Protein 1JOG (pdb70)

Foldseek 3Di:
DLVQLVVLLVVLVVLVVVLVPCVNLCPDPVVNVVSLLVSLVSLLSNLVVLLPPVCLCVPPNPNPVCPVDDDVVSVVVCCVLVLFPDVVNVVSVCCVCSVVVVPVVVSCSSVCVVVSSVRSVSNSVSVVD/DLVVLVVLLVVLVVLVVVCVPVVVLCPDVVVNLVSLLVSLVSLLVNLVVLLPLVVLQVPDPHSVPPPVDDPVVSVVSCVVVPLFPDVLSVVSVCNVCSVVVVPPVVSCVSVSVVVVSVGSVSNSVSVVD/DLVVLVVLLVVLVVLVVVCVPVVVQVPDPVVNVVSLLVSLVSVLVNLVVLLPLQVLQVVPVVPRVCVVADPVGVVVSCCVVQLFVDVLSVVVVCNVQSVVVVPVVVSCNSVCVVVVSVRSVSNSVVVVD/DLVQLVVLLVVLVVLLVVCVPVVVLCPDVVVNLVSLLVSLVSLLVNLVVLPPLVVLCVPDPHSPPSVVDDDVVVVVVCVVVPLFPDVLSVVSVVNVCSVVCVDSVVSCVVVCPVVVSVGSVSNSVVVVVD

Solvent-accessible surface area: 26376 Å² total

Secondary structure (DSSP, 8-state):
-HHHHHHHHHHHHHHHHHHH-HHHH---HHHHHHHHHHHHHHHHHHHHHHH--HHHHHHT-S---TTS--HHHHHHHHHHTTS----HHHHHH--TTGGGTTSTTT--TGGGHHHHHHHHHHHHHHHH-/-HHHHHHHHHHHHHHHHHHH-HHHH---HHHHHHHHHHHHHHHHHHHHHHH--HHHHHHSS-SSSTTSS-HHHHHHHHHHTTS----HHHHHH--TTGGGTTSTTT--TGGGHHHHHHHHHHHHHHHH-/-HHHHHHHHHHHHHHHHHHH-HHHH---HHHHHHHHHHHHHHHHHHHHHHH---HHHHTTTTS---TT--HHHHHHHHHHTTS----HHHHHH--TTGGGTTSTTT---GGGHHHHHHHHHHHHHHHH-/-HHHHHHHHHHHHHHHHHHH-HHHH---HHHHHHHHHHHHHHHHHHHHHHH--HHHHHHSSSSHHHHTS-HHHHHHHHHHTTS----HHHHHH--TTSSSTTSTTT--GGGGHHHHHHHHHHHHHHHHT-

CATH classification: 1.20.120.330

Structure (mmCIF, N/CA/C/O backbone):
data_1JOG
#
_entry.id   1JOG
#
_cell.length_a   38.3
_cell.length_b   87.1
_cell.length_c   165.6
_cell.angle_alpha   90
_cell.angle_beta   90
_cell.angle_gamma   90
#
_symmetry.space_group_name_H-M   'P 21 21 21'
#
loop_
_entity.id
_entity.type
_entity.pdbx_description
1 polymer 'HYPOTHETICAL PROTEIN HI0074'
2 water water
#
loop_
_atom_site.group_PDB
_atom_site.id
_atom_site.type_symbol
_atom_site.label_atom_id
_atom_site.label_alt_id
_atom_site.label_comp_id
_atom_site.label_asym_id
_atom_site.label_entity_id
_atom_site.label_seq_id
_atom_site.pdbx_PDB_ins_code
_atom_site.Cartn_x
_atom_site.Cartn_y
_atom_site.Cartn_z
_atom_site.occupancy
_atom_site.B_iso_or_equiv
_atom_site.auth_seq_id
_atom_site.auth_comp_id
_atom_site.auth_asym_id
_atom_site.auth_atom_id
_atom_site.pdbx_PDB_model_num
ATOM 1 N N . ASN A 1 7 ? -9.503 0.462 46.432 1.00 84.26 7 ASN A N 1
ATOM 2 C CA . ASN A 1 7 ? -8.316 0.443 45.516 1.00 85.25 7 ASN A CA 1
ATOM 3 C C . ASN A 1 7 ? -7.241 1.483 45.897 1.00 80.30 7 ASN A C 1
ATOM 4 O O . ASN A 1 7 ? -6.141 1.446 45.368 1.00 84.62 7 ASN A O 1
ATOM 9 N N . LEU A 1 8 ? -7.550 2.419 46.791 1.00 72.97 8 LEU A N 1
ATOM 10 C CA . LEU A 1 8 ? -6.525 3.360 47.216 1.00 64.43 8 LEU A CA 1
ATOM 11 C C . LEU A 1 8 ? -5.506 2.475 47.927 1.00 59.18 8 LEU A C 1
ATOM 12 O O . LEU A 1 8 ? -4.340 2.765 47.934 1.00 58.23 8 LEU A O 1
ATOM 17 N N . ASN A 1 9 ? -5.966 1.397 48.541 1.00 52.10 9 ASN A N 1
ATOM 18 C CA . ASN A 1 9 ? -5.048 0.510 49.221 1.00 67.22 9 ASN A CA 1
ATOM 19 C C . ASN A 1 9 ? -3.823 0.086 48.427 1.00 55.22 9 ASN A C 1
ATOM 20 O O . ASN A 1 9 ? -2.727 0.069 48.996 1.00 53.54 9 ASN A O 1
ATOM 25 N N . VAL A 1 10 ? -4.002 -0.221 47.134 1.00 38.98 10 VAL A N 1
ATOM 26 C CA . VAL A 1 10 ? -2.905 -0.652 46.250 1.00 44.53 10 VAL A CA 1
ATOM 27 C C . VAL A 1 10 ? -1.819 0.453 46.133 1.00 44.73 10 VAL A C 1
ATOM 28 O O . VAL A 1 10 ? -0.612 0.235 46.409 1.00 44.16 10 VAL A O 1
ATOM 32 N N . LEU A 1 11 ? -2.261 1.658 45.827 1.00 32.74 11 LEU A N 1
ATOM 33 C CA . LEU A 1 11 ? -1.318 2.732 45.735 1.00 49.69 11 LEU A CA 1
ATOM 34 C C . LEU A 1 11 ? -0.592 2.787 47.051 1.00 37.51 11 LEU A C 1
ATOM 35 O O . LEU A 1 11 ? 0.657 2.860 47.088 1.00 42.01 11 LEU A O 1
ATOM 40 N N . ASP A 1 12 ? -1.350 2.651 48.132 1.00 41.01 12 ASP A N 1
ATOM 41 C CA . ASP A 1 12 ? -0.774 2.764 49.486 1.00 38.98 12 ASP A CA 1
ATOM 42 C C . ASP A 1 12 ? 0.226 1.639 49.777 1.00 47.02 12 ASP A C 1
ATOM 43 O O . ASP A 1 12 ? 1.336 1.856 50.327 1.00 32.29 12 ASP A O 1
ATOM 48 N N . ALA A 1 13 ? -0.142 0.428 49.384 1.00 32.01 13 ALA A N 1
ATOM 49 C CA . ALA A 1 13 ? 0.734 -0.659 49.670 1.00 48.70 13 ALA A CA 1
ATOM 50 C C . ALA A 1 13 ? 1.966 -0.745 48.719 1.00 37.83 13 ALA A C 1
ATOM 51 O O . ALA A 1 13 ? 3.005 -1.244 49.129 1.00 44.69 13 ALA A O 1
ATOM 53 N N . ALA A 1 14 ? 1.852 -0.224 47.493 1.00 29.56 14 ALA A N 1
ATOM 54 C CA . ALA A 1 14 ? 2.951 -0.281 46.543 1.00 20.75 14 ALA A CA 1
ATOM 55 C C . ALA A 1 14 ? 3.998 0.714 47.051 1.00 40.74 14 ALA A C 1
ATOM 56 O O . ALA A 1 14 ? 5.184 0.397 47.113 1.00 47.59 14 ALA A O 1
ATOM 58 N N . PHE A 1 15 ? 3.521 1.898 47.417 1.00 33.30 15 PHE A N 1
ATOM 59 C CA . PHE A 1 15 ? 4.303 2.975 48.018 1.00 27.83 15 PHE A CA 1
ATOM 60 C C . PHE A 1 15 ? 5.097 2.532 49.227 1.00 31.87 15 PHE A C 1
ATOM 61 O O . PHE A 1 15 ? 6.303 2.711 49.314 1.00 37.77 15 PHE A O 1
ATOM 69 N N . TYR A 1 16 ? 4.393 1.954 50.168 1.00 36.32 16 TYR A N 1
ATOM 70 C CA . TYR A 1 16 ? 4.994 1.471 51.384 1.00 33.27 16 TYR A CA 1
ATOM 71 C C . TYR A 1 16 ? 5.982 0.336 51.099 1.00 51.99 16 TYR A C 1
ATOM 72 O O . TYR A 1 16 ? 7.073 0.274 51.706 1.00 25.13 16 TYR A O 1
ATOM 81 N N . SER A 1 17 ? 5.606 -0.561 50.182 1.00 38.88 17 SER A N 1
ATOM 82 C CA . SER A 1 17 ? 6.531 -1.627 49.802 1.00 25.66 17 SER A CA 1
ATOM 83 C C . SER A 1 17 ? 7.781 -0.960 49.135 1.00 43.14 17 SER A C 1
ATOM 84 O O . SER A 1 17 ? 8.904 -1.412 49.310 1.00 18.89 17 SER A O 1
ATOM 87 N N . LEU A 1 18 ? 7.606 0.107 48.366 1.00 19.54 18 LEU A N 1
ATOM 88 C CA . LEU A 1 18 ? 8.819 0.700 47.771 1.00 27.13 18 LEU A CA 1
ATOM 89 C C . LEU A 1 18 ? 9.675 1.201 48.897 1.00 34.23 18 LEU A C 1
ATOM 90 O O . LEU A 1 18 ? 10.854 0.876 48.988 1.00 32.74 18 LEU A O 1
ATOM 95 N N . GLU A 1 19 ? 9.051 2.021 49.751 1.00 37.33 19 GLU A N 1
ATOM 96 C CA . GLU A 1 19 ? 9.742 2.614 50.889 1.00 35.84 19 GLU A CA 1
ATOM 97 C C . GLU A 1 19 ? 10.498 1.577 51.696 1.00 28.91 19 GLU A C 1
ATOM 98 O O . GLU A 1 19 ? 11.675 1.741 52.056 1.00 33.02 19 GLU A O 1
ATOM 104 N N . GLN A 1 20 ? 9.831 0.490 51.990 1.00 29.00 20 GLN A N 1
ATOM 105 C CA . GLN A 1 20 ? 10.500 -0.521 52.728 1.00 38.04 20 GLN A CA 1
ATOM 106 C C . GLN A 1 20 ? 11.703 -1.115 51.962 1.00 33.25 20 GLN A C 1
ATOM 107 O O . GLN A 1 20 ? 12.653 -1.522 52.562 1.00 37.75 20 GLN A O 1
ATOM 113 N N . THR A 1 21 ? 11.652 -1.143 50.638 1.00 23.19 21 THR A N 1
ATOM 114 C CA . THR A 1 21 ? 12.705 -1.667 49.806 1.00 24.49 21 THR A CA 1
ATOM 115 C C . THR A 1 21 ? 13.884 -0.721 49.951 1.00 48.08 21 THR A C 1
ATOM 116 O O . THR A 1 21 ? 15.063 -1.143 50.133 1.00 23.65 21 THR A O 1
ATOM 120 N N . VAL A 1 22 ? 13.564 0.567 49.834 1.00 28.93 22 VAL A N 1
ATOM 121 C CA . VAL A 1 22 ? 14.614 1.522 49.967 1.00 37.81 22 VAL A CA 1
ATOM 122 C C . VAL A 1 22 ? 15.266 1.406 51.373 1.00 45.82 22 VAL A C 1
ATOM 123 O O . VAL A 1 22 ? 16.527 1.418 51.508 1.00 28.91 22 VAL A O 1
ATOM 127 N N . VAL A 1 23 ? 14.463 1.235 52.423 1.00 25.15 23 VAL A N 1
ATOM 128 C CA . VAL A 1 23 ? 15.115 1.092 53.738 1.00 23.73 23 VAL A CA 1
ATOM 129 C C . VAL A 1 23 ? 16.164 -0.037 53.813 1.00 43.65 23 VAL A C 1
ATOM 130 O O . VAL A 1 23 ? 17.271 0.172 54.338 1.00 43.70 23 VAL A O 1
ATOM 134 N N . GLN A 1 24 ? 15.824 -1.237 53.331 1.00 30.99 24 GLN A N 1
ATOM 135 C CA . GLN A 1 24 ? 16.815 -2.316 53.381 1.00 52.44 24 GLN A CA 1
ATOM 136 C C . GLN A 1 24 ? 18.049 -1.974 52.567 1.00 49.25 24 GLN A C 1
ATOM 137 O O . GLN A 1 24 ? 19.152 -2.348 52.922 1.00 49.07 24 GLN A O 1
ATOM 143 N N . ILE A 1 25 ? 17.861 -1.279 51.457 1.00 41.31 25 ILE A N 1
ATOM 144 C CA . ILE A 1 25 ? 18.979 -0.998 50.579 1.00 44.87 25 ILE A CA 1
ATOM 145 C C . ILE A 1 25 ? 19.962 -0.041 51.217 1.00 42.70 25 ILE A C 1
ATOM 146 O O . ILE A 1 25 ? 21.158 -0.187 51.027 1.00 38.66 25 ILE A O 1
ATOM 151 N N . SER A 1 26 ? 19.434 0.900 51.998 1.00 47.01 26 SER A N 1
ATOM 152 C CA . SER A 1 26 ? 20.178 1.937 52.728 1.00 46.55 26 SER A CA 1
ATOM 153 C C . SER A 1 26 ? 20.983 1.408 53.918 1.00 46.39 26 SER A C 1
ATOM 154 O O . SER A 1 26 ? 21.939 2.061 54.380 1.00 38.83 26 SER A O 1
ATOM 157 N N . ASP A 1 27 ? 20.564 0.252 54.431 1.00 29.63 27 ASP A N 1
ATOM 158 C CA . ASP A 1 27 ? 21.291 -0.468 55.490 1.00 40.00 27 ASP A CA 1
ATOM 159 C C . ASP A 1 27 ? 22.648 -0.908 54.840 1.00 25.61 27 ASP A C 1
ATOM 160 O O . ASP A 1 27 ? 22.837 -2.047 54.439 1.00 42.50 27 ASP A O 1
ATOM 165 N N . ARG A 1 28 ? 23.580 0.015 54.730 1.00 33.35 28 ARG A N 1
ATOM 166 C CA . ARG A 1 28 ? 24.840 -0.253 54.104 1.00 36.94 28 ARG A CA 1
ATOM 167 C C . ARG A 1 28 ? 25.596 -1.485 54.605 1.00 44.27 28 ARG A C 1
ATOM 168 O O . ARG A 1 28 ? 26.154 -2.277 53.828 1.00 48.94 28 ARG A O 1
ATOM 176 N N . ASN A 1 29 ? 25.607 -1.645 55.917 1.00 27.94 29 ASN A N 1
ATOM 177 C CA . ASN A 1 29 ? 26.246 -2.787 56.536 1.00 30.42 29 ASN A CA 1
ATOM 178 C C . ASN A 1 29 ? 25.645 -4.084 56.061 1.00 32.79 29 ASN A C 1
ATOM 179 O O . ASN A 1 29 ? 26.343 -5.066 55.899 1.00 44.19 29 ASN A O 1
ATOM 184 N N . TRP A 1 30 ? 24.332 -4.094 55.862 1.00 40.07 30 TRP A N 1
ATOM 185 C CA . TRP A 1 30 ? 23.680 -5.328 55.442 1.00 24.94 30 TRP A CA 1
ATOM 186 C C . TRP A 1 30 ? 23.849 -5.511 53.976 1.00 32.90 30 TRP A C 1
ATOM 187 O O . TRP A 1 30 ? 24.270 -6.599 53.567 1.00 42.30 30 TRP A O 1
ATOM 198 N N . PHE A 1 31 ? 23.523 -4.456 53.197 1.00 21.86 31 PHE A N 1
ATOM 199 C CA . PHE A 1 31 ? 23.650 -4.429 51.724 1.00 36.50 31 PHE A CA 1
ATOM 200 C C . PHE A 1 31 ? 25.119 -4.585 51.215 1.00 38.39 31 PHE A C 1
ATOM 201 O O . PHE A 1 31 ? 25.341 -5.214 50.196 1.00 36.04 31 PHE A O 1
ATOM 209 N N . ASP A 1 32 ? 26.125 -4.065 51.921 1.00 32.23 32 ASP A N 1
ATOM 210 C CA . ASP A 1 32 ? 27.524 -4.230 51.428 1.00 57.18 32 ASP A CA 1
ATOM 211 C C . ASP A 1 32 ? 28.061 -5.696 51.469 1.00 44.73 32 ASP A C 1
ATOM 212 O O . ASP A 1 32 ? 28.994 -6.064 50.755 1.00 41.36 32 ASP A O 1
ATOM 225 N N . GLN A 1 34 ? 26.058 -8.540 51.007 1.00 54.92 34 GLN A N 1
ATOM 226 C CA . GLN A 1 34 ? 25.330 -9.391 50.077 1.00 44.13 34 GLN A CA 1
ATOM 227 C C . GLN A 1 34 ? 26.070 -9.734 48.814 1.00 30.93 34 GLN A C 1
ATOM 228 O O . GLN A 1 34 ? 26.940 -8.996 48.380 1.00 32.19 34 GLN A O 1
ATOM 234 N N . PRO A 1 35 ? 25.763 -10.881 48.219 1.00 42.04 35 PRO A N 1
ATOM 235 C CA . PRO A 1 35 ? 26.541 -11.068 47.005 1.00 38.35 35 PRO A CA 1
ATOM 236 C C . PRO A 1 35 ? 26.159 -10.060 45.883 1.00 49.71 35 PRO A C 1
ATOM 237 O O . PRO A 1 35 ? 25.091 -9.454 45.850 1.00 51.64 35 PRO A O 1
ATOM 241 N N . SER A 1 36 ? 27.105 -9.853 45.000 1.00 43.46 36 SER A N 1
ATOM 242 C CA . SER A 1 36 ? 26.971 -8.963 43.852 1.00 39.49 36 SER A CA 1
ATOM 243 C C . SER A 1 36 ? 25.616 -9.050 43.149 1.00 36.07 36 SER A C 1
ATOM 244 O O . SER A 1 36 ? 25.012 -8.028 42.886 1.00 31.72 36 SER A O 1
ATOM 247 N N . ILE A 1 37 ? 25.125 -10.263 42.880 1.00 36.23 37 ILE A N 1
ATOM 248 C CA . ILE A 1 37 ? 23.905 -10.374 42.134 1.00 33.58 37 ILE A CA 1
ATOM 249 C C . ILE A 1 37 ? 22.710 -9.979 43.008 1.00 37.68 37 ILE A C 1
ATOM 250 O O . ILE A 1 37 ? 21.701 -9.524 42.474 1.00 33.18 37 ILE A O 1
ATOM 255 N N . VAL A 1 38 ? 22.829 -10.144 44.335 1.00 38.06 38 VAL A N 1
ATOM 256 C CA . VAL A 1 38 ? 21.754 -9.761 45.273 1.00 26.80 38 VAL A CA 1
ATOM 257 C C . VAL A 1 38 ? 21.711 -8.222 45.280 1.00 40.20 38 VAL A C 1
ATOM 258 O O . VAL A 1 38 ? 20.654 -7.624 45.130 1.00 41.45 38 VAL A O 1
ATOM 262 N N . GLN A 1 39 ? 22.865 -7.571 45.363 1.00 39.06 39 GLN A N 1
ATOM 263 C CA . GLN A 1 39 ? 22.855 -6.133 45.391 1.00 46.28 39 GLN A CA 1
ATOM 264 C C . GLN A 1 39 ? 22.157 -5.545 44.202 1.00 43.61 39 GLN A C 1
ATOM 265 O O . GLN A 1 39 ? 21.348 -4.673 44.380 1.00 37.30 39 GLN A O 1
ATOM 271 N N . ASP A 1 40 ? 22.435 -6.006 42.982 1.00 38.84 40 ASP A N 1
ATOM 272 C CA . ASP A 1 40 ? 21.785 -5.345 41.851 1.00 37.33 40 ASP A CA 1
ATOM 273 C C . ASP A 1 40 ? 20.385 -5.838 41.513 1.00 32.08 40 ASP A C 1
ATOM 274 O O . ASP A 1 40 ? 19.617 -5.131 40.824 1.00 26.68 40 ASP A O 1
ATOM 279 N N . THR A 1 41 ? 20.051 -7.039 41.961 1.00 25.40 41 THR A N 1
ATOM 280 C CA . THR A 1 41 ? 18.720 -7.516 41.684 1.00 29.50 41 THR A CA 1
ATOM 281 C C . THR A 1 41 ? 17.820 -6.622 42.523 1.00 39.22 41 THR A C 1
ATOM 282 O O . THR A 1 41 ? 16.753 -6.236 42.087 1.00 22.79 41 THR A O 1
ATOM 286 N N . LEU A 1 42 ? 18.314 -6.255 43.702 1.00 20.18 42 LEU A N 1
ATOM 287 C CA . LEU A 1 42 ? 17.597 -5.410 44.633 1.00 38.05 42 LEU A CA 1
ATOM 288 C C . LEU A 1 42 ? 17.389 -4.011 44.117 1.00 41.26 42 LEU A C 1
ATOM 289 O O . LEU A 1 42 ? 16.362 -3.388 44.409 1.00 26.51 42 LEU A O 1
ATOM 294 N N . ILE A 1 43 ? 18.370 -3.507 43.395 1.00 34.98 43 ILE A N 1
ATOM 295 C CA . ILE A 1 43 ? 18.234 -2.182 42.801 1.00 29.73 43 ILE A CA 1
ATOM 296 C C . ILE A 1 43 ? 17.306 -2.321 41.621 1.00 29.47 43 ILE A C 1
ATOM 297 O O . ILE A 1 43 ? 16.497 -1.442 41.371 1.00 25.58 43 ILE A O 1
ATOM 302 N N . ALA A 1 44 ? 17.450 -3.413 40.861 1.00 23.13 44 ALA A N 1
ATOM 303 C CA . ALA A 1 44 ? 16.548 -3.711 39.726 1.00 24.32 44 ALA A CA 1
ATOM 304 C C . ALA A 1 44 ? 15.098 -3.697 40.289 1.00 36.64 44 ALA A C 1
ATOM 305 O O . ALA A 1 44 ? 14.229 -3.040 39.770 1.00 25.93 44 ALA A O 1
ATOM 307 N N . GLY A 1 45 ? 14.891 -4.393 41.407 1.00 26.61 45 GLY A N 1
ATOM 308 C CA . GLY A 1 45 ? 13.574 -4.503 42.026 1.00 23.56 45 GLY A CA 1
ATOM 309 C C . GLY A 1 45 ? 12.981 -3.212 42.544 1.00 26.96 45 GLY A C 1
ATOM 310 O O . GLY A 1 45 ? 11.790 -3.005 42.395 1.00 29.75 45 GLY A O 1
ATOM 311 N N . ALA A 1 46 ? 13.815 -2.389 43.176 1.00 25.26 46 ALA A N 1
ATOM 312 C CA . ALA A 1 46 ? 13.417 -1.071 43.696 1.00 26.88 46 ALA A CA 1
ATOM 313 C C . ALA A 1 46 ? 12.987 -0.212 42.498 1.00 32.92 46 ALA A C 1
ATOM 314 O O . ALA A 1 46 ? 12.064 0.528 42.607 1.00 29.84 46 ALA A O 1
ATOM 316 N N . ILE A 1 47 ? 13.649 -0.383 41.340 1.00 38.92 47 ILE A N 1
ATOM 317 C CA . ILE A 1 47 ? 13.313 0.397 40.163 1.00 30.81 47 ILE A CA 1
ATOM 318 C C . ILE A 1 47 ? 11.918 -0.042 39.605 1.00 37.79 47 ILE A C 1
ATOM 319 O O . ILE A 1 47 ? 11.065 0.763 39.171 1.00 31.16 47 ILE A O 1
ATOM 324 N N . GLN A 1 48 ? 11.693 -1.324 39.683 1.00 27.78 48 GLN A N 1
ATOM 325 C CA . GLN A 1 48 ? 10.438 -1.917 39.238 1.00 30.20 48 GLN A CA 1
ATOM 326 C C . GLN A 1 48 ? 9.318 -1.405 40.113 1.00 33.83 48 GLN A C 1
ATOM 327 O O . GLN A 1 48 ? 8.203 -1.190 39.653 1.00 28.45 48 GLN A O 1
ATOM 333 N N . LYS A 1 49 ? 9.629 -1.271 41.402 1.00 25.88 49 LYS A N 1
ATOM 334 C CA . LYS A 1 49 ? 8.690 -0.839 42.345 1.00 24.20 49 LYS A CA 1
ATOM 335 C C . LYS A 1 49 ? 8.448 0.631 42.142 1.00 24.08 49 LYS A C 1
ATOM 336 O O . LYS A 1 49 ? 7.347 1.063 42.337 1.00 23.86 49 LYS A O 1
ATOM 342 N N . PHE A 1 50 ? 9.468 1.391 41.746 1.00 33.31 50 PHE A N 1
ATOM 343 C CA . PHE A 1 50 ? 9.267 2.812 41.482 1.00 26.01 50 PHE A CA 1
ATOM 344 C C . PHE A 1 50 ? 8.246 3.008 40.312 1.00 19.95 50 PHE A C 1
ATOM 345 O O . PHE A 1 50 ? 7.374 3.868 40.339 1.00 33.30 50 PHE A O 1
ATOM 353 N N . GLU A 1 51 ? 8.355 2.140 39.319 1.00 23.81 51 GLU A N 1
ATOM 354 C CA . GLU A 1 51 ? 7.496 2.181 38.182 1.00 31.05 51 GLU A CA 1
ATOM 355 C C . GLU A 1 51 ? 6.056 1.901 38.668 1.00 50.49 51 GLU A C 1
ATOM 356 O O . GLU A 1 51 ? 5.133 2.567 38.206 1.00 35.71 51 GLU A O 1
ATOM 362 N N . PHE A 1 52 ? 5.849 0.945 39.589 1.00 25.64 52 PHE A N 1
ATOM 363 C CA . PHE A 1 52 ? 4.481 0.692 40.059 1.00 36.40 52 PHE A CA 1
ATOM 364 C C . PHE A 1 52 ? 3.850 1.905 40.690 1.00 35.79 52 PHE A C 1
ATOM 365 O O . PHE A 1 52 ? 2.732 2.258 40.322 1.00 42.06 52 PHE A O 1
ATOM 373 N N . VAL A 1 53 ? 4.526 2.555 41.637 1.00 37.23 53 VAL A N 1
ATOM 374 C CA . VAL A 1 53 ? 3.918 3.756 42.276 1.00 36.52 53 VAL A CA 1
ATOM 375 C C . VAL A 1 53 ? 3.635 4.926 41.302 1.00 36.30 53 VAL A C 1
ATOM 376 O O . VAL A 1 53 ? 2.596 5.549 41.326 1.00 44.50 53 VAL A O 1
ATOM 380 N N . TYR A 1 54 ? 4.569 5.167 40.411 1.00 27.50 54 TYR A N 1
ATOM 381 C CA . TYR A 1 54 ? 4.425 6.172 39.391 1.00 26.97 54 TYR A CA 1
ATOM 382 C C . TYR A 1 54 ? 3.121 5.947 38.583 1.00 38.53 54 TYR A C 1
ATOM 383 O O . TYR A 1 54 ? 2.249 6.851 38.469 1.00 32.05 54 TYR A O 1
ATOM 392 N N . GLU A 1 55 ? 3.050 4.782 37.945 1.00 18.34 55 GLU A N 1
ATOM 393 C CA . GLU A 1 55 ? 1.868 4.385 37.190 1.00 43.90 55 GLU A CA 1
ATOM 394 C C . GLU A 1 55 ? 0.555 4.495 38.019 1.00 26.35 55 GLU A C 1
ATOM 395 O O . GLU A 1 55 ? -0.348 5.204 37.628 1.00 29.12 55 GLU A O 1
ATOM 401 N N . LEU A 1 56 ? 0.539 3.874 39.188 1.00 26.34 56 LEU A N 1
ATOM 402 C CA . LEU A 1 56 ? -0.620 3.876 40.076 1.00 29.97 56 LEU A CA 1
ATOM 403 C C . LEU A 1 56 ? -0.921 5.295 40.505 1.00 42.31 56 LEU A C 1
ATOM 404 O O . LEU A 1 56 ? -2.102 5.741 40.507 1.00 29.86 56 LEU A O 1
ATOM 409 N N . SER A 1 57 ? 0.134 6.039 40.840 1.00 35.95 57 SER A N 1
ATOM 410 C CA . SER A 1 57 ? -0.101 7.446 41.256 1.00 19.87 57 SER A CA 1
ATOM 411 C C . SER A 1 57 ? -0.815 8.150 40.120 1.00 33.01 57 SER A C 1
ATOM 412 O O . SER A 1 57 ? -1.715 8.944 40.370 1.00 27.86 57 SER A O 1
ATOM 415 N N . LEU A 1 58 ? -0.418 7.888 38.865 1.00 34.99 58 LEU A N 1
ATOM 416 C CA . LEU A 1 58 ? -1.105 8.576 37.798 1.00 38.33 58 LEU A CA 1
ATOM 417 C C . LEU A 1 58 ? -2.489 7.996 37.546 1.00 46.90 58 LEU A C 1
ATOM 418 O O . LEU A 1 58 ? -3.401 8.713 37.114 1.00 26.00 58 LEU A O 1
ATOM 423 N N . LYS A 1 59 ? -2.669 6.713 37.833 1.00 36.77 59 LYS A N 1
ATOM 424 C CA . LYS A 1 59 ? -3.983 6.148 37.613 1.00 48.82 59 LYS A CA 1
ATOM 425 C C . LYS A 1 59 ? -4.925 6.822 38.599 1.00 46.66 59 LYS A C 1
ATOM 426 O O . LYS A 1 59 ? -5.998 7.193 38.214 1.00 40.19 59 LYS A O 1
ATOM 448 N N . LYS A 1 62 ? -5.973 10.185 37.826 1.00 34.90 62 LYS A N 1
ATOM 449 C CA . LYS A 1 62 ? -6.913 10.081 36.744 1.00 37.97 62 LYS A CA 1
ATOM 450 C C . LYS A 1 62 ? -8.300 9.733 37.293 1.00 57.79 62 LYS A C 1
ATOM 451 O O . LYS A 1 62 ? -9.285 10.452 37.071 1.00 30.18 62 LYS A O 1
ATOM 457 N N . ARG A 1 63 ? -8.383 8.649 38.050 1.00 30.88 63 ARG A N 1
ATOM 458 C CA . ARG A 1 63 ? -9.672 8.295 38.568 1.00 53.63 63 ARG A CA 1
ATOM 459 C C . ARG A 1 63 ? -10.230 9.405 39.419 1.00 60.56 63 ARG A C 1
ATOM 460 O O . ARG A 1 63 ? -11.433 9.548 39.493 1.00 47.54 63 ARG A O 1
ATOM 468 N N . GLN A 1 64 ? -9.369 10.197 40.044 1.00 63.83 64 GLN A N 1
ATOM 469 C CA . GLN A 1 64 ? -9.834 11.260 40.926 1.00 53.03 64 GLN A CA 1
ATOM 470 C C . GLN A 1 64 ? -10.547 12.313 40.111 1.00 56.69 64 GLN A C 1
ATOM 471 O O . GLN A 1 64 ? -11.632 12.682 40.437 1.00 68.79 64 GLN A O 1
ATOM 477 N N . LEU A 1 65 ? -9.935 12.761 39.033 1.00 45.79 65 LEU A N 1
ATOM 478 C CA . LEU A 1 65 ? -10.478 13.769 38.155 1.00 48.99 65 LEU A CA 1
ATOM 479 C C . LEU A 1 65 ? -11.656 13.256 37.351 1.00 63.91 65 LEU A C 1
ATOM 480 O O . LEU A 1 65 ? -12.549 14.030 37.006 1.00 58.34 65 LEU A O 1
ATOM 485 N N . GLN A 1 66 ? -11.640 11.952 37.078 1.00 61.69 66 GLN A N 1
ATOM 486 C CA . GLN A 1 66 ? -12.655 11.217 36.295 1.00 58.45 66 GLN A CA 1
ATOM 487 C C . GLN A 1 66 ? -13.970 11.015 37.054 1.00 61.37 66 GLN A C 1
ATOM 488 O O . GLN A 1 66 ? -15.014 10.943 36.453 1.00 59.48 66 GLN A O 1
ATOM 494 N N . GLN A 1 67 ? -13.878 10.938 38.372 1.00 60.57 67 GLN A N 1
ATOM 495 C CA . GLN A 1 67 ? -15.002 10.754 39.255 1.00 75.40 67 GLN A CA 1
ATOM 496 C C . GLN A 1 67 ? -15.349 12.082 39.920 1.00 80.93 67 GLN A C 1
ATOM 497 O O . GLN A 1 67 ? -16.484 12.318 40.316 1.00 81.83 67 GLN A O 1
ATOM 503 N N . ASP A 1 68 ? -14.359 12.948 40.056 1.00 83.32 68 ASP A N 1
ATOM 504 C CA . ASP A 1 68 ? -14.526 14.187 40.819 1.00 84.49 68 ASP A CA 1
ATOM 505 C C . ASP A 1 68 ? -15.594 15.192 40.470 1.00 85.01 68 ASP A C 1
ATOM 506 O O . ASP A 1 68 ? -16.552 15.395 41.231 1.00 85.08 68 ASP A O 1
ATOM 511 N N . ALA A 1 69 ? -15.408 15.879 39.367 1.00 78.01 69 ALA A N 1
ATOM 512 C CA . ALA A 1 69 ? -16.414 16.833 39.026 1.00 86.33 69 ALA A CA 1
ATOM 513 C C . ALA A 1 69 ? -17.040 16.304 37.735 1.00 86.16 69 ALA A C 1
ATOM 514 O O . ALA A 1 69 ? -18.243 16.487 37.470 1.00 85.01 69 ALA A O 1
ATOM 516 N N . ILE A 1 70 ? -16.216 15.585 36.983 1.00 80.15 70 ILE A N 1
ATOM 517 C CA . ILE A 1 70 ? -16.589 15.018 35.690 1.00 84.35 70 ILE A CA 1
ATOM 518 C C . ILE A 1 70 ? -17.843 14.105 35.664 1.00 81.98 70 ILE A C 1
ATOM 519 O O . ILE A 1 70 ? -17.998 13.188 36.480 1.00 83.87 70 ILE A O 1
ATOM 524 N N . ASN A 1 71 ? -18.760 14.415 34.744 1.00 86.96 71 ASN A N 1
ATOM 525 C CA . ASN A 1 71 ? -19.998 13.640 34.528 1.00 81.60 71 ASN A CA 1
ATOM 526 C C . ASN A 1 71 ? -19.512 12.571 33.595 1.00 83.53 71 ASN A C 1
ATOM 527 O O . ASN A 1 71 ? -20.056 12.377 32.501 1.00 82.21 71 ASN A O 1
ATOM 532 N N . THR A 1 72 ? -18.442 11.923 34.061 1.00 85.94 72 THR A N 1
ATOM 533 C CA . THR A 1 72 ? -17.674 10.884 33.349 1.00 86.73 72 THR A CA 1
ATOM 534 C C . THR A 1 72 ? -17.558 11.172 31.833 1.00 83.05 72 THR A C 1
ATOM 535 O O . THR A 1 72 ? -18.082 10.443 30.981 1.00 81.62 72 THR A O 1
ATOM 539 N N . ASP A 1 73 ? -16.852 12.277 31.548 1.00 81.04 73 ASP A N 1
ATOM 540 C CA . ASP A 1 73 ? -16.562 12.788 30.200 1.00 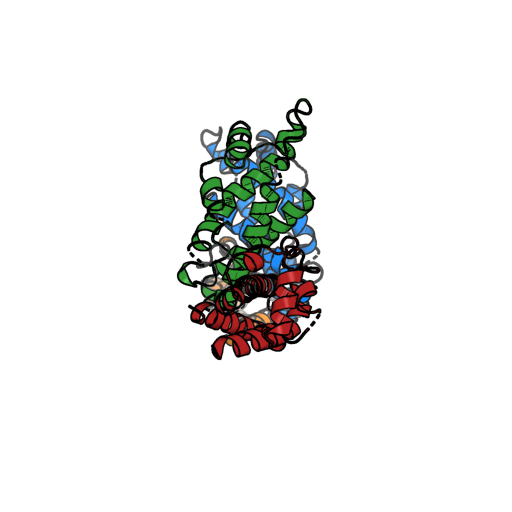82.91 73 ASP A CA 1
ATOM 541 C C . ASP A 1 73 ? -15.324 12.067 29.650 1.00 84.71 73 ASP A C 1
ATOM 542 O O . ASP A 1 73 ? -14.254 12.695 29.460 1.00 84.56 73 ASP A O 1
ATOM 547 N N . ASP A 1 74 ? -15.491 10.751 29.430 1.00 86.12 74 ASP A N 1
ATOM 548 C CA . ASP A 1 74 ? -14.448 9.840 28.933 1.00 83.51 74 ASP A CA 1
ATOM 549 C C . ASP A 1 74 ? -13.135 10.595 28.980 1.00 83.04 74 ASP A C 1
ATOM 550 O O . ASP A 1 74 ? -12.715 11.159 27.961 1.00 89.83 74 ASP A O 1
ATOM 555 N N . ILE A 1 75 ? -12.508 10.675 30.154 1.00 82.37 75 ILE A N 1
ATOM 556 C CA . ILE A 1 75 ? -11.218 11.374 30.214 1.00 85.31 75 ILE A CA 1
ATOM 557 C C . ILE A 1 75 ? -10.184 10.530 29.429 1.00 83.37 75 ILE A C 1
ATOM 558 O O . ILE A 1 75 ? -9.294 9.850 29.984 1.00 84.29 75 ILE A O 1
ATOM 563 N N . GLY A 1 76 ? -10.376 10.552 28.114 1.00 75.81 76 GLY A N 1
ATOM 564 C CA . GLY A 1 76 ? -9.514 9.853 27.205 1.00 79.53 76 GLY A CA 1
ATOM 565 C C . GLY A 1 76 ? -8.914 11.015 26.462 1.00 80.63 76 GLY A C 1
ATOM 566 O O . GLY A 1 76 ? -7.741 11.009 26.123 1.00 80.66 76 GLY A O 1
ATOM 567 N N . ALA A 1 77 ? -9.721 12.037 26.221 1.00 79.80 77 ALA A N 1
ATOM 568 C CA . ALA A 1 77 ? -9.211 13.205 25.525 1.00 82.35 77 ALA A CA 1
ATOM 569 C C . ALA A 1 77 ? -7.970 13.671 26.264 1.00 81.11 77 ALA A C 1
ATOM 570 O O . ALA A 1 77 ? -7.157 14.424 25.701 1.00 79.71 77 ALA A O 1
ATOM 572 N N . TYR A 1 78 ? -7.828 13.196 27.511 1.00 77.66 78 TYR A N 1
ATOM 573 C CA . TYR A 1 78 ? -6.693 13.565 28.386 1.00 84.22 78 TYR A CA 1
ATOM 574 C C . TYR A 1 78 ? -5.406 12.753 28.361 1.00 63.89 78 TYR A C 1
ATOM 575 O O . TYR A 1 78 ? -5.403 11.565 28.645 1.00 62.95 78 TYR A O 1
ATOM 584 N N . GLY A 1 79 ? -4.316 13.433 28.059 1.00 61.03 79 GLY A N 1
ATOM 585 C CA . GLY A 1 79 ? -3.026 12.792 28.081 1.00 67.40 79 GLY A CA 1
ATOM 586 C C . GLY A 1 79 ? -2.312 13.166 29.377 1.00 68.88 79 GLY A C 1
ATOM 587 O O . GLY A 1 79 ? -2.801 13.926 30.201 1.00 65.19 79 GLY A O 1
ATOM 588 N N . PHE A 1 80 ? -1.129 12.609 29.548 1.00 69.82 80 PHE A N 1
ATOM 589 C CA . PHE A 1 80 ? -0.301 12.851 30.708 1.00 54.19 80 PHE A CA 1
ATOM 590 C C . PHE A 1 80 ? -0.438 14.234 31.354 1.00 51.04 80 PHE A C 1
ATOM 591 O O . PHE A 1 80 ? -0.894 14.370 32.521 1.00 40.57 80 PHE A O 1
ATOM 599 N N . LYS A 1 81 ? -0.039 15.248 30.588 1.00 37.35 81 LYS A N 1
ATOM 600 C CA . LYS A 1 81 ? -0.060 16.681 30.996 1.00 59.70 81 LYS A CA 1
ATOM 601 C C . LYS A 1 81 ? -1.398 17.360 31.360 1.00 41.08 81 LYS A C 1
ATOM 602 O O . LYS A 1 81 ? -1.446 18.340 32.132 1.00 46.94 81 LYS A O 1
ATOM 608 N N . ASP A 1 82 ? -2.480 16.823 30.850 1.00 39.56 82 ASP A N 1
ATOM 609 C CA . ASP A 1 82 ? -3.786 17.346 31.193 1.00 45.48 82 ASP A CA 1
ATOM 610 C C . ASP A 1 82 ? -4.053 16.816 32.577 1.00 48.74 82 ASP A C 1
ATOM 611 O O . ASP A 1 82 ? -4.484 17.547 33.468 1.00 72.23 82 ASP A O 1
ATOM 616 N N . ILE A 1 83 ? -3.788 15.530 32.765 1.00 60.84 83 ILE A N 1
ATOM 617 C CA . ILE A 1 83 ? -3.970 14.857 34.057 1.00 44.74 83 ILE A CA 1
ATOM 618 C C . ILE A 1 83 ? -3.142 15.643 35.122 1.00 56.42 83 ILE A C 1
ATOM 619 O O . ILE A 1 83 ? -3.638 15.931 36.234 1.00 31.91 83 ILE A O 1
ATOM 624 N N . LEU A 1 84 ? -1.883 15.981 34.788 1.00 33.50 84 LEU A N 1
ATOM 625 C CA . LEU A 1 84 ? -1.043 16.719 35.749 1.00 29.80 84 LEU A CA 1
ATOM 626 C C . LEU A 1 84 ? -1.619 18.084 35.961 1.00 30.82 84 LEU A C 1
ATOM 627 O O . LEU A 1 84 ? -1.717 18.503 37.083 1.00 36.15 84 LEU A O 1
ATOM 632 N N . ARG A 1 85 ? -1.971 18.800 34.901 1.00 31.02 85 ARG A N 1
ATOM 633 C CA . ARG A 1 85 ? -2.614 20.101 35.119 1.00 48.60 85 ARG A CA 1
ATOM 634 C C . ARG A 1 85 ? -3.860 20.025 36.007 1.00 62.36 85 ARG A C 1
ATOM 635 O O . ARG A 1 85 ? -3.982 20.820 36.958 1.00 48.90 85 ARG A O 1
ATOM 643 N N . GLU A 1 86 ? -4.781 19.085 35.725 1.00 57.67 86 GLU A N 1
ATOM 644 C CA . GLU A 1 86 ? -6.002 18.954 36.551 1.00 48.11 86 GLU A CA 1
ATOM 645 C C . GLU A 1 86 ? -5.659 18.642 37.999 1.00 42.32 86 GLU A C 1
ATOM 646 O O . GLU A 1 86 ? -6.139 19.284 38.917 1.00 60.02 86 GLU A O 1
ATOM 652 N N . ALA A 1 87 ? -4.760 17.693 38.192 1.00 40.53 87 ALA A N 1
ATOM 653 C CA . ALA A 1 87 ? -4.300 17.319 39.511 1.00 53.65 87 ALA A CA 1
ATOM 654 C C . ALA A 1 87 ? -3.807 18.530 40.307 1.00 52.47 87 ALA A C 1
ATOM 655 O O . ALA A 1 87 ? -4.017 18.559 41.519 1.00 50.02 87 ALA A O 1
ATOM 657 N N . LEU A 1 88 ? -3.144 19.493 39.638 1.00 54.11 88 LEU A N 1
ATOM 658 C CA . LEU A 1 88 ? -2.627 20.734 40.260 1.00 63.71 88 LEU A CA 1
ATOM 659 C C . LEU A 1 88 ? -3.851 21.585 40.628 1.00 58.00 88 LEU A C 1
ATOM 660 O O . LEU A 1 88 ? -3.943 22.078 41.744 1.00 50.79 88 LEU A O 1
ATOM 665 N N . ARG A 1 89 ? -4.792 21.704 39.689 1.00 59.62 89 ARG A N 1
ATOM 666 C CA . ARG A 1 89 ? -6.051 22.433 39.878 1.00 49.76 89 ARG A CA 1
ATOM 667 C C . ARG A 1 89 ? -6.691 21.894 41.149 1.00 46.53 89 ARG A C 1
ATOM 668 O O . ARG A 1 89 ? -7.401 22.606 41.853 1.00 45.87 89 ARG A O 1
ATOM 676 N N . PHE A 1 90 ? -6.440 20.628 41.457 1.00 41.90 90 PHE A N 1
ATOM 677 C CA . PHE A 1 90 ? -7.033 20.065 42.655 1.00 44.65 90 PHE A CA 1
ATOM 678 C C . PHE A 1 90 ? -6.032 20.012 43.780 1.00 37.43 90 PHE A C 1
ATOM 679 O O . PHE A 1 90 ? -6.345 19.441 44.814 1.00 46.11 90 PHE A O 1
ATOM 687 N N . GLY A 1 91 ? -4.825 20.598 43.610 1.00 27.14 91 GLY A N 1
ATOM 688 C CA . GLY A 1 91 ? -3.863 20.558 44.735 1.00 27.04 91 GLY A CA 1
ATOM 689 C C . GLY A 1 91 ? -3.526 19.105 45.126 1.00 43.01 91 GLY A C 1
ATOM 690 O O . GLY A 1 91 ? -3.261 18.819 46.300 1.00 24.94 91 GLY A O 1
ATOM 691 N N . LEU A 1 92 ? -3.566 18.172 44.153 1.00 34.87 92 LEU A N 1
ATOM 692 C CA . LEU A 1 92 ? -3.233 16.750 44.385 1.00 40.09 92 LEU A CA 1
ATOM 693 C C . LEU A 1 92 ? -1.685 16.651 44.341 1.00 38.36 92 LEU A C 1
ATOM 694 O O . LEU A 1 92 ? -1.096 15.941 45.102 1.00 40.09 92 LEU A O 1
ATOM 699 N N . ILE A 1 93 ? -1.044 17.418 43.471 1.00 39.35 93 ILE A N 1
ATOM 700 C CA . ILE A 1 93 ? 0.415 17.475 43.421 1.00 45.77 93 ILE A CA 1
ATOM 701 C C . ILE A 1 93 ? 0.594 18.952 43.608 1.00 55.21 93 ILE A C 1
ATOM 702 O O . ILE A 1 93 ? -0.417 19.691 43.641 1.00 58.00 93 ILE A O 1
ATOM 707 N N . GLY A 1 94 ? 1.844 19.394 43.712 1.00 55.54 94 GLY A N 1
ATOM 708 C CA . GLY A 1 94 ? 2.101 20.812 43.901 1.00 52.82 94 GLY A CA 1
ATOM 709 C C . GLY A 1 94 ? 3.104 21.336 42.902 1.00 63.83 94 GLY A C 1
ATOM 710 O O . GLY A 1 94 ? 3.215 22.545 42.684 1.00 59.12 94 GLY A O 1
ATOM 711 N N . ASP A 1 95 ? 3.841 20.418 42.287 1.00 63.54 95 ASP A N 1
ATOM 712 C CA . ASP A 1 95 ? 4.826 20.804 41.279 1.00 58.42 95 ASP A CA 1
ATOM 713 C C . ASP A 1 95 ? 4.710 19.762 40.179 1.00 41.41 95 ASP A C 1
ATOM 714 O O . ASP A 1 95 ? 4.944 18.597 40.432 1.00 61.04 95 ASP A O 1
ATOM 727 N N . SER A 1 97 ? 6.521 19.947 37.349 1.00 43.62 97 SER A N 1
ATOM 728 C CA . SER A 1 97 ? 7.790 19.799 36.602 1.00 39.38 97 SER A CA 1
ATOM 729 C C . SER A 1 97 ? 8.404 18.501 37.102 1.00 24.43 97 SER A C 1
ATOM 730 O O . SER A 1 97 ? 8.984 17.712 36.349 1.00 33.39 97 SER A O 1
ATOM 733 N N . LYS A 1 98 ? 8.176 18.227 38.367 1.00 27.54 98 LYS A N 1
ATOM 734 C CA . LYS A 1 98 ? 8.646 16.959 38.946 1.00 40.98 98 LYS A CA 1
ATOM 735 C C . LYS A 1 98 ? 7.976 15.672 38.373 1.00 50.78 98 LYS A C 1
ATOM 736 O O . LYS A 1 98 ? 8.655 14.657 38.104 1.00 58.22 98 LYS A O 1
ATOM 742 N N . TRP A 1 99 ? 6.651 15.690 38.219 1.00 34.59 99 TRP A N 1
ATOM 743 C CA . TRP A 1 99 ? 5.986 14.500 37.665 1.00 31.33 99 TRP A CA 1
ATOM 744 C C . TRP A 1 99 ? 6.377 14.375 36.218 1.00 31.55 99 TRP A C 1
ATOM 745 O O . TRP A 1 99 ? 6.514 13.265 35.705 1.00 40.24 99 TRP A O 1
ATOM 756 N N . VAL A 1 100 ? 6.643 15.514 35.571 1.00 25.41 100 VAL A N 1
ATOM 757 C CA . VAL A 1 100 ? 7.065 15.456 34.192 1.00 24.44 100 VAL A CA 1
ATOM 758 C C . VAL A 1 100 ? 8.420 14.743 34.150 1.00 43.43 100 VAL A C 1
ATOM 759 O O . VAL A 1 100 ? 8.705 13.926 33.273 1.00 47.94 100 VAL A O 1
ATOM 763 N N . ALA A 1 101 ? 9.252 15.038 35.133 1.00 42.95 101 ALA A N 1
ATOM 764 C CA . ALA A 1 101 ? 10.560 14.416 35.205 1.00 37.87 101 ALA A CA 1
ATOM 765 C C . ALA A 1 101 ? 10.388 12.937 35.611 1.00 42.58 101 ALA A C 1
ATOM 766 O O . ALA A 1 101 ? 11.129 12.080 35.127 1.00 40.24 101 ALA A O 1
ATOM 768 N N . TYR A 1 102 ? 9.440 12.617 36.496 1.00 34.04 102 TYR A N 1
ATOM 769 C CA . TYR A 1 102 ? 9.228 11.186 36.867 1.00 32.41 102 TYR A CA 1
ATOM 770 C C . TYR A 1 102 ? 8.841 10.315 35.625 1.00 26.07 102 TYR A C 1
ATOM 771 O O . TYR A 1 102 ? 9.206 9.160 35.501 1.00 28.68 102 TYR A O 1
ATOM 780 N N . ARG A 1 103 ? 8.136 10.894 34.674 1.00 34.51 103 ARG A N 1
ATOM 781 C CA . ARG A 1 103 ? 7.862 10.163 33.462 1.00 37.60 103 ARG A CA 1
ATOM 782 C C . ARG A 1 103 ? 9.170 9.983 32.606 1.00 23.20 103 ARG A C 1
ATOM 783 O O . ARG A 1 103 ? 9.419 8.904 32.094 1.00 28.71 103 ARG A O 1
ATOM 791 N N . ASP A 1 104 ? 9.959 11.054 32.384 1.00 29.63 104 ASP A N 1
ATOM 792 C CA . ASP A 1 104 ? 11.221 10.902 31.631 1.00 34.47 104 ASP A CA 1
ATOM 793 C C . ASP A 1 104 ? 12.025 9.758 32.343 1.00 19.84 104 ASP A C 1
ATOM 794 O O . ASP A 1 104 ? 12.485 8.811 31.721 1.00 31.40 104 ASP A O 1
ATOM 807 N N . ARG A 1 106 ? 10.634 7.389 34.164 1.00 28.60 106 ARG A N 1
ATOM 808 C CA . ARG A 1 106 ? 9.966 6.148 33.814 1.00 35.96 106 ARG A CA 1
ATOM 809 C C . ARG A 1 106 ? 10.256 5.607 32.428 1.00 32.17 106 ARG A C 1
ATOM 810 O O . ARG A 1 106 ? 10.451 4.386 32.311 1.00 34.94 106 ARG A O 1
ATOM 818 N N . ASN A 1 107 ? 10.298 6.484 31.424 1.00 30.13 107 ASN A N 1
ATOM 819 C CA . ASN A 1 107 ? 10.589 6.120 30.018 1.00 29.87 107 ASN A CA 1
ATOM 820 C C . ASN A 1 107 ? 12.030 5.710 29.759 1.00 44.88 107 ASN A C 1
ATOM 821 O O . ASN A 1 107 ? 12.337 5.465 28.618 1.00 44.71 107 ASN A O 1
ATOM 826 N N . ILE A 1 108 ? 12.929 5.696 30.763 1.00 27.91 108 ILE A N 1
ATOM 827 C CA . ILE A 1 108 ? 14.285 5.199 30.498 1.00 40.79 108 ILE A CA 1
ATOM 828 C C . ILE A 1 108 ? 14.571 3.970 31.367 1.00 39.42 108 ILE A C 1
ATOM 829 O O . ILE A 1 108 ? 15.648 3.378 31.287 1.00 40.72 108 ILE A O 1
ATOM 834 N N . THR A 1 109 ? 13.624 3.601 32.235 1.00 32.62 109 THR A N 1
ATOM 835 C CA . THR A 1 109 ? 13.867 2.430 33.062 1.00 37.56 109 THR A CA 1
ATOM 836 C C . THR A 1 109 ? 14.047 1.181 32.199 1.00 26.38 109 THR A C 1
ATOM 837 O O . THR A 1 109 ? 14.619 0.212 32.691 1.00 31.13 109 THR A O 1
ATOM 841 N N . SER A 1 110 ? 13.571 1.185 30.941 1.00 29.19 110 SER A N 1
ATOM 842 C CA . SER A 1 110 ? 13.796 0.019 30.055 1.00 42.04 110 SER A CA 1
ATOM 843 C C . SER A 1 110 ? 15.281 -0.055 29.689 1.00 41.92 110 SER A C 1
ATOM 844 O O . SER A 1 110 ? 15.740 -1.052 29.104 1.00 34.38 110 SER A O 1
ATOM 847 N N . HIS A 1 111 ? 16.035 0.990 30.025 1.00 31.67 111 HIS A N 1
ATOM 848 C CA . HIS A 1 111 ? 17.498 0.961 29.746 1.00 50.01 111 HIS A CA 1
ATOM 849 C C . HIS A 1 111 ? 18.275 0.556 30.985 1.00 41.78 111 HIS A C 1
ATOM 850 O O . HIS A 1 111 ? 19.498 0.449 30.971 1.00 35.50 111 HIS A O 1
ATOM 857 N N . THR A 1 112 ? 17.539 0.297 32.059 1.00 35.07 112 THR A N 1
ATOM 858 C CA . THR A 1 112 ? 18.142 -0.053 33.322 1.00 47.66 112 THR A CA 1
ATOM 859 C C . THR A 1 112 ? 19.033 -1.335 33.393 1.00 33.59 112 THR A C 1
ATOM 860 O O . THR A 1 112 ? 19.629 -1.634 34.456 1.00 28.22 112 THR A O 1
ATOM 864 N N . TYR A 1 113 ? 19.123 -2.088 32.291 1.00 23.95 113 TYR A N 1
ATOM 865 C CA . TYR A 1 113 ? 19.981 -3.276 32.254 1.00 44.72 113 TYR A CA 1
ATOM 866 C C . TYR A 1 113 ? 21.459 -2.823 32.232 1.00 38.24 113 TYR A C 1
ATOM 867 O O . TYR A 1 113 ? 22.363 -3.614 32.300 1.00 34.30 113 TYR A O 1
ATOM 876 N N . ASP A 1 114 ? 21.672 -1.532 32.072 1.00 41.51 114 ASP A N 1
ATOM 877 C CA . ASP A 1 114 ? 22.983 -0.973 32.129 1.00 34.82 114 ASP A CA 1
ATOM 878 C C . ASP A 1 114 ? 23.079 -0.470 33.585 1.00 42.67 114 ASP A C 1
ATOM 879 O O . ASP A 1 114 ? 22.336 0.460 33.995 1.00 39.20 114 ASP A O 1
ATOM 884 N N . GLN A 1 115 ? 23.979 -1.079 34.368 1.00 56.55 115 GLN A N 1
ATOM 885 C CA . GLN A 1 115 ? 24.156 -0.756 35.797 1.00 41.58 115 GLN A CA 1
ATOM 886 C C . GLN A 1 115 ? 24.275 0.707 36.216 1.00 42.96 115 GLN A C 1
ATOM 887 O O . GLN A 1 115 ? 23.775 1.102 37.275 1.00 53.97 115 GLN A O 1
ATOM 893 N N . GLU A 1 116 ? 24.906 1.511 35.371 1.00 35.37 116 GLU A N 1
ATOM 894 C CA . GLU A 1 116 ? 25.088 2.930 35.632 1.00 42.68 116 GLU A CA 1
ATOM 895 C C . GLU A 1 116 ? 23.790 3.683 35.445 1.00 31.68 116 GLU A C 1
ATOM 896 O O . GLU A 1 116 ? 23.493 4.598 36.187 1.00 31.99 116 GLU A O 1
ATOM 902 N N . LYS A 1 117 ? 23.040 3.327 34.413 1.00 35.56 117 LYS A N 1
ATOM 903 C CA . LYS A 1 117 ? 21.779 4.008 34.185 1.00 34.14 117 LYS A CA 1
ATOM 904 C C . LYS A 1 117 ? 20.862 3.629 35.315 1.00 23.36 117 LYS A C 1
ATOM 905 O O . LYS A 1 117 ? 20.156 4.474 35.852 1.00 39.50 117 LYS A O 1
ATOM 911 N N . ALA A 1 118 ? 20.986 2.373 35.777 1.00 20.05 118 ALA A N 1
ATOM 912 C CA . ALA A 1 118 ? 20.217 1.911 36.898 1.00 34.92 118 ALA A CA 1
ATOM 913 C C . ALA A 1 118 ? 20.521 2.617 38.218 1.00 33.00 118 ALA A C 1
ATOM 914 O O . ALA A 1 118 ? 19.612 2.777 39.082 1.00 30.53 118 ALA A O 1
ATOM 924 N N . ALA A 1 120 ? 21.713 5.657 38.441 1.00 22.87 120 ALA A N 1
ATOM 925 C CA . ALA A 1 120 ? 21.261 7.024 38.251 1.00 20.91 120 ALA A CA 1
ATOM 926 C C . ALA A 1 120 ? 19.745 7.112 38.542 1.00 49.39 120 ALA A C 1
ATOM 927 O O . ALA A 1 120 ? 19.279 8.049 39.202 1.00 39.68 120 ALA A O 1
ATOM 929 N N . VAL A 1 121 ? 18.978 6.122 38.101 1.00 30.22 121 VAL A N 1
ATOM 930 C CA . VAL A 1 121 ? 17.561 6.177 38.346 1.00 41.61 121 VAL A CA 1
ATOM 931 C C . VAL A 1 121 ? 17.289 5.895 39.824 1.00 39.17 121 VAL A C 1
ATOM 932 O O . VAL A 1 121 ? 16.406 6.501 40.449 1.00 30.83 121 VAL A O 1
ATOM 936 N N . TYR A 1 122 ? 18.085 5.029 40.417 1.00 23.13 122 TYR A N 1
ATOM 937 C CA . TYR A 1 122 ? 17.788 4.680 41.804 1.00 28.80 122 TYR A CA 1
ATOM 938 C C . TYR A 1 122 ? 18.042 5.857 42.730 1.00 42.82 122 TYR A C 1
ATOM 939 O O . TYR A 1 122 ? 17.316 6.112 43.671 1.00 31.18 122 TYR A O 1
ATOM 948 N N . ALA A 1 123 ? 19.091 6.588 42.435 1.00 46.80 123 ALA A N 1
ATOM 949 C CA . ALA A 1 123 ? 19.445 7.747 43.217 1.00 36.80 123 ALA A CA 1
ATOM 950 C C . ALA A 1 123 ? 18.277 8.783 43.272 1.00 39.77 123 ALA A C 1
ATOM 951 O O . ALA A 1 123 ? 18.212 9.641 44.143 1.00 37.52 123 ALA A O 1
ATOM 953 N N . GLN A 1 124 ? 17.409 8.760 42.278 1.00 31.15 124 GLN A N 1
ATOM 954 C CA . GLN A 1 124 ? 16.325 9.717 42.219 1.00 21.67 124 GLN A CA 1
ATOM 955 C C . GLN A 1 124 ? 15.124 9.237 43.026 1.00 28.79 124 GLN A C 1
ATOM 956 O O . GLN A 1 124 ? 14.187 9.995 43.206 1.00 31.82 124 GLN A O 1
ATOM 962 N N . ILE A 1 125 ? 15.178 8.017 43.576 1.00 26.56 125 ILE A N 1
ATOM 963 C CA . ILE A 1 125 ? 14.024 7.474 44.294 1.00 29.13 125 ILE A CA 1
ATOM 964 C C . ILE A 1 125 ? 13.586 8.144 45.579 1.00 46.87 125 ILE A C 1
ATOM 965 O O . ILE A 1 125 ? 12.371 8.220 45.824 1.00 38.33 125 ILE A O 1
ATOM 970 N N . ASP A 1 126 ? 14.549 8.611 46.384 1.00 46.19 126 ASP A N 1
ATOM 971 C CA . ASP A 1 126 ? 14.304 9.361 47.621 1.00 43.58 126 ASP A CA 1
ATOM 972 C C . ASP A 1 126 ? 13.354 10.564 47.376 1.00 39.89 126 ASP A C 1
ATOM 973 O O . ASP A 1 126 ? 12.411 10.754 48.131 1.00 42.55 126 ASP A O 1
ATOM 978 N N . ASP A 1 127 ? 13.635 11.369 46.341 1.00 31.13 127 ASP A N 1
ATOM 979 C CA . ASP A 1 127 ? 12.805 12.521 46.030 1.00 43.05 127 ASP A CA 1
ATOM 980 C C . ASP A 1 127 ? 11.451 11.995 45.583 1.00 31.03 127 ASP A C 1
ATOM 981 O O . ASP A 1 127 ? 10.413 12.487 45.983 1.00 43.13 127 ASP A O 1
ATOM 986 N N . PHE A 1 128 ? 11.473 10.950 44.765 1.00 39.84 128 PHE A N 1
ATOM 987 C CA . PHE A 1 128 ? 10.225 10.408 44.309 1.00 36.17 128 PHE A CA 1
ATOM 988 C C . PHE A 1 128 ? 9.421 10.065 45.536 1.00 40.35 128 PHE A C 1
ATOM 989 O O . PHE A 1 128 ? 8.245 10.363 45.626 1.00 30.13 128 PHE A O 1
ATOM 997 N N . LEU A 1 129 ? 10.046 9.458 46.524 1.00 30.63 129 LEU A N 1
ATOM 998 C CA . LEU A 1 129 ? 9.241 9.158 47.672 1.00 30.66 129 LEU A CA 1
ATOM 999 C C . LEU A 1 129 ? 8.600 10.373 48.319 1.00 37.55 129 LEU A C 1
ATOM 1000 O O . LEU A 1 129 ? 7.456 10.308 48.721 1.00 27.84 129 LEU A O 1
ATOM 1005 N N . ILE A 1 130 ? 9.301 11.497 48.404 1.00 49.01 130 ILE A N 1
ATOM 1006 C CA . ILE A 1 130 ? 8.700 12.683 49.041 1.00 23.24 130 ILE A CA 1
ATOM 1007 C C . ILE A 1 130 ? 7.448 13.120 48.275 1.00 40.68 130 ILE A C 1
ATOM 1008 O O . ILE A 1 130 ? 6.365 13.222 48.848 1.00 32.09 130 ILE A O 1
ATOM 1013 N N . GLU A 1 131 ? 7.604 13.352 46.976 1.00 30.05 131 GLU A N 1
ATOM 1014 C CA . GLU A 1 131 ? 6.480 13.790 46.117 1.00 36.55 131 GLU A CA 1
ATOM 1015 C C . GLU A 1 131 ? 5.311 12.855 46.043 1.00 29.13 131 GLU A C 1
ATOM 1016 O O . GLU A 1 131 ? 4.150 13.259 46.129 1.00 45.91 131 GLU A O 1
ATOM 1022 N N . SER A 1 132 ? 5.636 11.592 45.816 1.00 32.89 132 SER A N 1
ATOM 1023 C CA . SER A 1 132 ? 4.642 10.542 45.680 1.00 35.88 132 SER A CA 1
ATOM 1024 C C . SER A 1 132 ? 3.889 10.462 46.997 1.00 30.97 132 SER A C 1
ATOM 1025 O O . SER A 1 132 ? 2.686 10.281 47.016 1.00 35.56 132 SER A O 1
ATOM 1028 N N . SER A 1 133 ? 4.607 10.550 48.112 1.00 31.60 133 SER A N 1
ATOM 1029 C CA . SER A 1 133 ? 3.928 10.560 49.406 1.00 43.42 133 SER A CA 1
ATOM 1030 C C . SER A 1 133 ? 3.072 11.822 49.566 1.00 52.13 133 SER A C 1
ATOM 1031 O O . SER A 1 133 ? 2.111 11.790 50.292 1.00 34.83 133 SER A O 1
ATOM 1034 N N . PHE A 1 134 ? 3.405 12.951 48.941 1.00 43.45 134 PHE A N 1
ATOM 1035 C CA . PHE A 1 134 ? 2.512 14.074 49.188 1.00 59.56 134 PHE A CA 1
ATOM 1036 C C . PHE A 1 134 ? 1.215 13.785 48.491 1.00 41.34 134 PHE A C 1
ATOM 1037 O O . PHE A 1 134 ? 0.183 13.981 49.058 1.00 33.29 134 PHE A O 1
ATOM 1045 N N . LEU A 1 135 ? 1.293 13.319 47.253 1.00 36.35 135 LEU A N 1
ATOM 1046 C CA . LEU A 1 135 ? 0.123 12.999 46.470 1.00 44.49 135 LEU A CA 1
ATOM 1047 C C . LEU A 1 135 ? -0.796 12.084 47.240 1.00 49.74 135 LEU A C 1
ATOM 1048 O O . LEU A 1 135 ? -1.991 12.313 47.343 1.00 49.71 135 LEU A O 1
ATOM 1053 N N . LEU A 1 136 ? -0.231 11.013 47.760 1.00 41.59 136 LEU A N 1
ATOM 1054 C CA . LEU A 1 136 ? -1.009 10.048 48.511 1.00 42.61 136 LEU A CA 1
ATOM 1055 C C . LEU A 1 136 ? -1.672 10.735 49.690 1.00 51.27 136 LEU A C 1
ATOM 1056 O O . LEU A 1 136 ? -2.709 10.293 50.130 1.00 46.30 136 LEU A O 1
ATOM 1061 N N . GLU A 1 137 ? -1.052 11.793 50.224 1.00 58.66 137 GLU A N 1
ATOM 1062 C CA . GLU A 1 137 ? -1.613 12.561 51.347 1.00 54.49 137 GLU A CA 1
ATOM 1063 C C . GLU A 1 137 ? -2.912 13.273 50.901 1.00 63.27 137 GLU A C 1
ATOM 1064 O O . GLU A 1 137 ? -3.983 13.127 51.511 1.00 45.96 137 GLU A O 1
ATOM 1070 N N . GLN A 1 138 ? -2.810 14.063 49.838 1.00 52.09 138 GLN A N 1
ATOM 1071 C CA . GLN A 1 138 ? -3.979 14.727 49.328 1.00 58.74 138 GLN A CA 1
ATOM 1072 C C . GLN A 1 138 ? -5.080 13.726 48.983 1.00 55.28 138 GLN A C 1
ATOM 1073 O O . GLN A 1 138 ? -6.236 13.952 49.316 1.00 54.63 138 GLN A O 1
ATOM 1079 N N . LEU A 1 139 ? -4.740 12.619 48.328 1.00 60.50 139 LEU A N 1
ATOM 1080 C CA . LEU A 1 139 ? -5.766 11.649 47.954 1.00 52.07 139 LEU A CA 1
ATOM 1081 C C . LEU A 1 139 ? -6.371 10.987 49.140 1.00 53.02 139 LEU A C 1
ATOM 1082 O O . LEU A 1 139 ? -7.492 10.497 49.044 1.00 60.82 139 LEU A O 1
ATOM 1087 N N . ARG A 1 140 ? -5.634 10.967 50.258 1.00 62.17 140 ARG A N 1
ATOM 1088 C CA . ARG A 1 140 ? -6.126 10.310 51.478 1.00 75.60 140 ARG A CA 1
ATOM 1089 C C . ARG A 1 140 ? -7.408 11.042 51.890 1.00 80.54 140 ARG A C 1
ATOM 1090 O O . ARG A 1 140 ? -8.393 10.414 52.279 1.00 75.13 140 ARG A O 1
ATOM 1098 N N . GLN A 1 141 ? -7.400 12.363 51.765 1.00 77.56 141 GLN A N 1
ATOM 1099 C CA . GLN A 1 141 ? -8.597 13.152 52.014 1.00 78.39 141 GLN A CA 1
ATOM 1100 C C . GLN A 1 141 ? -9.599 12.932 50.799 1.00 86.54 141 GLN A C 1
ATOM 1101 O O . GLN A 1 141 ? -10.608 12.180 50.952 1.00 81.05 141 GLN A O 1
ATOM 1107 N N . ASN B 1 7 ? 26.478 -4.653 20.733 1.00 68.93 7 ASN B N 1
ATOM 1108 C CA . ASN B 1 7 ? 25.033 -4.876 21.017 1.00 78.88 7 ASN B CA 1
ATOM 1109 C C . ASN B 1 7 ? 24.698 -6.304 21.429 1.00 82.06 7 ASN B C 1
ATOM 1110 O O . ASN B 1 7 ? 24.362 -6.540 22.582 1.00 83.78 7 ASN B O 1
ATOM 1115 N N . LEU B 1 8 ? 24.748 -7.261 20.516 1.00 67.23 8 LEU 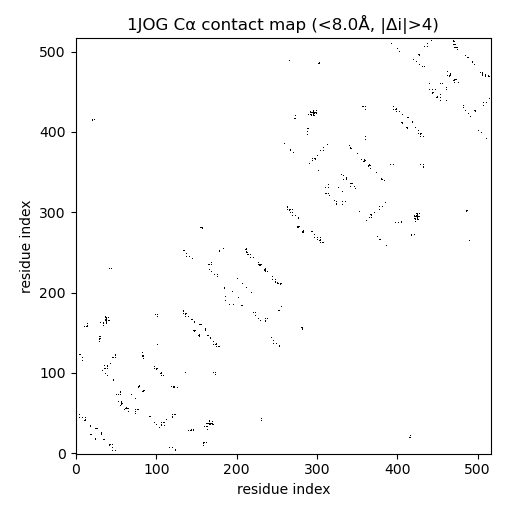B N 1
ATOM 1116 C CA . LEU B 1 8 ? 24.473 -8.612 20.953 1.00 61.53 8 LEU B CA 1
ATOM 1117 C C . LEU B 1 8 ? 25.131 -8.936 22.341 1.00 59.86 8 LEU B C 1
ATOM 1118 O O . LEU B 1 8 ? 24.663 -9.802 23.082 1.00 69.55 8 LEU B O 1
ATOM 1123 N N . ASN B 1 9 ? 26.201 -8.232 22.701 1.00 67.71 9 ASN B N 1
ATOM 1124 C CA . ASN B 1 9 ? 26.891 -8.422 23.997 1.00 65.89 9 ASN B CA 1
ATOM 1125 C C . ASN B 1 9 ? 25.976 -8.040 25.142 1.00 61.99 9 ASN B C 1
ATOM 1126 O O . ASN B 1 9 ? 26.037 -8.601 26.248 1.00 37.45 9 ASN B O 1
ATOM 1131 N N . VAL B 1 10 ? 25.197 -6.993 24.875 1.00 54.40 10 VAL B N 1
ATOM 1132 C CA . VAL B 1 10 ? 24.283 -6.446 25.843 1.00 64.15 10 VAL B CA 1
ATOM 1133 C C . VAL B 1 10 ? 23.193 -7.444 26.186 1.00 30.60 10 VAL B C 1
ATOM 1134 O O . VAL B 1 10 ? 22.933 -7.671 27.374 1.00 49.33 10 VAL B O 1
ATOM 1138 N N . LEU B 1 11 ? 22.596 -8.045 25.172 1.00 36.49 11 LEU B N 1
ATOM 1139 C CA . LEU B 1 11 ? 21.559 -9.044 25.406 1.00 56.35 11 LEU B CA 1
ATOM 1140 C C . LEU B 1 11 ? 22.235 -10.195 26.152 1.00 42.05 11 LEU B C 1
ATOM 1141 O O . LEU B 1 11 ? 21.735 -10.756 27.145 1.00 34.93 11 LEU B O 1
ATOM 1146 N N . ASP B 1 12 ? 23.448 -10.474 25.726 1.00 34.51 12 ASP B N 1
ATOM 1147 C CA . ASP B 1 12 ? 24.231 -11.519 26.351 1.00 30.35 12 ASP B CA 1
ATOM 1148 C C . ASP B 1 12 ? 24.506 -11.200 27.858 1.00 42.41 12 ASP B C 1
ATOM 1149 O O . ASP B 1 12 ? 24.409 -12.089 28.740 1.00 38.69 12 ASP B O 1
ATOM 1154 N N . ALA B 1 13 ? 24.899 -9.957 28.160 1.00 44.95 13 ALA B N 1
ATOM 1155 C CA . ALA B 1 13 ? 25.131 -9.589 29.569 1.00 32.68 13 ALA B CA 1
ATOM 1156 C C . ALA B 1 13 ? 23.778 -9.673 30.284 1.00 26.90 13 ALA B C 1
ATOM 1157 O O . ALA B 1 13 ? 23.669 -10.273 31.348 1.00 36.23 13 ALA B O 1
ATOM 1159 N N . ALA B 1 14 ? 22.729 -9.132 29.662 1.00 31.18 14 ALA B N 1
ATOM 1160 C CA . ALA B 1 14 ? 21.419 -9.171 30.307 1.00 37.19 14 ALA B CA 1
ATOM 1161 C C . ALA B 1 14 ? 20.899 -10.626 30.493 1.00 40.57 14 ALA B C 1
ATOM 1162 O O . ALA B 1 14 ? 20.213 -10.896 31.458 1.00 35.10 14 ALA B O 1
ATOM 1164 N N . PHE B 1 15 ? 21.223 -11.559 29.595 1.00 37.81 15 PHE B N 1
ATOM 1165 C CA . PHE B 1 15 ? 20.715 -12.947 29.762 1.00 39.23 15 PHE B CA 1
ATOM 1166 C C . PHE B 1 15 ? 21.346 -13.557 31.014 1.00 29.05 15 PHE B C 1
ATOM 1167 O O . PHE B 1 15 ? 20.700 -14.147 31.851 1.00 42.01 15 PHE B O 1
ATOM 1175 N N . TYR B 1 16 ? 22.644 -13.358 31.160 1.00 37.38 16 TYR B N 1
ATOM 1176 C CA . TYR B 1 16 ? 23.383 -13.920 32.278 1.00 47.33 16 TYR B CA 1
ATOM 1177 C C . TYR B 1 16 ? 22.953 -13.370 33.638 1.00 20.18 16 TYR B C 1
ATOM 1178 O O . TYR B 1 16 ? 22.755 -14.095 34.647 1.00 30.91 16 TYR B O 1
ATOM 1187 N N . SER B 1 17 ? 22.794 -12.065 33.678 1.00 39.28 17 SER B N 1
ATOM 1188 C CA . SER B 1 17 ? 22.358 -11.429 34.906 1.00 23.43 17 SER B CA 1
ATOM 1189 C C . SER B 1 17 ? 21.034 -12.032 35.305 1.00 36.16 17 SER B C 1
ATOM 1190 O O . SER B 1 17 ? 20.819 -12.169 36.525 1.00 29.18 17 SER B O 1
ATOM 1193 N N . LEU B 1 18 ? 20.134 -12.339 34.320 1.00 25.43 18 LEU B N 1
ATOM 1194 C CA . LEU B 1 18 ? 18.795 -12.921 34.661 1.00 34.13 18 LEU B CA 1
ATOM 1195 C C . LEU B 1 18 ? 19.038 -14.337 35.185 1.00 33.89 18 LEU B C 1
ATOM 1196 O O . LEU B 1 18 ? 18.503 -14.758 36.209 1.00 35.82 18 LEU B O 1
ATOM 1201 N N . GLU B 1 19 ? 19.836 -15.069 34.442 1.00 30.84 19 GLU B N 1
ATOM 1202 C CA . GLU B 1 19 ? 20.181 -16.443 34.807 1.00 26.10 19 GLU B CA 1
ATOM 1203 C C . GLU B 1 19 ? 20.804 -16.413 36.190 1.00 36.85 19 GLU B C 1
ATOM 1204 O O . GLU B 1 19 ? 20.352 -17.121 37.110 1.00 35.65 19 GLU B O 1
ATOM 1210 N N . GLN B 1 20 ? 21.797 -15.548 36.389 1.00 22.70 20 GLN B N 1
ATOM 1211 C CA . GLN B 1 20 ? 22.405 -15.521 37.693 1.00 35.41 20 GLN B CA 1
ATOM 1212 C C . GLN B 1 20 ? 21.392 -15.235 38.769 1.00 33.33 20 GLN B C 1
ATOM 1213 O O . GLN B 1 20 ? 21.402 -15.826 39.860 1.00 52.00 20 GLN B O 1
ATOM 1219 N N . THR B 1 21 ? 20.495 -14.297 38.470 1.00 40.84 21 THR B N 1
ATOM 1220 C CA . THR B 1 21 ? 19.498 -13.921 39.463 1.00 29.24 21 THR B CA 1
ATOM 1221 C C . THR B 1 21 ? 18.634 -15.109 39.815 1.00 30.58 21 THR B C 1
ATOM 1222 O O . THR B 1 21 ? 18.456 -15.342 40.987 1.00 38.50 21 THR B O 1
ATOM 1226 N N . VAL B 1 22 ? 18.153 -15.898 38.842 1.00 22.82 22 VAL B N 1
ATOM 1227 C CA . VAL B 1 22 ? 17.269 -17.030 39.196 1.00 31.89 22 VAL B CA 1
ATOM 1228 C C . VAL B 1 22 ? 18.001 -18.042 40.045 1.00 47.16 22 VAL B C 1
ATOM 1229 O O . VAL B 1 22 ? 17.430 -18.722 40.910 1.00 42.66 22 VAL B O 1
ATOM 1233 N N . VAL B 1 23 ? 19.291 -18.125 39.805 1.00 45.55 23 VAL B N 1
ATOM 1234 C CA . VAL B 1 23 ? 20.126 -19.031 40.548 1.00 47.87 23 VAL B CA 1
ATOM 1235 C C . VAL B 1 23 ? 20.075 -18.614 42.032 1.00 51.81 23 VAL B C 1
ATOM 1236 O O . VAL B 1 23 ? 19.659 -19.408 42.876 1.00 52.13 23 VAL B O 1
ATOM 1240 N N . GLN B 1 24 ? 20.442 -17.371 42.361 1.00 38.50 24 GLN B N 1
ATOM 1241 C CA . GLN B 1 24 ? 20.399 -17.001 43.750 1.00 39.72 24 GLN B CA 1
ATOM 1242 C C . GLN B 1 24 ? 19.047 -17.248 44.388 1.00 24.78 24 GLN B C 1
ATOM 1243 O O . GLN B 1 24 ? 18.989 -17.768 45.478 1.00 42.77 24 GLN B O 1
ATOM 1249 N N . ILE B 1 25 ? 17.971 -16.863 43.720 1.00 27.04 25 ILE B N 1
ATOM 1250 C CA . ILE B 1 25 ? 16.616 -17.072 44.245 1.00 29.86 25 ILE B CA 1
ATOM 1251 C C . ILE B 1 25 ? 16.328 -18.571 44.377 1.00 32.76 25 ILE B C 1
ATOM 1252 O O . ILE B 1 25 ? 15.595 -19.001 45.274 1.00 43.65 25 ILE B O 1
ATOM 1257 N N . SER B 1 26 ? 16.910 -19.354 43.476 1.00 28.33 26 SER B N 1
ATOM 1258 C CA . SER B 1 26 ? 16.722 -20.806 43.526 1.00 39.07 26 SER B CA 1
ATOM 1259 C C . SER B 1 26 ? 17.337 -21.423 44.778 1.00 58.79 26 SER B C 1
ATOM 1260 O O . SER B 1 26 ? 16.763 -22.333 45.357 1.00 52.32 26 SER B O 1
ATOM 1263 N N . ASP B 1 27 ? 18.523 -20.959 45.164 1.00 60.78 27 ASP B N 1
ATOM 1264 C CA . ASP B 1 27 ? 19.207 -21.464 46.356 1.00 45.83 27 ASP B CA 1
ATOM 1265 C C . ASP B 1 27 ? 18.266 -21.346 47.562 1.00 52.15 27 ASP B C 1
ATOM 1266 O O . ASP B 1 27 ? 18.529 -20.577 48.451 1.00 47.58 27 ASP B O 1
ATOM 1271 N N . ARG B 1 28 ? 17.196 -22.143 47.587 1.00 55.29 28 ARG B N 1
ATOM 1272 C CA . ARG B 1 28 ? 16.172 -22.107 48.633 1.00 58.37 28 ARG B CA 1
ATOM 1273 C C . ARG B 1 28 ? 16.621 -22.037 50.065 1.00 56.83 28 ARG B C 1
ATOM 1274 O O . ARG B 1 28 ? 15.831 -21.769 50.977 1.00 64.25 28 ARG B O 1
ATOM 1282 N N . ASN B 1 29 ? 17.895 -22.238 50.301 1.00 57.03 29 ASN B N 1
ATOM 1283 C CA . ASN B 1 29 ? 18.314 -22.187 51.683 1.00 53.06 29 ASN B CA 1
ATOM 1284 C C . ASN B 1 29 ? 18.462 -20.756 52.161 1.00 48.23 29 ASN B C 1
ATOM 1285 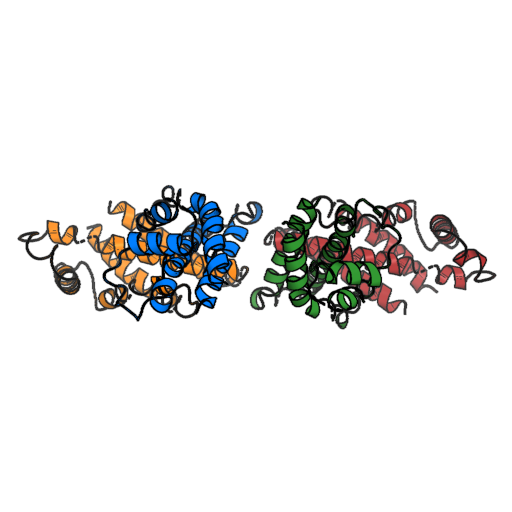O O . ASN B 1 29 ? 18.003 -20.385 53.262 1.00 43.51 29 ASN B O 1
ATOM 1290 N N . TRP B 1 30 ? 19.136 -19.978 51.315 1.00 39.64 30 TRP B N 1
ATOM 1291 C CA . TRP B 1 30 ? 19.451 -18.580 51.541 1.00 45.86 30 TRP B CA 1
ATOM 1292 C C . TRP B 1 30 ? 18.262 -17.686 51.292 1.00 48.78 30 TRP B C 1
ATOM 1293 O O . TRP B 1 30 ? 18.145 -16.619 51.870 1.00 63.88 30 TRP B O 1
ATOM 1304 N N . PHE B 1 31 ? 17.371 -18.127 50.424 1.00 53.41 31 PHE B N 1
ATOM 1305 C CA . PHE B 1 31 ? 16.231 -17.325 50.078 1.00 47.31 31 PHE B CA 1
ATOM 1306 C C . PHE B 1 31 ? 15.198 -17.350 51.183 1.00 53.27 31 PHE B C 1
ATOM 1307 O O . PHE B 1 31 ? 14.637 -16.308 51.526 1.00 43.47 31 PHE B O 1
ATOM 1315 N N . ASP B 1 32 ? 14.943 -18.525 51.749 1.00 40.18 32 ASP B N 1
ATOM 1316 C CA . ASP B 1 32 ? 13.938 -18.612 52.804 1.00 57.82 32 ASP B CA 1
ATOM 1317 C C . ASP B 1 32 ? 14.368 -17.976 54.118 1.00 51.75 32 ASP B C 1
ATOM 1318 O O . ASP B 1 32 ? 13.547 -17.589 54.928 1.00 53.03 32 ASP B O 1
ATOM 1331 N N . GLN B 1 34 ? 16.048 -15.022 54.333 1.00 37.71 34 GLN B N 1
ATOM 1332 C CA . GLN B 1 34 ? 15.817 -13.575 54.150 1.00 42.63 34 GLN B CA 1
ATOM 1333 C C . GLN B 1 34 ? 14.487 -13.005 54.520 1.00 42.40 34 GLN B C 1
ATOM 1334 O O . GLN B 1 34 ? 13.439 -13.571 54.296 1.00 40.60 34 GLN B O 1
ATOM 1340 N N . PRO B 1 35 ? 14.524 -11.822 55.079 1.00 30.99 35 PRO B N 1
ATOM 1341 C CA . PRO B 1 35 ? 13.291 -11.144 55.464 1.00 45.67 35 PRO B CA 1
ATOM 1342 C C . PRO B 1 35 ? 12.329 -11.167 54.249 1.00 49.17 35 PRO B C 1
ATOM 1343 O O . PRO B 1 35 ? 12.750 -11.201 53.092 1.00 51.98 35 PRO B O 1
ATOM 1347 N N . SER B 1 36 ? 11.040 -11.125 54.485 1.00 48.25 36 SER B N 1
ATOM 1348 C CA . SER B 1 36 ? 10.111 -11.123 53.352 1.00 37.05 36 SER B CA 1
ATOM 1349 C C . SER B 1 36 ? 10.302 -9.968 52.328 1.00 35.86 36 SER B C 1
ATOM 1350 O O . SER B 1 36 ? 10.106 -10.154 51.140 1.00 33.26 36 SER B O 1
ATOM 1353 N N . ILE B 1 37 ? 10.711 -8.781 52.763 1.00 34.19 37 ILE B N 1
ATOM 1354 C CA . ILE B 1 37 ? 10.863 -7.672 51.835 1.00 26.18 37 ILE B CA 1
ATOM 1355 C C . ILE B 1 37 ? 12.035 -7.865 50.916 1.00 37.66 37 ILE B C 1
ATOM 1356 O O . ILE B 1 37 ? 11.995 -7.399 49.776 1.00 34.68 37 ILE B O 1
ATOM 1361 N N . VAL B 1 38 ? 13.080 -8.549 51.400 1.00 31.89 38 VAL B N 1
ATOM 1362 C CA . VAL B 1 38 ? 14.245 -8.878 50.552 1.00 31.79 38 VAL B CA 1
ATOM 1363 C C . VAL B 1 38 ? 13.790 -9.883 49.481 1.00 50.12 38 VAL B C 1
ATOM 1364 O O . VAL B 1 38 ? 14.142 -9.755 48.309 1.00 42.23 38 VAL B O 1
ATOM 1368 N N . GLN B 1 39 ? 13.045 -10.906 49.888 1.00 36.37 39 GLN B N 1
ATOM 1369 C CA . GLN B 1 39 ? 12.500 -11.844 48.929 1.00 29.94 39 GLN B CA 1
ATOM 1370 C C . GLN B 1 39 ? 11.624 -11.137 47.883 1.00 37.32 39 GLN B C 1
ATOM 1371 O O . GLN B 1 39 ? 11.871 -11.214 46.632 1.00 42.49 39 GLN B O 1
ATOM 1377 N N . ASP B 1 40 ? 10.632 -10.371 48.318 1.00 34.73 40 ASP B N 1
ATOM 1378 C CA . ASP B 1 40 ? 9.797 -9.844 47.232 1.00 24.58 40 ASP B CA 1
ATOM 1379 C C . ASP B 1 40 ? 10.521 -8.848 46.331 1.00 30.43 40 ASP B C 1
ATOM 1380 O O 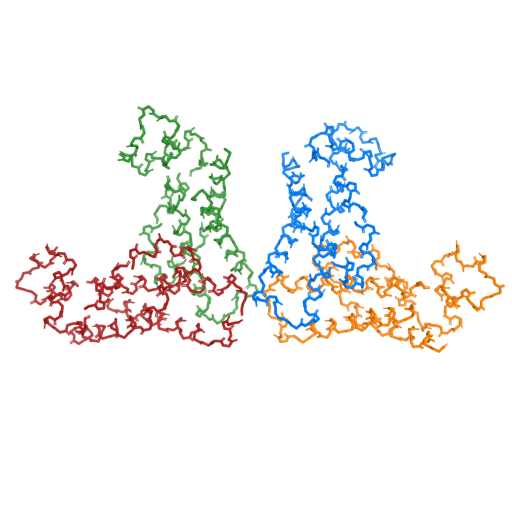. ASP B 1 40 ? 10.170 -8.700 45.153 1.00 37.77 40 ASP B O 1
ATOM 1385 N N . THR B 1 41 ? 11.581 -8.210 46.840 1.00 28.20 41 THR B N 1
ATOM 1386 C CA . THR B 1 41 ? 12.321 -7.269 45.995 1.00 26.17 41 THR B CA 1
ATOM 1387 C C . THR B 1 41 ? 13.113 -8.050 44.941 1.00 25.30 41 THR B C 1
ATOM 1388 O O . THR B 1 41 ? 13.105 -7.727 43.763 1.00 29.83 41 THR B O 1
ATOM 1392 N N . LEU B 1 42 ? 13.730 -9.145 45.343 1.00 28.00 42 LEU B N 1
ATOM 1393 C CA . LEU B 1 42 ? 14.448 -9.984 44.372 1.00 30.50 42 LEU B CA 1
ATOM 1394 C C . LEU B 1 42 ? 13.434 -10.463 43.323 1.00 23.88 42 LEU B C 1
ATOM 1395 O O . LEU B 1 42 ? 13.716 -10.366 42.112 1.00 30.78 42 LEU B O 1
ATOM 1400 N N . ILE B 1 43 ? 12.270 -10.996 43.738 1.00 24.50 43 ILE B N 1
ATOM 1401 C CA . ILE B 1 43 ? 11.305 -11.400 42.682 1.00 33.24 43 ILE B CA 1
ATOM 1402 C C . ILE B 1 43 ? 11.059 -10.272 41.654 1.00 34.10 43 ILE B C 1
ATOM 1403 O O . ILE B 1 43 ? 11.129 -10.485 40.418 1.00 30.17 43 ILE B O 1
ATOM 1408 N N . ALA B 1 44 ? 10.752 -9.077 42.167 1.00 18.08 44 ALA B N 1
ATOM 1409 C CA . ALA B 1 44 ? 10.496 -7.863 41.308 1.00 20.20 44 ALA B CA 1
ATOM 1410 C C . ALA B 1 44 ? 11.737 -7.566 40.427 1.00 21.36 44 ALA B C 1
ATOM 1411 O O . ALA B 1 44 ? 11.641 -7.288 39.231 1.00 29.47 44 ALA B O 1
ATOM 1413 N N . GLY B 1 45 ? 12.935 -7.601 41.051 1.00 38.59 45 GLY B N 1
ATOM 1414 C CA . GLY B 1 45 ? 14.165 -7.361 40.270 1.00 14.82 45 GLY B CA 1
ATOM 1415 C C . GLY B 1 45 ? 14.270 -8.456 39.210 1.00 14.23 45 GLY B C 1
ATOM 1416 O O . GLY B 1 45 ? 14.675 -8.186 38.104 1.00 25.97 45 GLY B O 1
ATOM 1417 N N . ALA B 1 46 ? 13.846 -9.680 39.536 1.00 20.65 46 ALA B N 1
ATOM 1418 C CA . ALA B 1 46 ? 13.905 -10.735 38.504 1.00 26.60 46 ALA B CA 1
ATOM 1419 C C . ALA B 1 46 ? 12.882 -10.495 37.348 1.00 26.80 46 ALA B C 1
ATOM 1420 O O . ALA B 1 46 ? 13.144 -10.767 36.157 1.00 29.02 46 ALA B O 1
ATOM 1422 N N . ILE B 1 47 ? 11.711 -9.971 37.726 1.00 38.18 47 ILE B N 1
ATOM 1423 C CA . ILE B 1 47 ? 10.693 -9.674 36.723 1.00 31.89 47 ILE B CA 1
ATOM 1424 C C . ILE B 1 47 ? 11.243 -8.537 35.887 1.00 26.11 47 ILE B C 1
ATOM 1425 O O . ILE B 1 47 ? 11.192 -8.586 34.629 1.00 25.99 47 ILE B O 1
ATOM 1430 N N . GLN B 1 48 ? 11.853 -7.553 36.533 1.00 32.82 48 GLN B N 1
ATOM 1431 C CA . GLN B 1 48 ? 12.471 -6.488 35.722 1.00 20.63 48 GLN B CA 1
ATOM 1432 C C . GLN B 1 48 ? 13.560 -7.029 34.768 1.00 13.36 48 GLN B C 1
ATOM 1433 O O . GLN B 1 48 ? 13.646 -6.588 33.622 1.00 21.52 48 GLN B O 1
ATOM 1439 N N . LYS B 1 49 ? 14.387 -8.000 35.232 1.00 21.55 49 LYS B N 1
ATOM 1440 C CA . LYS B 1 49 ? 15.472 -8.515 34.357 1.00 38.11 49 LYS B CA 1
ATOM 1441 C C . LYS B 1 49 ? 14.944 -9.400 33.210 1.00 34.61 49 LYS B C 1
ATOM 1442 O O . LYS B 1 49 ? 15.628 -9.578 32.152 1.00 34.31 49 LYS B O 1
ATOM 1448 N N . PHE B 1 50 ? 13.758 -9.965 33.443 1.00 32.92 50 PHE B N 1
ATOM 1449 C CA . PHE B 1 50 ? 13.045 -10.788 32.473 1.00 33.90 50 PHE B CA 1
ATOM 1450 C C . PHE B 1 50 ? 12.627 -9.878 31.290 1.00 12.64 50 PHE B C 1
ATOM 1451 O O . PHE B 1 50 ? 12.819 -10.182 30.056 1.00 32.77 50 PHE B O 1
ATOM 1459 N N . GLU B 1 51 ? 11.964 -8.784 31.686 1.00 29.81 51 GLU B N 1
ATOM 1460 C CA . GLU B 1 51 ? 11.561 -7.729 30.747 1.00 35.47 51 GLU B CA 1
ATOM 1461 C C . GLU B 1 51 ? 12.742 -7.273 29.848 1.00 29.03 51 GLU B C 1
ATOM 1462 O O . GLU B 1 51 ? 12.624 -7.159 28.645 1.00 30.98 51 GLU B O 1
ATOM 1468 N N . PHE B 1 52 ? 13.903 -6.999 30.451 1.00 26.79 52 PHE B N 1
ATOM 1469 C CA . PHE B 1 52 ? 15.043 -6.589 29.634 1.00 28.48 52 PHE B CA 1
ATOM 1470 C C . PHE B 1 52 ? 15.425 -7.593 28.550 1.00 14.82 52 PHE B C 1
ATOM 1471 O O . PHE B 1 52 ? 15.639 -7.211 27.393 1.00 28.90 52 PHE B O 1
ATOM 1479 N N . VAL B 1 53 ? 15.590 -8.859 28.941 1.00 28.61 53 VAL B N 1
ATOM 1480 C CA . VAL B 1 53 ? 15.979 -9.960 28.010 1.00 19.92 53 VAL B CA 1
ATOM 1481 C C . VAL B 1 53 ? 14.851 -10.119 26.956 1.00 42.93 53 VAL B C 1
ATOM 1482 O O . VAL B 1 53 ? 15.097 -10.209 25.754 1.00 28.93 53 VAL B O 1
ATOM 1486 N N . TYR B 1 54 ? 13.614 -10.148 27.417 1.00 28.06 54 TYR B N 1
ATOM 1487 C CA . TYR B 1 54 ? 12.516 -10.224 26.477 1.00 25.56 54 TYR B CA 1
ATOM 1488 C C . TYR B 1 54 ? 12.562 -9.098 25.452 1.00 33.83 54 TYR B C 1
ATOM 1489 O O . TYR B 1 54 ? 12.566 -9.375 24.238 1.00 25.96 54 TYR B O 1
ATOM 1498 N N . GLU B 1 55 ? 12.615 -7.831 25.938 1.00 23.24 55 GLU B N 1
ATOM 1499 C CA . GLU B 1 55 ? 12.627 -6.624 25.024 1.00 27.65 55 GLU B CA 1
ATOM 1500 C C . GLU B 1 55 ? 13.930 -6.619 24.206 1.00 26.33 55 GLU B C 1
ATOM 1501 O O . GLU B 1 55 ? 13.911 -6.383 22.985 1.00 42.40 55 GLU B O 1
ATOM 1507 N N . LEU B 1 56 ? 15.078 -6.928 24.839 1.00 28.75 56 LEU B N 1
ATOM 1508 C CA . LEU B 1 56 ? 16.327 -6.947 24.032 1.00 36.02 56 LEU B CA 1
ATOM 1509 C C . LEU B 1 56 ? 16.290 -8.065 22.935 1.00 42.73 56 LEU B C 1
ATOM 1510 O O . LEU B 1 56 ? 16.792 -7.908 21.812 1.00 45.40 56 LEU B O 1
ATOM 1515 N N . SER B 1 57 ? 15.693 -9.197 23.292 1.00 29.25 57 SER B N 1
ATOM 1516 C CA . SER B 1 57 ? 15.536 -10.306 22.399 1.00 28.42 57 SER B CA 1
ATOM 1517 C C . SER B 1 57 ? 14.737 -9.919 21.197 1.00 38.66 57 SER B C 1
ATOM 1518 O O . SER B 1 57 ? 15.136 -10.229 20.067 1.00 40.36 57 SER B O 1
ATOM 1521 N N . LEU B 1 58 ? 13.604 -9.251 21.399 1.00 39.75 58 LEU B N 1
ATOM 1522 C CA . LEU B 1 58 ? 12.832 -8.853 20.223 1.00 41.06 58 LEU B CA 1
ATOM 1523 C C . LEU B 1 58 ? 13.690 -7.966 19.299 1.00 40.26 58 LEU B C 1
ATOM 1524 O O . LEU B 1 58 ? 13.780 -8.158 18.085 1.00 46.57 58 LEU B O 1
ATOM 1529 N N . LYS B 1 59 ? 14.364 -6.995 19.872 1.00 37.70 59 LYS B N 1
ATOM 1530 C CA . LYS B 1 59 ? 15.102 -6.095 19.007 1.00 42.14 59 LYS B CA 1
ATOM 1531 C C . LYS B 1 59 ? 16.235 -6.786 18.263 1.00 52.03 59 LYS B C 1
ATOM 1532 O O . LYS B 1 59 ? 16.417 -6.563 17.076 1.00 44.50 59 LYS B O 1
ATOM 1554 N N . LYS B 1 62 ? 14.544 -8.729 15.675 1.00 38.91 62 LYS B N 1
ATOM 1555 C CA . LYS B 1 62 ? 14.024 -7.900 14.538 1.00 37.93 62 LYS B CA 1
ATOM 1556 C C . LYS B 1 62 ? 15.163 -7.518 13.624 1.00 38.64 62 LYS B C 1
ATOM 1557 O O . LYS B 1 62 ? 15.039 -7.597 12.415 1.00 48.97 62 LYS B O 1
ATOM 1563 N N . ARG B 1 63 ? 16.291 -7.140 14.218 1.00 47.44 63 ARG B N 1
ATOM 1564 C CA . ARG B 1 63 ? 17.507 -6.795 13.486 1.00 45.57 63 ARG B CA 1
ATOM 1565 C C . ARG B 1 63 ? 18.053 -7.964 12.597 1.00 43.86 63 ARG B C 1
ATOM 1566 O O . ARG B 1 63 ? 18.442 -7.757 11.434 1.00 53.28 63 ARG B O 1
ATOM 1574 N N . GLN B 1 64 ? 18.101 -9.190 13.119 1.00 50.44 64 GLN B N 1
ATOM 1575 C CA . GLN B 1 64 ? 18.615 -10.295 12.304 1.00 54.63 64 GLN B CA 1
ATOM 1576 C C . GLN B 1 64 ? 17.660 -10.430 11.166 1.00 52.16 64 GLN B C 1
ATOM 1577 O O . GLN B 1 64 ? 18.066 -10.545 10.016 1.00 56.82 64 GLN B O 1
ATOM 1583 N N . LEU B 1 65 ? 16.377 -10.421 11.492 1.00 52.28 65 LEU B N 1
ATOM 1584 C CA . LEU B 1 65 ? 15.375 -10.501 10.453 1.00 44.83 65 LEU B CA 1
ATOM 1585 C C . LEU B 1 65 ? 15.585 -9.474 9.332 1.00 41.05 65 LEU B C 1
ATOM 1586 O O . LEU B 1 65 ? 15.544 -9.808 8.177 1.00 52.99 65 LEU B O 1
ATOM 1591 N N . GLN B 1 66 ? 15.812 -8.222 9.676 1.00 53.53 66 GLN B N 1
ATOM 1592 C CA . GLN B 1 66 ? 16.003 -7.190 8.679 1.00 53.69 66 GLN B CA 1
ATOM 1593 C C . GLN B 1 66 ? 17.260 -7.382 7.873 1.00 66.34 66 GLN B C 1
ATOM 1594 O O . GLN B 1 66 ? 17.323 -6.965 6.726 1.00 67.78 66 GLN B O 1
ATOM 1600 N N . GLN B 1 67 ? 18.276 -7.987 8.473 1.00 61.51 67 GLN B N 1
ATOM 1601 C CA . GLN B 1 67 ? 19.515 -8.219 7.749 1.00 62.08 67 GLN B CA 1
ATOM 1602 C C . GLN B 1 67 ? 19.405 -9.357 6.757 1.00 69.43 67 GLN B C 1
ATOM 1603 O O . GLN B 1 67 ? 20.191 -9.415 5.824 1.00 63.34 67 GLN B O 1
ATOM 1609 N N . ASP B 1 68 ? 18.441 -10.254 6.956 1.00 62.17 68 ASP B N 1
ATOM 1610 C CA . ASP B 1 68 ? 18.277 -11.414 6.086 1.00 74.96 68 ASP B CA 1
ATOM 1611 C C . ASP B 1 68 ? 17.113 -11.343 5.127 1.00 79.46 68 ASP B C 1
ATOM 1612 O O . ASP B 1 68 ? 16.881 -12.299 4.363 1.00 71.56 68 ASP B O 1
ATOM 1617 N N . ALA B 1 69 ? 16.348 -10.262 5.183 1.00 67.31 69 ALA B N 1
ATOM 1618 C CA . ALA B 1 69 ? 15.203 -10.209 4.310 1.00 73.44 69 ALA B CA 1
ATOM 1619 C C . ALA B 1 69 ? 15.381 -9.549 2.963 1.00 70.48 69 ALA B C 1
ATOM 1620 O O . ALA B 1 69 ? 16.366 -8.858 2.657 1.00 64.27 69 ALA B O 1
ATOM 1622 N N . ILE B 1 70 ? 14.381 -9.820 2.151 1.00 65.62 70 ILE B N 1
ATOM 1623 C CA . ILE B 1 70 ? 14.294 -9.306 0.810 1.00 62.92 70 ILE B CA 1
ATOM 1624 C C . ILE B 1 70 ? 14.102 -7.810 0.943 1.00 75.07 70 ILE B C 1
ATOM 1625 O O . ILE B 1 70 ? 14.426 -7.059 0.039 1.00 85.12 70 ILE B O 1
ATOM 1630 N N . ASN B 1 71 ? 13.595 -7.383 2.095 1.00 81.38 71 ASN B N 1
ATOM 1631 C CA . ASN B 1 71 ? 13.359 -5.968 2.382 1.00 80.78 71 ASN B CA 1
ATOM 1632 C C . ASN B 1 71 ? 12.848 -5.750 3.814 1.00 79.60 71 ASN B C 1
ATOM 1633 O O . ASN B 1 71 ? 12.154 -6.587 4.384 1.00 70.85 71 ASN B O 1
ATOM 1638 N N . THR B 1 72 ? 13.186 -4.593 4.371 1.00 85.50 72 THR B N 1
ATOM 1639 C CA . THR B 1 72 ? 12.772 -4.203 5.713 1.00 78.90 72 THR B CA 1
ATOM 1640 C C . THR B 1 72 ? 11.372 -3.532 5.669 1.00 81.31 72 THR B C 1
ATOM 1641 O O . THR B 1 72 ? 10.676 -3.448 6.685 1.00 88.21 72 THR B O 1
ATOM 1645 N N . ASP B 1 73 ? 10.953 -3.038 4.507 1.00 85.63 73 ASP B N 1
ATOM 1646 C CA . ASP B 1 73 ? 9.637 -2.399 4.430 1.00 81.42 73 ASP B CA 1
ATOM 1647 C C . ASP B 1 73 ? 8.578 -3.391 4.869 1.00 81.07 73 ASP B C 1
ATOM 1648 O O . ASP B 1 73 ? 7.728 -3.056 5.693 1.00 80.03 73 ASP B O 1
ATOM 1653 N N . ASP B 1 74 ? 8.640 -4.613 4.339 1.00 79.85 74 ASP B N 1
ATOM 1654 C CA . ASP B 1 74 ? 7.682 -5.653 4.708 1.00 79.29 74 ASP B CA 1
ATOM 1655 C C . ASP B 1 74 ? 7.421 -5.670 6.218 1.00 84.52 74 ASP B C 1
ATOM 1656 O O . ASP B 1 74 ? 6.650 -4.829 6.711 1.00 82.34 74 ASP B O 1
ATOM 1661 N N . ILE B 1 75 ? 8.031 -6.600 6.968 1.00 79.63 75 ILE B N 1
ATOM 1662 C CA . ILE B 1 75 ? 7.792 -6.586 8.417 1.00 84.11 75 ILE B CA 1
ATOM 1663 C C . ILE B 1 75 ? 8.918 -5.975 9.257 1.00 84.42 75 ILE B C 1
ATOM 1664 O O . ILE B 1 75 ? 10.043 -6.488 9.321 1.00 81.16 75 ILE B O 1
ATOM 1669 N N . GLY B 1 76 ? 8.551 -4.864 9.891 1.00 78.80 76 GLY B N 1
ATOM 1670 C CA . GLY B 1 76 ? 9.408 -4.073 10.746 1.00 79.37 76 GLY B CA 1
ATOM 1671 C C . GLY B 1 76 ? 8.468 -2.945 11.130 1.00 82.87 76 GLY B C 1
ATOM 1672 O O . GLY B 1 76 ? 8.721 -2.141 12.024 1.00 85.93 76 GLY B O 1
ATOM 1673 N N . ALA B 1 77 ? 7.363 -2.884 10.398 1.00 83.44 77 ALA B N 1
ATOM 1674 C CA . ALA B 1 77 ? 6.301 -1.914 10.625 1.00 81.78 77 ALA B CA 1
ATOM 1675 C C . ALA B 1 77 ? 5.063 -2.820 10.715 1.00 84.17 77 ALA B C 1
ATOM 1676 O O . ALA B 1 77 ? 3.931 -2.329 10.892 1.00 74.92 77 ALA B O 1
ATOM 1678 N N . TYR B 1 78 ? 5.317 -4.140 10.588 1.00 81.82 78 TYR B N 1
ATOM 1679 C CA . TYR B 1 78 ? 4.284 -5.198 10.721 1.00 85.28 78 TYR B CA 1
ATOM 1680 C C . TYR B 1 78 ? 4.346 -6.057 12.028 1.00 82.57 78 TYR B C 1
ATOM 1681 O O . TYR B 1 78 ? 5.353 -6.093 12.751 1.00 83.13 78 TYR B O 1
ATOM 1690 N N . GLY B 1 79 ? 3.222 -6.734 12.284 1.00 83.12 79 GLY B N 1
ATOM 1691 C CA . GLY B 1 79 ? 2.944 -7.531 13.473 1.00 57.40 79 GLY B CA 1
ATOM 1692 C C . GLY B 1 79 ? 3.908 -8.427 14.235 1.00 66.19 79 GLY B C 1
ATOM 1693 O O . GLY B 1 79 ? 4.847 -8.962 13.691 1.00 57.03 79 GLY B O 1
ATOM 1694 N N . PHE B 1 80 ? 3.602 -8.602 15.517 1.00 53.23 80 PHE B N 1
ATOM 1695 C CA . PHE B 1 80 ? 4.346 -9.420 16.414 1.00 57.17 80 PHE B CA 1
ATOM 1696 C C . PHE B 1 80 ? 4.401 -10.804 15.848 1.00 57.81 80 PHE B C 1
ATOM 1697 O O . PHE B 1 80 ? 5.498 -11.349 15.602 1.00 47.74 80 PHE B O 1
ATOM 1705 N N . LYS B 1 81 ? 3.210 -11.366 15.655 1.00 67.30 81 LYS B N 1
ATOM 1706 C CA . LYS B 1 81 ? 3.078 -12.726 15.123 1.00 71.20 81 LYS B CA 1
ATOM 1707 C C . LYS B 1 81 ? 3.885 -12.920 13.849 1.00 59.71 81 LYS B C 1
ATOM 1708 O O . LYS B 1 81 ? 4.551 -13.959 13.683 1.00 47.27 81 LYS B O 1
ATOM 1714 N N . ASP B 1 82 ? 3.853 -11.922 12.962 1.00 46.69 82 ASP B N 1
ATOM 1715 C CA . ASP B 1 82 ? 4.604 -12.018 11.710 1.00 61.66 82 ASP B CA 1
ATOM 1716 C C . ASP B 1 82 ? 6.093 -12.051 11.950 1.00 62.75 82 ASP B C 1
ATOM 1717 O O . ASP B 1 82 ? 6.847 -12.666 11.185 1.00 66.80 82 ASP B O 1
ATOM 1722 N N . ILE B 1 83 ? 6.517 -11.355 13.005 1.00 73.47 83 ILE B N 1
ATOM 1723 C CA . ILE B 1 83 ? 7.921 -11.305 13.372 1.00 63.53 83 ILE B CA 1
ATOM 1724 C C . ILE B 1 83 ? 8.235 -12.718 13.806 1.00 54.91 83 ILE B C 1
ATOM 1725 O O . ILE B 1 83 ? 9.180 -13.299 13.345 1.00 40.27 83 ILE B O 1
ATOM 1730 N N . LEU B 1 84 ? 7.404 -13.295 14.655 1.00 57.45 84 LEU B N 1
ATOM 1731 C CA . LEU B 1 84 ? 7.634 -14.671 15.098 1.00 70.29 84 LEU B CA 1
ATOM 1732 C C . LEU B 1 84 ? 7.730 -15.755 13.985 1.00 64.29 84 LEU B C 1
ATOM 1733 O O . LEU B 1 84 ? 8.740 -16.483 13.875 1.00 47.64 84 LEU B O 1
ATOM 1738 N N . ARG B 1 85 ? 6.675 -15.866 13.181 1.00 64.62 85 ARG B N 1
ATOM 1739 C CA . ARG B 1 85 ? 6.643 -16.829 12.067 1.00 59.38 85 ARG B CA 1
ATOM 1740 C C . ARG B 1 85 ? 7.921 -16.745 11.272 1.00 47.14 85 ARG B C 1
ATOM 1741 O O . ARG B 1 85 ? 8.522 -17.762 10.925 1.00 43.49 85 ARG B O 1
ATOM 1749 N N . GLU B 1 86 ? 8.338 -15.522 10.979 1.00 36.95 86 GLU B N 1
ATOM 1750 C CA . GLU B 1 86 ? 9.509 -15.289 10.175 1.00 54.12 86 GLU B CA 1
ATOM 1751 C C . GLU B 1 86 ? 10.764 -15.692 10.932 1.00 60.38 86 GLU B C 1
ATOM 1752 O O . GLU B 1 86 ? 11.725 -16.229 10.365 1.00 60.28 86 GLU B O 1
ATOM 1758 N N . ALA B 1 87 ? 10.733 -15.458 12.232 1.00 69.18 87 ALA B N 1
ATOM 1759 C CA . ALA B 1 87 ? 11.863 -15.759 13.095 1.00 52.36 87 ALA B CA 1
ATOM 1760 C C . ALA B 1 87 ? 11.979 -17.271 13.206 1.00 64.39 87 ALA B C 1
ATOM 1761 O O . ALA B 1 87 ? 13.070 -17.845 13.457 1.00 61.53 87 ALA B O 1
ATOM 1763 N N . LEU B 1 88 ? 10.830 -17.900 13.009 1.00 56.71 88 LEU B N 1
ATOM 1764 C CA . LEU B 1 88 ? 10.708 -19.346 13.096 1.00 79.69 88 LEU B CA 1
ATOM 1765 C C . LEU B 1 88 ? 11.261 -19.968 11.828 1.00 80.87 88 LEU B C 1
ATOM 1766 O O . LEU B 1 88 ? 11.983 -20.975 11.872 1.00 69.49 88 LEU B O 1
ATOM 1771 N N . ARG B 1 89 ? 10.929 -19.318 10.713 1.00 66.04 89 ARG B N 1
ATOM 1772 C CA . ARG B 1 89 ? 11.352 -19.752 9.405 1.00 63.83 89 ARG B CA 1
ATOM 1773 C C . ARG B 1 89 ? 12.890 -19.748 9.365 1.00 70.39 89 ARG B C 1
ATOM 1774 O O . ARG B 1 89 ? 13.505 -20.763 9.041 1.00 64.94 89 ARG B O 1
ATOM 1782 N N . PHE B 1 90 ? 13.527 -18.633 9.698 1.00 73.10 90 PHE B N 1
ATOM 1783 C CA . PHE B 1 90 ? 14.992 -18.626 9.695 1.00 63.32 90 PHE B CA 1
ATOM 1784 C C . PHE B 1 90 ? 15.580 -19.413 10.855 1.00 61.71 90 PHE B C 1
ATOM 1785 O O . PHE B 1 90 ? 16.752 -19.300 11.094 1.00 45.36 90 PHE B O 1
ATOM 1793 N N . GLY B 1 91 ? 14.777 -20.175 11.601 1.00 63.18 91 GLY B N 1
ATOM 1794 C CA . GLY B 1 91 ? 15.344 -20.966 12.693 1.00 54.61 91 GLY B CA 1
ATOM 1795 C C . GLY B 1 91 ? 15.939 -20.224 13.870 1.00 68.95 91 GLY B C 1
ATOM 1796 O O . GLY B 1 91 ? 16.843 -20.732 14.552 1.00 39.46 91 GLY B O 1
ATOM 1797 N N . LEU B 1 92 ? 15.403 -19.030 14.131 1.00 78.37 92 LEU B N 1
ATOM 1798 C CA . LEU B 1 92 ? 15.860 -18.177 15.223 1.00 57.69 92 LEU B CA 1
ATOM 1799 C C . LEU B 1 92 ? 15.315 -18.585 16.568 1.00 53.50 92 LEU B C 1
ATOM 1800 O O . LEU B 1 92 ? 15.877 -18.257 17.607 1.00 49.02 92 LEU B O 1
ATOM 1805 N N . ILE B 1 93 ? 14.196 -19.285 16.528 1.00 45.41 93 ILE B N 1
ATOM 1806 C CA . ILE B 1 93 ? 13.500 -19.719 17.723 1.00 56.08 93 ILE B CA 1
ATOM 1807 C C . ILE B 1 93 ? 12.996 -21.106 17.461 1.00 55.89 93 ILE B C 1
ATOM 1808 O O . ILE B 1 93 ? 12.992 -21.577 16.329 1.00 59.29 93 ILE B O 1
ATOM 1813 N N . GLY B 1 94 ? 12.534 -21.773 18.494 1.00 51.64 94 GLY B N 1
ATOM 1814 C CA . GLY B 1 94 ? 12.030 -23.080 18.202 1.00 58.35 94 GLY B CA 1
ATOM 1815 C C . GLY B 1 94 ? 10.538 -23.187 18.350 1.00 57.46 94 GLY B C 1
ATOM 1816 O O . GLY B 1 94 ? 9.935 -24.077 17.768 1.00 74.54 94 GLY B O 1
ATOM 1817 N N . ASP B 1 95 ? 9.917 -22.275 19.084 1.00 53.90 95 ASP B N 1
ATOM 1818 C CA . ASP B 1 95 ? 8.494 -22.443 19.357 1.00 61.33 95 ASP B CA 1
ATOM 1819 C C . ASP B 1 95 ? 7.772 -21.109 19.570 1.00 62.72 95 ASP B C 1
ATOM 1820 O O . ASP B 1 95 ? 7.656 -20.621 20.695 1.00 69.15 95 ASP B O 1
ATOM 1833 N N . SER B 1 97 ? 5.105 -20.473 20.150 1.00 48.02 97 SER B N 1
ATOM 1834 C CA . SER B 1 97 ? 4.066 -20.423 21.139 1.00 35.12 97 SER B CA 1
ATOM 1835 C C . SER B 1 97 ? 4.686 -20.025 22.440 1.00 40.57 97 SER B C 1
ATOM 1836 O O . SER B 1 97 ? 4.010 -19.479 23.305 1.00 34.59 97 SER B O 1
ATOM 1839 N N . LYS B 1 98 ? 5.974 -20.281 22.638 1.00 39.38 98 LYS B N 1
ATOM 1840 C CA . LYS B 1 98 ? 6.550 -19.838 23.920 1.00 47.99 98 LYS B CA 1
ATOM 1841 C C . LYS B 1 98 ? 6.520 -18.260 23.953 1.00 62.92 98 LYS B C 1
ATOM 1842 O O . LYS B 1 98 ? 6.103 -17.607 24.967 1.00 34.78 98 LYS B O 1
ATOM 1848 N N . TRP B 1 99 ? 6.909 -17.652 22.819 1.00 31.80 99 TRP B N 1
ATOM 1849 C CA . TRP B 1 99 ? 6.942 -16.186 22.697 1.00 44.39 99 TRP B CA 1
ATOM 1850 C C . TRP B 1 99 ? 5.647 -15.401 22.688 1.00 60.59 99 TRP B C 1
ATOM 1851 O O . TRP B 1 99 ? 5.617 -14.229 23.092 1.00 49.96 99 TRP B O 1
ATOM 1862 N N . VAL B 1 100 ? 4.591 -16.020 22.174 1.00 61.16 100 VAL B N 1
ATOM 1863 C CA . VAL B 1 100 ? 3.284 -15.410 22.185 1.00 39.24 100 VAL B CA 1
ATOM 1864 C C . VAL B 1 100 ? 2.988 -15.315 23.707 1.00 46.05 100 VAL B C 1
ATOM 1865 O O . VAL B 1 100 ? 2.544 -14.270 24.229 1.00 37.78 100 VAL B O 1
ATOM 1869 N N . ALA B 1 101 ? 3.325 -16.389 24.424 1.00 25.98 101 ALA B N 1
ATOM 1870 C CA . ALA B 1 101 ? 3.127 -16.475 25.845 1.00 40.39 101 ALA B CA 1
ATOM 1871 C C . ALA B 1 101 ? 3.994 -15.373 26.496 1.00 56.22 101 ALA B C 1
ATOM 1872 O O . ALA B 1 101 ? 3.496 -14.554 27.258 1.00 66.43 101 ALA B O 1
ATOM 1874 N N . TYR B 1 102 ? 5.280 -15.323 26.171 1.00 51.60 102 TYR B N 1
ATOM 1875 C CA . TYR B 1 102 ? 6.174 -14.297 26.735 1.00 50.53 102 TYR B CA 1
ATOM 1876 C C . TYR B 1 102 ? 5.667 -12.867 26.600 1.00 38.92 102 TYR B C 1
ATOM 1877 O O . TYR B 1 102 ? 5.856 -12.027 27.511 1.00 36.09 102 TYR B O 1
ATOM 1886 N N . ARG B 1 103 ? 5.045 -12.576 25.465 1.00 33.21 103 ARG B N 1
ATOM 1887 C CA . ARG B 1 103 ? 4.512 -11.245 25.278 1.00 43.09 103 ARG B CA 1
ATOM 1888 C C . ARG B 1 103 ? 3.323 -11.028 26.197 1.00 41.80 103 ARG B C 1
ATOM 1889 O O . ARG B 1 103 ? 3.118 -9.917 26.715 1.00 46.42 103 ARG B O 1
ATOM 1897 N N . ASP B 1 104 ? 2.542 -12.091 26.403 1.00 42.13 104 ASP B N 1
ATOM 1898 C CA . ASP B 1 104 ? 1.388 -12.010 27.299 1.00 56.26 104 ASP B CA 1
ATOM 1899 C C . ASP B 1 104 ? 1.883 -11.712 28.733 1.00 54.81 104 ASP B C 1
ATOM 1900 O O . ASP B 1 104 ? 1.270 -10.961 29.512 1.00 40.23 104 ASP B O 1
ATOM 1913 N N . ARG B 1 106 ? 4.919 -10.308 29.486 1.00 54.31 106 ARG B N 1
ATOM 1914 C CA . ARG B 1 106 ? 5.424 -8.951 29.574 1.00 47.61 106 ARG B CA 1
ATOM 1915 C C . ARG B 1 106 ? 4.372 -7.899 29.651 1.00 44.47 106 ARG B C 1
ATOM 1916 O O . ARG B 1 106 ? 4.561 -6.873 30.338 1.00 31.49 106 ARG B O 1
ATOM 1924 N N . ASN B 1 107 ? 3.256 -8.142 28.969 1.00 45.67 107 ASN B N 1
ATOM 1925 C CA . ASN B 1 107 ? 2.168 -7.163 29.008 1.00 57.38 107 ASN B CA 1
ATOM 1926 C C . ASN B 1 107 ? 1.474 -7.063 30.349 1.00 37.85 107 ASN B C 1
ATOM 1927 O O . ASN B 1 107 ? 0.692 -6.147 30.570 1.00 46.09 107 ASN B O 1
ATOM 1932 N N . ILE B 1 108 ? 1.788 -7.961 31.275 1.00 30.44 108 ILE B N 1
ATOM 1933 C CA . ILE B 1 108 ? 1.141 -7.863 32.572 1.00 49.60 108 ILE B CA 1
ATOM 1934 C C . ILE B 1 108 ? 2.131 -7.651 33.691 1.00 40.87 108 ILE B C 1
ATOM 1935 O O . ILE B 1 108 ? 1.742 -7.594 34.861 1.00 41.76 108 ILE B O 1
ATOM 1940 N N . THR B 1 109 ? 3.414 -7.575 33.371 1.00 50.15 109 THR B N 1
ATOM 1941 C CA . THR B 1 109 ? 4.390 -7.331 34.444 1.00 52.45 109 THR B CA 1
ATOM 1942 C C . THR B 1 109 ? 4.060 -6.010 35.168 1.00 41.19 109 THR B C 1
ATOM 1943 O O . THR B 1 109 ? 4.367 -5.845 36.339 1.00 35.58 109 THR B O 1
ATOM 1947 N N . SER B 1 110 ? 3.395 -5.086 34.488 1.00 41.87 110 SER B N 1
ATOM 1948 C CA . SER B 1 110 ? 2.973 -3.850 35.129 1.00 48.02 110 SER B CA 1
ATOM 1949 C C . SER B 1 110 ? 1.873 -4.140 36.157 1.00 49.08 110 SER B C 1
ATOM 1950 O O . SER B 1 110 ? 1.372 -3.219 36.768 1.00 51.43 110 SER B O 1
ATOM 1953 N N . HIS B 1 111 ? 1.475 -5.398 36.338 1.00 48.63 111 HIS B N 1
ATOM 1954 C CA . HIS B 1 111 ? 0.468 -5.688 37.350 1.00 47.50 111 HIS B CA 1
ATOM 1955 C C . HIS B 1 111 ? 1.111 -6.396 38.536 1.00 49.86 111 HIS B C 1
ATOM 1956 O O . HIS B 1 111 ? 0.492 -6.678 39.576 1.00 33.27 111 HIS B O 1
ATOM 1963 N N . THR B 1 112 ? 2.388 -6.653 38.367 1.00 46.88 112 THR B N 1
ATOM 1964 C CA . THR B 1 112 ? 3.230 -7.307 39.348 1.00 45.30 112 THR B CA 1
ATOM 1965 C C . THR B 1 112 ? 3.285 -6.708 40.790 1.00 42.81 112 THR B C 1
ATOM 1966 O O . THR B 1 112 ? 3.968 -7.259 41.666 1.00 37.00 112 THR B O 1
ATOM 1970 N N . TYR B 1 113 ? 2.581 -5.617 41.104 1.00 39.72 113 TYR B N 1
ATOM 1971 C CA . TYR B 1 113 ? 2.682 -5.146 42.498 1.00 45.00 113 TYR B CA 1
ATOM 1972 C C . TYR B 1 113 ? 1.851 -6.090 43.335 1.00 47.14 113 TYR B C 1
ATOM 1973 O O . TYR B 1 113 ? 1.987 -6.167 44.542 1.00 57.62 113 TYR B O 1
ATOM 1982 N N . ASP B 1 114 ? 0.968 -6.807 42.660 1.00 61.70 114 ASP B N 1
ATOM 1983 C CA . ASP B 1 114 ? 0.136 -7.832 43.284 1.00 62.77 114 ASP B CA 1
ATOM 1984 C C . ASP B 1 114 ? 1.046 -9.059 43.389 1.00 62.57 114 ASP B C 1
ATOM 1985 O O . ASP B 1 114 ? 1.468 -9.610 42.344 1.00 68.96 114 ASP B O 1
ATOM 1990 N N . GLN B 1 115 ? 1.339 -9.516 44.613 1.00 51.74 115 GLN B N 1
ATOM 1991 C CA . GLN B 1 115 ? 2.262 -10.655 44.772 1.00 61.04 115 GLN B CA 1
ATOM 1992 C C . GLN B 1 115 ? 1.932 -11.962 44.043 1.00 59.02 115 GLN B C 1
ATOM 1993 O O . GLN B 1 115 ? 2.828 -12.621 43.537 1.00 72.01 115 GLN B O 1
ATOM 1999 N N . GLU B 1 116 ? 0.668 -12.340 43.994 1.00 48.19 116 GLU B N 1
ATOM 2000 C CA . GLU B 1 116 ? 0.255 -13.533 43.283 1.00 53.32 116 GLU B CA 1
ATOM 2001 C C . GLU B 1 116 ? 0.714 -13.382 41.849 1.00 58.84 116 GLU B C 1
ATOM 2002 O O . GLU B 1 116 ? 1.385 -14.262 41.254 1.00 48.28 116 GLU B O 1
ATOM 2008 N N . LYS B 1 117 ? 0.246 -12.290 41.253 1.00 39.85 117 LYS B N 1
ATOM 2009 C CA . LYS B 1 117 ? 0.614 -12.019 39.884 1.00 33.13 117 LYS B CA 1
ATOM 2010 C C . LYS B 1 117 ? 2.166 -12.086 39.738 1.00 42.78 117 LYS B C 1
ATOM 2011 O O . LYS B 1 117 ? 2.684 -12.569 38.708 1.00 29.09 117 LYS B O 1
ATOM 2017 N N . ALA B 1 118 ? 2.907 -11.623 40.755 1.00 27.60 118 ALA B N 1
ATOM 2018 C CA . ALA B 1 118 ? 4.349 -11.670 40.644 1.00 35.01 118 ALA B CA 1
ATOM 2019 C C . ALA B 1 118 ? 4.829 -13.149 40.605 1.00 47.02 118 ALA B C 1
ATOM 2020 O O . ALA B 1 118 ? 5.700 -13.514 39.775 1.00 33.57 118 ALA B O 1
ATOM 2030 N N . ALA B 1 120 ? 3.102 -15.765 39.655 1.00 28.80 120 ALA B N 1
ATOM 2031 C CA . ALA B 1 120 ? 2.735 -16.270 38.332 1.00 28.36 120 ALA B CA 1
ATOM 2032 C C . ALA B 1 120 ? 3.809 -15.943 37.294 1.00 44.46 120 ALA B C 1
ATOM 2033 O O . ALA B 1 120 ? 4.202 -16.829 36.512 1.00 47.62 120 ALA B O 1
ATOM 2035 N N . VAL B 1 121 ? 4.317 -14.701 37.254 1.00 42.89 121 VAL B N 1
ATOM 2036 C CA . VAL B 1 121 ? 5.346 -14.424 36.201 1.00 30.66 121 VAL B CA 1
ATOM 2037 C C . VAL B 1 121 ? 6.677 -15.157 36.505 1.00 20.71 121 VAL B C 1
ATOM 2038 O O . VAL B 1 121 ? 7.253 -15.794 35.635 1.00 25.44 121 VAL B O 1
ATOM 2042 N N . TYR B 1 122 ? 7.113 -15.078 37.766 1.00 20.81 122 TYR B N 1
ATOM 2043 C CA . TYR B 1 122 ? 8.350 -15.747 38.162 1.00 39.86 122 TYR B CA 1
ATOM 2044 C C . TYR B 1 122 ? 8.307 -17.249 37.853 1.00 28.92 122 TYR B C 1
ATOM 2045 O O . TYR B 1 122 ? 9.319 -17.802 37.469 1.00 49.65 122 TYR B O 1
ATOM 2054 N N . ALA B 1 123 ? 7.141 -17.899 37.985 1.00 37.55 123 ALA B N 1
ATOM 2055 C CA . ALA B 1 123 ? 7.060 -19.376 37.781 1.00 21.61 123 ALA B CA 1
ATOM 2056 C C . ALA B 1 123 ? 7.452 -19.681 36.343 1.00 41.09 123 ALA B C 1
ATOM 2057 O O . ALA B 1 123 ? 8.085 -20.702 36.074 1.00 49.95 123 ALA B O 1
ATOM 2059 N N . GLN B 1 124 ? 7.127 -18.769 35.422 1.00 35.85 124 GLN B N 1
ATOM 2060 C CA . GLN B 1 124 ? 7.408 -18.992 33.998 1.00 33.45 124 GLN B CA 1
ATOM 2061 C C . GLN B 1 124 ? 8.811 -18.605 33.596 1.00 28.72 124 GLN B C 1
ATOM 2062 O O . GLN B 1 124 ? 9.176 -18.779 32.444 1.00 57.16 124 GLN B O 1
ATOM 2068 N N . ILE B 1 125 ? 9.608 -18.054 34.506 1.00 37.87 125 ILE B N 1
ATOM 2069 C CA . ILE B 1 125 ? 10.916 -17.635 34.036 1.00 47.51 125 ILE B CA 1
ATOM 2070 C C . ILE B 1 125 ? 11.917 -18.718 33.676 1.00 52.00 125 ILE B C 1
ATOM 2071 O O . ILE B 1 125 ? 12.665 -18.555 32.707 1.00 50.57 125 ILE B O 1
ATOM 2076 N N . ASP B 1 126 ? 11.942 -19.818 34.423 1.00 41.81 126 ASP B N 1
ATOM 2077 C CA . ASP B 1 126 ? 12.876 -20.888 34.093 1.00 59.52 126 ASP B CA 1
ATOM 2078 C C . ASP B 1 126 ? 12.728 -21.418 32.669 1.00 58.48 126 ASP B C 1
ATOM 2079 O O . ASP B 1 126 ? 13.729 -21.708 31.978 1.00 57.81 126 ASP B O 1
ATOM 2084 N N . ASP B 1 127 ? 11.487 -21.555 32.231 1.00 28.79 127 ASP B N 1
ATOM 2085 C CA . ASP B 1 127 ? 11.246 -22.001 30.890 1.00 30.45 127 ASP B CA 1
ATOM 2086 C C . ASP B 1 127 ? 11.806 -20.889 30.036 1.00 39.02 127 ASP B C 1
ATOM 2087 O O . ASP B 1 127 ? 12.611 -21.136 29.122 1.00 52.82 127 ASP B O 1
ATOM 2092 N N . PHE B 1 128 ? 11.354 -19.664 30.334 1.00 35.37 128 PHE B N 1
ATOM 2093 C CA . PHE B 1 128 ? 11.778 -18.485 29.583 1.00 45.11 128 PHE B CA 1
ATOM 2094 C C . PHE B 1 128 ? 13.292 -18.543 29.285 1.00 28.20 128 PHE B C 1
ATOM 2095 O O . PHE B 1 128 ? 13.750 -18.320 28.151 1.00 40.74 128 PHE B O 1
ATOM 2103 N N . LEU B 1 129 ? 14.078 -18.791 30.322 1.00 26.93 129 LEU B N 1
ATOM 2104 C CA . LEU B 1 129 ? 15.535 -18.859 30.096 1.00 40.77 129 LEU B CA 1
ATOM 2105 C C . LEU B 1 129 ? 15.926 -19.834 28.968 1.00 41.84 129 LEU B C 1
ATOM 2106 O O . LEU B 1 129 ? 16.880 -19.561 28.199 1.00 43.89 129 LEU B O 1
ATOM 2111 N N . ILE B 1 130 ? 15.172 -20.930 28.826 1.00 37.93 130 ILE B N 1
ATOM 2112 C CA . ILE B 1 130 ? 15.462 -21.957 27.790 1.00 41.76 130 ILE B CA 1
ATOM 2113 C C . ILE B 1 130 ? 15.377 -21.375 26.388 1.00 48.61 130 ILE B C 1
ATOM 2114 O O . ILE B 1 130 ? 16.392 -21.293 25.694 1.00 47.61 130 ILE B O 1
ATOM 2119 N N . GLU B 1 131 ? 14.178 -20.986 25.958 1.00 25.68 131 GLU B N 1
ATOM 2120 C CA . GLU B 1 131 ? 14.041 -20.354 24.639 1.00 44.70 131 GLU B CA 1
ATOM 2121 C C . GLU B 1 131 ? 14.997 -19.217 24.351 1.00 32.55 131 GLU B C 1
ATOM 2122 O O . GLU B 1 131 ? 15.667 -19.227 23.335 1.00 42.06 131 GLU B O 1
ATOM 2128 N N . SER B 1 132 ? 15.045 -18.240 25.247 1.00 35.84 132 SER B N 1
ATOM 2129 C CA . SER B 1 132 ? 15.880 -17.076 25.011 1.00 39.08 132 SER B CA 1
ATOM 2130 C C . SER B 1 132 ? 17.316 -17.589 24.869 1.00 33.59 132 SER B C 1
ATOM 2131 O O . SER B 1 132 ? 18.061 -17.129 24.002 1.00 42.14 132 SER B O 1
ATOM 2134 N N . SER B 1 133 ? 17.678 -18.593 25.649 1.00 39.68 133 SER B N 1
ATOM 2135 C CA . SER B 1 133 ? 18.999 -19.172 25.500 1.00 42.34 133 SER B CA 1
ATOM 2136 C C . SER B 1 133 ? 19.177 -19.639 24.073 1.00 39.62 133 SER B C 1
ATOM 2137 O O . SER B 1 133 ? 20.172 -19.359 23.397 1.00 46.00 133 SER B O 1
ATOM 2140 N N . PHE B 1 134 ? 18.176 -20.335 23.584 1.00 48.45 134 PHE B N 1
ATOM 2141 C CA . PHE B 1 134 ? 18.258 -20.845 22.229 1.00 49.55 134 PHE B CA 1
ATOM 2142 C C . PHE B 1 134 ? 18.392 -19.694 21.276 1.00 61.71 134 PHE B C 1
ATOM 2143 O O . PHE B 1 134 ? 19.312 -19.688 20.426 1.00 40.92 134 PHE B O 1
ATOM 2151 N N . LEU B 1 135 ? 17.469 -18.727 21.429 1.00 40.33 135 LEU B N 1
ATOM 2152 C CA . LEU B 1 135 ? 17.429 -17.561 20.561 1.00 29.22 135 LEU B CA 1
ATOM 2153 C C . LEU B 1 135 ? 18.799 -16.896 20.364 1.00 31.61 135 LEU B C 1
ATOM 2154 O O . LEU B 1 135 ? 19.275 -16.651 19.246 1.00 45.40 135 LEU B O 1
ATOM 2159 N N . LEU B 1 136 ? 19.401 -16.581 21.490 1.00 31.71 136 LEU B N 1
ATOM 2160 C CA . LEU B 1 136 ? 20.701 -15.941 21.546 1.00 52.00 136 LEU B CA 1
ATOM 2161 C C . LEU B 1 136 ? 21.805 -16.831 20.886 1.00 61.27 136 LEU B C 1
ATOM 2162 O O . LEU B 1 136 ? 22.700 -16.318 20.224 1.00 44.43 136 LEU B O 1
ATOM 2167 N N . GLU B 1 137 ? 21.754 -18.148 21.091 1.00 51.77 137 GLU B N 1
ATOM 2168 C CA . GLU B 1 137 ? 22.736 -19.053 20.490 1.00 50.11 137 GLU B CA 1
ATOM 2169 C C . GLU B 1 137 ? 22.670 -18.837 19.001 1.00 50.95 137 GLU B C 1
ATOM 2170 O O . GLU B 1 137 ? 23.674 -18.677 18.327 1.00 62.39 137 GLU B O 1
ATOM 2176 N N . GLN B 1 138 ? 21.450 -18.872 18.495 1.00 56.75 138 GLN B N 1
ATOM 2177 C CA . GLN B 1 138 ? 21.199 -18.660 17.095 1.00 58.85 138 GLN B CA 1
ATOM 2178 C C . GLN B 1 138 ? 21.832 -17.349 16.672 1.00 51.81 138 GLN B C 1
ATOM 2179 O O . GLN B 1 138 ? 22.617 -17.296 15.735 1.00 55.41 138 GLN B O 1
ATOM 2185 N N . LEU B 1 139 ? 21.476 -16.282 17.379 1.00 54.24 139 LEU B N 1
ATOM 2186 C CA . LEU B 1 139 ? 22.023 -14.987 17.055 1.00 59.81 139 LEU B CA 1
ATOM 2187 C C . LEU B 1 139 ? 23.575 -14.989 17.103 1.00 60.96 139 LEU B C 1
ATOM 2188 O O . LEU B 1 139 ? 24.165 -14.426 16.216 1.00 50.43 139 LEU B O 1
ATOM 2193 N N . ARG B 1 140 ? 24.242 -15.622 18.080 1.00 64.12 140 ARG B N 1
ATOM 2194 C CA . ARG B 1 140 ? 25.721 -15.637 18.082 1.00 64.61 140 ARG B CA 1
ATOM 2195 C C . ARG B 1 140 ? 26.247 -16.057 16.684 1.00 74.83 140 ARG B C 1
ATOM 2196 O O . ARG B 1 140 ? 27.221 -15.489 16.177 1.00 72.43 140 ARG B O 1
ATOM 2204 N N . GLN B 1 141 ? 25.597 -17.037 16.059 1.00 59.41 141 GLN B N 1
ATOM 2205 C CA . GLN B 1 141 ? 25.955 -17.486 14.704 1.00 65.76 141 GLN B CA 1
ATOM 2206 C C . GLN B 1 141 ? 25.385 -16.545 13.557 1.00 76.70 141 GLN B C 1
ATOM 2207 O O . GLN B 1 141 ? 24.280 -16.805 12.984 1.00 82.69 141 GLN B O 1
ATOM 2213 N N . ASN C 1 7 ? 16.303 16.970 69.434 1.00 74.47 7 ASN C N 1
ATOM 2214 C CA . ASN C 1 7 ? 15.307 16.499 70.437 1.00 74.39 7 ASN C CA 1
ATOM 2215 C C . ASN C 1 7 ? 13.915 16.162 69.901 1.00 81.83 7 ASN C C 1
ATOM 2216 O O . ASN C 1 7 ? 13.318 15.174 70.317 1.00 82.42 7 ASN C O 1
ATOM 2221 N N . LEU C 1 8 ? 13.357 17.001 69.033 1.00 81.08 8 LEU C N 1
ATOM 2222 C CA . LEU C 1 8 ? 12.044 16.686 68.442 1.00 78.72 8 LEU C CA 1
ATOM 2223 C C . LEU C 1 8 ? 12.468 15.655 67.405 1.00 79.03 8 LEU C C 1
ATOM 2224 O O . LEU C 1 8 ? 11.712 14.804 66.945 1.00 74.08 8 LEU C O 1
ATOM 2229 N N . ASN C 1 9 ? 13.744 15.772 67.082 1.00 75.56 9 ASN C N 1
ATOM 2230 C CA . ASN C 1 9 ? 14.433 14.928 66.149 1.00 81.77 9 ASN C CA 1
ATOM 2231 C C . ASN C 1 9 ? 14.576 13.518 66.648 1.00 75.19 9 ASN C C 1
ATOM 2232 O O . ASN C 1 9 ? 14.414 12.558 65.894 1.00 72.34 9 ASN C O 1
ATOM 2237 N N . VAL C 1 10 ? 14.890 13.416 67.933 1.00 71.24 10 VAL C N 1
ATOM 2238 C CA . VAL C 1 10 ? 15.079 12.134 68.598 1.00 46.46 10 VAL C CA 1
ATOM 2239 C C . VAL C 1 10 ? 13.758 11.390 68.644 1.00 59.50 10 VAL C C 1
ATOM 2240 O O . VAL C 1 10 ? 13.711 10.195 68.340 1.00 60.47 10 VAL C O 1
ATOM 2244 N N . LEU C 1 11 ? 12.672 12.094 68.952 1.00 60.17 11 LEU C N 1
ATOM 2245 C CA . LEU C 1 11 ? 11.402 11.401 68.971 1.00 46.95 11 LEU C CA 1
ATOM 2246 C C . LEU C 1 11 ? 11.231 10.785 67.607 1.00 52.49 11 LEU C C 1
ATOM 2247 O O . LEU C 1 11 ? 10.856 9.620 67.464 1.00 56.33 11 LEU C O 1
ATOM 2252 N N . ASP C 1 12 ? 11.506 11.589 66.584 1.00 76.09 12 ASP C N 1
ATOM 2253 C CA . ASP C 1 12 ? 11.405 11.131 65.210 1.00 67.23 12 ASP C CA 1
ATOM 2254 C C . ASP C 1 12 ? 12.111 9.798 65.042 1.00 65.71 12 ASP C C 1
ATOM 2255 O O . ASP C 1 12 ? 11.483 8.773 64.783 1.00 78.56 12 ASP C O 1
ATOM 2260 N N . ALA C 1 13 ? 13.432 9.839 65.189 1.00 51.34 13 ALA C N 1
ATOM 2261 C CA . ALA C 1 13 ? 14.279 8.672 65.020 1.00 43.99 13 ALA C CA 1
ATOM 2262 C C . ALA C 1 13 ? 13.816 7.542 65.923 1.00 49.07 13 ALA C C 1
ATOM 2263 O O . ALA C 1 13 ? 13.727 6.392 65.494 1.00 55.43 13 ALA C O 1
ATOM 2265 N N . ALA C 1 14 ? 13.496 7.867 67.169 1.00 55.68 14 ALA C N 1
ATOM 2266 C CA . ALA C 1 14 ? 13.015 6.840 68.101 1.00 64.97 14 ALA C CA 1
ATOM 2267 C C . ALA C 1 14 ? 11.776 6.086 67.589 1.00 42.28 14 ALA C C 1
ATOM 2268 O O . ALA C 1 14 ? 11.801 4.874 67.432 1.00 61.72 14 ALA C O 1
ATOM 2270 N N . PHE C 1 15 ? 10.696 6.825 67.361 1.00 47.08 15 PHE C N 1
ATOM 2271 C CA . PHE C 1 15 ? 9.412 6.271 66.914 1.00 60.05 15 PHE C CA 1
ATOM 2272 C C . PHE C 1 15 ? 9.588 5.526 65.631 1.00 57.13 15 PHE C C 1
ATOM 2273 O O . PHE C 1 15 ? 8.930 4.513 65.359 1.00 60.36 15 PHE C O 1
ATOM 2281 N N . TYR C 1 16 ? 10.487 6.074 64.836 1.00 57.96 16 TYR C N 1
ATOM 2282 C CA . TYR C 1 16 ? 10.808 5.511 63.556 1.00 71.09 16 TYR C CA 1
ATOM 2283 C C . TYR C 1 16 ? 11.490 4.156 63.702 1.00 58.35 16 TYR C C 1
ATOM 2284 O O . TYR C 1 16 ? 11.196 3.228 62.943 1.00 46.03 16 TYR C O 1
ATOM 2293 N N . SER C 1 17 ? 12.413 4.078 64.666 1.00 45.72 17 SER C N 1
ATOM 2294 C CA . SER C 1 17 ? 13.172 2.857 64.950 1.00 45.78 17 SER C CA 1
ATOM 2295 C C . SER C 1 17 ? 12.190 1.846 65.510 1.00 47.54 17 SER C C 1
ATOM 2296 O O . SER C 1 17 ? 12.268 0.672 65.194 1.00 39.76 17 SER C O 1
ATOM 2299 N N . LEU C 1 18 ? 11.254 2.309 66.330 1.00 43.80 18 LEU C N 1
ATOM 2300 C CA . LEU C 1 18 ? 10.221 1.428 66.827 1.00 31.45 18 LEU C CA 1
ATOM 2301 C C . LEU C 1 18 ? 9.350 0.902 65.682 1.00 39.14 18 LEU C C 1
ATOM 2302 O O . LEU C 1 18 ? 8.946 -0.275 65.676 1.00 36.04 18 LEU C O 1
ATOM 2307 N N . GLU C 1 19 ? 9.050 1.738 64.690 1.00 43.11 19 GLU C N 1
ATOM 2308 C CA . GLU C 1 19 ? 8.153 1.226 63.647 1.00 67.91 19 GLU C CA 1
ATOM 2309 C C . GLU C 1 19 ? 8.813 0.135 62.806 1.00 63.58 19 GLU C C 1
ATOM 2310 O O . GLU C 1 19 ? 8.251 -0.941 62.552 1.00 49.67 19 GLU C O 1
ATOM 2316 N N . GLN C 1 20 ? 10.029 0.419 62.385 1.00 57.19 20 GLN C N 1
ATOM 2317 C CA . GLN C 1 20 ? 10.789 -0.546 61.638 1.00 56.16 20 GLN C CA 1
ATOM 2318 C C . GLN C 1 20 ? 10.771 -1.922 62.352 1.00 45.19 20 GLN C C 1
ATOM 2319 O O . GLN C 1 20 ? 10.624 -2.941 61.698 1.00 59.32 20 GLN C O 1
ATOM 2325 N N . THR C 1 21 ? 10.896 -1.924 63.689 1.00 49.90 21 THR C N 1
ATOM 2326 C CA . THR C 1 21 ? 10.914 -3.140 64.526 1.00 22.92 21 THR C CA 1
ATOM 2327 C C . THR C 1 21 ? 9.597 -3.859 64.465 1.00 31.87 21 THR C C 1
ATOM 2328 O O . THR C 1 21 ? 9.567 -5.072 64.419 1.00 41.51 21 THR C O 1
ATOM 2332 N N . VAL C 1 22 ? 8.485 -3.134 64.493 1.00 43.22 22 VAL C N 1
ATOM 2333 C CA . VAL C 1 22 ? 7.183 -3.823 64.407 1.00 46.14 22 VAL C CA 1
ATOM 2334 C C . VAL C 1 22 ? 7.066 -4.446 63.003 1.00 46.59 22 VAL C C 1
ATOM 2335 O O . VAL C 1 22 ? 6.694 -5.615 62.853 1.00 47.57 22 VAL C O 1
ATOM 2339 N N . VAL C 1 23 ? 7.428 -3.694 61.974 1.00 58.85 23 VAL C N 1
ATOM 2340 C CA . VAL C 1 23 ? 7.410 -4.275 60.634 1.00 49.38 23 VAL C CA 1
ATOM 2341 C C . VAL C 1 23 ? 8.092 -5.615 60.632 1.00 40.98 23 VAL C C 1
ATOM 2342 O O . VAL C 1 23 ? 7.561 -6.588 60.165 1.00 49.20 23 VAL C O 1
ATOM 2346 N N . GLN C 1 24 ? 9.307 -5.668 61.148 1.00 50.33 24 GLN C N 1
ATOM 2347 C CA . GLN C 1 24 ? 9.995 -6.936 61.076 1.00 43.14 24 GLN C CA 1
ATOM 2348 C C . GLN C 1 24 ? 9.343 -8.060 61.822 1.00 48.76 24 GLN C C 1
ATOM 2349 O O . GLN C 1 24 ? 9.302 -9.185 61.316 1.00 53.16 24 GLN C O 1
ATOM 2355 N N . ILE C 1 25 ? 8.881 -7.803 63.047 1.00 33.73 25 ILE C N 1
ATOM 2356 C CA . ILE C 1 25 ? 8.251 -8.882 63.779 1.00 59.00 25 ILE C CA 1
ATOM 2357 C C . ILE C 1 25 ? 6.951 -9.288 63.057 1.00 60.77 25 ILE C C 1
ATOM 2358 O O . ILE C 1 25 ? 6.645 -10.479 62.997 1.00 54.72 25 ILE C O 1
ATOM 2363 N N . SER C 1 26 ? 6.231 -8.296 62.497 1.00 59.82 26 SER C N 1
ATOM 2364 C CA . SER C 1 26 ? 4.996 -8.489 61.706 1.00 58.15 26 SER C CA 1
ATOM 2365 C C . SER C 1 26 ? 5.276 -9.542 60.603 1.00 68.77 26 SER C C 1
ATOM 2366 O O . SER C 1 26 ? 4.414 -10.369 60.299 1.00 62.98 26 SER C O 1
ATOM 2369 N N . ASP C 1 27 ? 6.468 -9.490 59.992 1.00 60.66 27 ASP C N 1
ATOM 2370 C CA . ASP C 1 27 ? 6.853 -10.453 58.949 1.00 52.70 27 ASP C CA 1
ATOM 2371 C C . ASP C 1 27 ? 6.743 -11.855 59.518 1.00 48.78 27 ASP C C 1
ATOM 2372 O O . ASP C 1 27 ? 7.730 -12.552 59.828 1.00 45.05 27 ASP C O 1
ATOM 2377 N N . ARG C 1 28 ? 5.507 -12.276 59.644 1.00 49.73 28 ARG C N 1
ATOM 2378 C CA . ARG C 1 28 ? 5.224 -13.581 60.193 1.00 59.83 28 ARG C CA 1
ATOM 2379 C C . ARG C 1 28 ? 6.224 -14.660 59.805 1.00 46.73 28 ARG C C 1
ATOM 2380 O O . ARG C 1 28 ? 6.860 -15.284 60.639 1.00 66.96 28 ARG C O 1
ATOM 2388 N N . ASN C 1 29 ? 6.343 -14.875 58.506 1.00 69.03 29 ASN C N 1
ATOM 2389 C CA . ASN C 1 29 ? 7.217 -15.903 57.969 1.00 65.25 29 ASN C CA 1
ATOM 2390 C C . ASN C 1 29 ? 8.671 -15.819 58.398 1.00 70.13 29 ASN C C 1
ATOM 2391 O O . ASN C 1 29 ? 9.300 -16.821 58.816 1.00 60.94 29 ASN C O 1
ATOM 2396 N N . TRP C 1 30 ? 9.230 -14.627 58.295 1.00 63.05 30 TRP C N 1
ATOM 2397 C CA . TRP C 1 30 ? 10.601 -14.492 58.684 1.00 57.22 30 TRP C CA 1
ATOM 2398 C C . TRP C 1 30 ? 10.705 -14.781 60.174 1.00 48.64 30 TRP C C 1
ATOM 2399 O O . TRP C 1 30 ? 11.620 -15.517 60.622 1.00 55.54 30 TRP C O 1
ATOM 2410 N N . PHE C 1 31 ? 9.765 -14.193 60.923 1.00 45.34 31 PHE C N 1
ATOM 2411 C CA . PHE C 1 31 ? 9.721 -14.279 62.396 1.00 56.64 31 PHE C CA 1
ATOM 2412 C C . PHE C 1 31 ? 9.861 -15.655 62.993 1.00 69.06 31 PHE C C 1
ATOM 2413 O O . PHE C 1 31 ? 10.761 -15.902 63.822 1.00 56.65 31 PHE C O 1
ATOM 2421 N N . ASP C 1 32 ? 8.973 -16.544 62.563 1.00 66.06 32 ASP C N 1
ATOM 2422 C CA . ASP C 1 32 ? 8.939 -17.935 63.020 1.00 69.17 32 ASP C CA 1
ATOM 2423 C C . ASP C 1 32 ? 10.191 -18.773 62.802 1.00 69.29 32 ASP C C 1
ATOM 2424 O O . ASP C 1 32 ? 10.626 -19.511 63.675 1.00 84.88 32 ASP C O 1
ATOM 2437 N N . GLN C 1 34 ? 12.744 -18.122 63.213 1.00 77.51 34 GLN C N 1
ATOM 2438 C CA . GLN C 1 34 ? 13.740 -17.792 64.180 1.00 63.02 34 GLN C CA 1
ATOM 2439 C C . GLN C 1 34 ? 13.625 -18.663 65.385 1.00 37.26 34 GLN C C 1
ATOM 2440 O O . GLN C 1 34 ? 12.496 -19.052 65.794 1.00 41.89 34 GLN C O 1
ATOM 2446 N N . PRO C 1 35 ? 14.788 -19.038 65.936 1.00 44.73 35 PRO C N 1
ATOM 2447 C CA . PRO C 1 35 ? 14.847 -19.851 67.147 1.00 58.66 35 PRO C CA 1
ATOM 2448 C C . PRO C 1 35 ? 14.022 -19.099 68.194 1.00 66.97 35 PRO C C 1
ATOM 2449 O O . PRO C 1 35 ? 13.924 -17.862 68.167 1.00 78.78 35 PRO C O 1
ATOM 2453 N N . SER C 1 36 ? 13.436 -19.863 69.108 1.00 80.10 36 SER C N 1
ATOM 2454 C CA . SER C 1 36 ? 12.614 -19.358 70.204 1.00 73.27 36 SER C CA 1
ATOM 2455 C C . SER C 1 36 ? 13.214 -18.137 70.995 1.00 67.52 36 SER C C 1
ATOM 2456 O O . SER C 1 36 ? 12.497 -17.207 71.402 1.00 48.83 36 SER C O 1
ATOM 2459 N N . ILE C 1 37 ? 14.523 -18.127 71.219 1.00 44.05 37 ILE C N 1
ATOM 2460 C CA . ILE C 1 37 ? 15.108 -17.004 71.904 1.00 44.31 37 ILE C CA 1
ATOM 2461 C C . ILE C 1 37 ? 15.129 -15.708 71.070 1.00 58.87 37 ILE C C 1
ATOM 2462 O O . ILE C 1 37 ? 14.731 -14.651 71.591 1.00 55.91 37 ILE C O 1
ATOM 2467 N N . VAL C 1 38 ? 15.562 -15.769 69.797 1.00 61.54 38 VAL C N 1
ATOM 2468 C CA . VAL C 1 38 ? 15.611 -14.551 68.963 1.00 53.82 38 VAL C CA 1
ATOM 2469 C C . VAL C 1 38 ? 14.223 -14.004 68.929 1.00 57.02 38 VAL C C 1
ATOM 2470 O O . VAL C 1 38 ? 13.995 -12.772 68.935 1.00 58.36 38 VAL C O 1
ATOM 2474 N N . GLN C 1 39 ? 13.276 -14.924 68.891 1.00 46.41 39 GLN C N 1
ATOM 2475 C CA . GLN C 1 39 ? 11.904 -14.488 68.865 1.00 54.34 39 GLN C CA 1
ATOM 2476 C C . GLN C 1 39 ? 11.484 -13.643 70.086 1.00 60.13 39 GLN C C 1
ATOM 2477 O O . GLN C 1 39 ? 10.971 -12.536 69.910 1.00 52.71 39 GLN C O 1
ATOM 2483 N N . ASP C 1 40 ? 11.723 -14.149 71.308 1.00 57.58 40 ASP C N 1
ATOM 2484 C CA . ASP C 1 40 ? 11.282 -13.443 72.518 1.00 66.57 40 ASP C CA 1
ATOM 2485 C C . ASP C 1 40 ? 12.196 -12.317 72.849 1.00 62.68 40 ASP C C 1
ATOM 2486 O O . ASP C 1 40 ? 11.804 -11.389 73.574 1.00 54.90 40 ASP C O 1
ATOM 2491 N N . THR C 1 41 ? 13.420 -12.376 72.322 1.00 44.33 41 THR C N 1
ATOM 2492 C CA . THR C 1 41 ? 14.309 -11.262 72.550 1.00 46.98 41 THR C CA 1
ATOM 2493 C C . THR C 1 41 ? 13.784 -10.108 71.659 1.00 51.75 41 THR C C 1
ATOM 2494 O O . THR C 1 41 ? 13.655 -8.973 72.106 1.00 48.57 41 THR C O 1
ATOM 2498 N N . LEU C 1 42 ? 13.414 -10.403 70.423 1.00 35.86 42 LEU C N 1
ATOM 2499 C CA . LEU C 1 42 ? 12.911 -9.357 69.563 1.00 36.16 42 LEU C CA 1
ATOM 2500 C C . LEU C 1 42 ? 11.733 -8.696 70.199 1.00 39.08 42 LEU C C 1
ATOM 2501 O O . LEU C 1 42 ? 11.634 -7.479 70.197 1.00 35.48 42 LEU C O 1
ATOM 2506 N N . ILE C 1 43 ? 10.821 -9.496 70.733 1.00 46.22 43 ILE C N 1
ATOM 2507 C CA . ILE C 1 43 ? 9.636 -8.968 71.426 1.00 50.12 43 ILE C CA 1
ATOM 2508 C C . ILE C 1 43 ? 10.092 -7.992 72.550 1.00 51.10 43 ILE C C 1
ATOM 2509 O O . ILE C 1 43 ? 9.520 -6.900 72.714 1.00 47.40 43 ILE C O 1
ATOM 2514 N N . ALA C 1 44 ? 11.149 -8.361 73.294 1.00 45.22 44 ALA C N 1
ATOM 2515 C CA . ALA C 1 44 ? 11.660 -7.509 74.376 1.00 37.96 44 ALA C CA 1
ATOM 2516 C C . ALA C 1 44 ? 12.241 -6.216 73.852 1.00 39.42 44 ALA C C 1
ATOM 2517 O O . ALA C 1 44 ? 12.078 -5.157 74.464 1.00 41.95 44 ALA C O 1
ATOM 2519 N N . GLY C 1 45 ? 12.946 -6.287 72.734 1.00 37.02 45 GLY C N 1
ATOM 2520 C CA . GLY C 1 45 ? 13.467 -5.081 72.131 1.00 48.87 45 GLY C CA 1
ATOM 2521 C C . GLY C 1 45 ? 12.299 -4.157 71.759 1.00 44.23 45 GLY C C 1
ATOM 2522 O O . GLY C 1 45 ? 12.353 -2.976 71.998 1.00 35.71 45 GLY C O 1
ATOM 2523 N N . ALA C 1 46 ? 11.251 -4.681 71.145 1.00 39.29 46 ALA C N 1
ATOM 2524 C CA . ALA C 1 46 ? 10.084 -3.868 70.799 1.00 46.58 46 ALA C CA 1
ATOM 2525 C C . ALA C 1 46 ? 9.576 -3.088 72.025 1.00 44.62 46 ALA C C 1
ATOM 2526 O O . ALA C 1 46 ? 9.455 -1.821 71.986 1.00 37.11 46 ALA C O 1
ATOM 2528 N N . ILE C 1 47 ? 9.302 -3.848 73.104 1.00 52.81 47 ILE C N 1
ATOM 2529 C CA . ILE C 1 47 ? 8.800 -3.316 74.390 1.00 45.74 47 ILE C CA 1
ATOM 2530 C C . ILE C 1 47 ? 9.752 -2.227 74.864 1.00 40.09 47 ILE C C 1
ATOM 2531 O O . ILE C 1 47 ? 9.343 -1.125 75.252 1.00 35.96 47 ILE C O 1
ATOM 2536 N N . GLN C 1 48 ? 11.036 -2.551 74.804 1.00 34.47 48 GLN C N 1
ATOM 2537 C CA . GLN C 1 48 ? 12.051 -1.605 75.137 1.00 23.35 48 GLN C CA 1
ATOM 2538 C C . GLN C 1 48 ? 11.895 -0.314 74.378 1.00 26.56 48 GLN C C 1
ATOM 2539 O O . GLN C 1 48 ? 12.027 0.753 74.947 1.00 36.08 48 GLN C O 1
ATOM 2545 N N . LYS C 1 49 ? 11.657 -0.420 73.072 1.00 31.13 49 LYS C N 1
ATOM 2546 C CA . LYS C 1 49 ? 11.558 0.753 72.230 1.00 45.04 49 LYS C CA 1
ATOM 2547 C C . LYS C 1 49 ? 10.275 1.533 72.463 1.00 38.62 49 LYS C C 1
ATOM 2548 O O . LYS C 1 49 ? 10.296 2.742 72.459 1.00 41.60 49 LYS C O 1
ATOM 2554 N N . PHE C 1 50 ? 9.171 0.840 72.670 1.00 39.24 50 PHE C N 1
ATOM 2555 C CA . PHE C 1 50 ? 7.945 1.494 72.962 1.00 43.15 50 PHE C CA 1
ATOM 2556 C C . PHE C 1 50 ? 8.201 2.327 74.204 1.00 55.42 50 PHE C C 1
ATOM 2557 O O . PHE C 1 50 ? 7.827 3.508 74.267 1.00 64.85 50 PHE C O 1
ATOM 2565 N N . GLU C 1 51 ? 8.853 1.723 75.190 1.00 53.77 51 GLU C N 1
ATOM 2566 C CA . GLU C 1 51 ? 9.148 2.444 76.429 1.00 53.76 51 GLU C CA 1
ATOM 2567 C C . GLU C 1 51 ? 9.808 3.772 76.125 1.00 55.67 51 GLU C C 1
ATOM 2568 O O . GLU C 1 51 ? 9.345 4.785 76.618 1.00 76.50 51 GLU C O 1
ATOM 2574 N N . PHE C 1 52 ? 10.890 3.797 75.347 1.00 54.73 52 PHE C N 1
ATOM 2575 C CA . PHE C 1 52 ? 11.514 5.090 75.000 1.00 65.54 52 PHE C CA 1
ATOM 2576 C C . PHE C 1 52 ? 10.448 6.018 74.339 1.00 69.63 52 PHE C C 1
ATOM 2577 O O . PHE C 1 52 ? 10.295 7.170 74.722 1.00 73.00 52 PHE C O 1
ATOM 2585 N N . VAL C 1 53 ? 9.706 5.498 73.361 1.00 70.99 53 VAL C N 1
ATOM 2586 C CA . VAL C 1 53 ? 8.701 6.279 72.653 1.00 65.27 53 VAL C CA 1
ATOM 2587 C C . VAL C 1 53 ? 7.680 6.842 73.572 1.00 53.06 53 VAL C C 1
ATOM 2588 O O . VAL C 1 53 ? 7.432 8.026 73.515 1.00 55.58 53 VAL C O 1
ATOM 2592 N N . TYR C 1 54 ? 7.085 5.979 74.391 1.00 45.68 54 TYR C N 1
ATOM 2593 C CA . TYR C 1 54 ? 6.049 6.378 75.347 1.00 51.16 54 TYR C CA 1
ATOM 2594 C C . TYR C 1 54 ? 6.557 7.432 76.261 1.00 50.45 54 TYR C C 1
ATOM 2595 O O . TYR C 1 54 ? 5.847 8.346 76.614 1.00 58.18 54 TYR C O 1
ATOM 2604 N N . GLU C 1 55 ? 7.804 7.296 76.654 1.00 71.88 55 GLU C N 1
ATOM 2605 C CA . GLU C 1 55 ? 8.388 8.253 77.551 1.00 64.68 55 GLU C CA 1
ATOM 2606 C C . GLU C 1 55 ? 8.659 9.553 76.844 1.00 46.36 55 GLU C C 1
ATOM 2607 O O . GLU C 1 55 ? 8.300 10.615 77.310 1.00 60.25 55 GLU C O 1
ATOM 2613 N N . LEU C 1 56 ? 9.321 9.479 75.714 1.00 62.09 56 LEU C N 1
ATOM 2614 C CA . LEU C 1 56 ? 9.669 10.693 75.013 1.00 71.31 56 LEU C CA 1
ATOM 2615 C C . LEU C 1 56 ? 8.429 11.474 74.567 1.00 71.15 56 LEU C C 1
ATOM 2616 O O . LEU C 1 56 ? 8.410 12.708 74.620 1.00 67.26 56 LEU C O 1
ATOM 2621 N N . SER C 1 57 ? 7.403 10.746 74.126 1.00 64.87 57 SER C N 1
ATOM 2622 C CA . SER C 1 57 ? 6.183 11.368 73.656 1.00 53.06 57 SER C CA 1
ATOM 2623 C C . SER C 1 57 ? 5.645 12.253 74.742 1.00 71.84 57 SER C C 1
ATOM 2624 O O . SER C 1 57 ? 5.352 13.437 74.516 1.00 78.40 57 SER C O 1
ATOM 2627 N N . LEU C 1 58 ? 5.537 11.676 75.931 1.00 81.05 58 LEU C N 1
ATOM 2628 C CA . LEU C 1 58 ? 5.035 12.401 77.076 1.00 71.33 58 LEU C CA 1
ATOM 2629 C C . LEU C 1 58 ? 5.774 13.686 77.357 1.00 65.89 58 LEU C C 1
ATOM 2630 O O . LEU C 1 58 ? 5.138 14.692 77.539 1.00 71.01 58 LEU C O 1
ATOM 2635 N N . LYS C 1 59 ? 7.101 13.663 77.403 1.00 59.60 59 LYS C N 1
ATOM 2636 C CA . LYS C 1 59 ? 7.852 14.881 77.686 1.00 74.90 59 LYS C CA 1
ATOM 2637 C C . LYS C 1 59 ? 7.476 15.970 76.706 1.00 84.42 59 LYS C C 1
ATOM 2638 O O . LYS C 1 59 ? 7.138 17.109 77.098 1.00 90.43 59 LYS C O 1
ATOM 2660 N N . LYS C 1 62 ? 4.154 17.298 77.192 1.00 79.02 62 LYS C N 1
ATOM 2661 C CA . LYS C 1 62 ? 4.197 18.200 78.339 1.00 79.72 62 LYS C CA 1
ATOM 2662 C C . LYS C 1 62 ? 4.869 19.500 77.918 1.00 82.61 62 LYS C C 1
ATOM 2663 O O . LYS C 1 62 ? 4.275 20.569 78.052 1.00 81.98 62 LYS C O 1
ATOM 2669 N N . ARG C 1 63 ? 6.093 19.422 77.404 1.00 73.82 63 ARG C N 1
ATOM 2670 C CA . ARG C 1 63 ? 6.773 20.640 76.976 1.00 82.91 63 ARG C CA 1
ATOM 2671 C C . ARG C 1 63 ? 5.888 21.497 76.001 1.00 87.13 63 ARG C C 1
ATOM 2672 O O . ARG C 1 63 ? 5.859 22.744 76.054 1.00 80.20 63 ARG C O 1
ATOM 2680 N N . GLN C 1 64 ? 5.160 20.829 75.114 1.00 83.09 64 GLN C N 1
ATOM 2681 C CA . GLN C 1 64 ? 4.318 21.535 74.157 1.00 80.61 64 GLN C CA 1
ATOM 2682 C C . GLN C 1 64 ? 3.095 22.201 74.836 1.00 82.06 64 GLN C C 1
ATOM 2683 O O . GLN C 1 64 ? 2.646 23.280 74.412 1.00 76.20 64 GLN C O 1
ATOM 2689 N N . LEU C 1 65 ? 2.547 21.570 75.876 1.00 79.83 65 LEU C N 1
ATOM 2690 C CA . LEU C 1 65 ? 1.401 22.167 76.564 1.00 78.70 65 LEU C CA 1
ATOM 2691 C C . LEU C 1 65 ? 1.956 23.258 77.480 1.00 82.62 65 LEU C C 1
ATOM 2692 O O . LEU C 1 65 ? 1.223 23.813 78.304 1.00 81.85 65 LEU C O 1
ATOM 2697 N N . GLN C 1 66 ? 3.257 23.546 77.310 1.00 85.02 66 GLN C N 1
ATOM 2698 C CA . GLN C 1 66 ? 4.013 24.577 78.061 1.00 84.73 66 GLN C CA 1
ATOM 2699 C C . GLN C 1 66 ? 4.043 25.809 77.182 1.00 79.25 66 GLN C C 1
ATOM 2700 O O . GLN C 1 66 ? 3.461 26.843 77.518 1.00 79.89 66 GLN C O 1
ATOM 2706 N N . GLN C 1 67 ? 4.713 25.663 76.045 1.00 78.58 67 GLN C N 1
ATOM 2707 C CA . GLN C 1 67 ? 4.815 26.720 75.041 1.00 83.70 67 GLN C CA 1
ATOM 2708 C C . GLN C 1 67 ? 3.409 27.259 74.680 1.00 84.86 67 GLN C C 1
ATOM 2709 O O . GLN C 1 67 ? 3.270 28.433 74.313 1.00 84.07 67 GLN C O 1
ATOM 2715 N N . ASP C 1 68 ? 2.382 26.395 74.787 1.00 89.44 68 ASP C N 1
ATOM 2716 C CA . ASP C 1 68 ? 0.982 26.755 74.461 1.00 83.85 68 ASP C CA 1
ATOM 2717 C C . ASP C 1 68 ? 0.397 27.813 75.371 1.00 83.20 68 ASP C C 1
ATOM 2718 O O . ASP C 1 68 ? -0.579 28.449 75.010 1.00 87.70 68 ASP C O 1
ATOM 2723 N N . ALA C 1 69 ? 0.971 27.996 76.554 1.00 81.55 69 ALA C N 1
ATOM 2724 C CA . ALA C 1 69 ? 0.540 29.084 77.440 1.00 80.76 69 ALA C CA 1
ATOM 2725 C C . ALA C 1 69 ? 1.808 29.362 78.218 1.00 83.16 69 ALA C C 1
ATOM 2726 O O . ALA C 1 69 ? 2.089 28.725 79.239 1.00 83.56 69 ALA C O 1
ATOM 2728 N N . ILE C 1 70 ? 2.604 30.279 77.679 1.00 80.85 70 ILE C N 1
ATOM 2729 C CA . ILE C 1 70 ? 3.877 30.680 78.276 1.00 79.41 70 ILE C CA 1
ATOM 2730 C C . ILE C 1 70 ? 3.530 31.487 79.529 1.00 79.73 70 ILE C C 1
ATOM 2731 O O . ILE C 1 70 ? 4.389 31.991 80.262 1.00 80.05 70 ILE C O 1
ATOM 2736 N N . ASN C 1 71 ? 2.229 31.553 79.779 1.00 83.53 71 ASN C N 1
ATOM 2737 C CA . ASN C 1 71 ? 1.672 32.272 80.907 1.00 81.48 71 ASN C CA 1
ATOM 2738 C C . ASN C 1 71 ? 1.734 31.456 82.209 1.00 82.33 71 ASN C C 1
ATOM 2739 O O . ASN C 1 71 ? 1.746 32.051 83.298 1.00 84.70 71 ASN C O 1
ATOM 2744 N N . THR C 1 72 ? 1.766 30.116 82.084 1.00 82.16 72 THR C N 1
ATOM 2745 C CA . THR C 1 72 ? 1.836 29.147 83.220 1.00 85.42 72 THR C CA 1
ATOM 2746 C C . THR C 1 72 ? 2.791 27.970 82.855 1.00 85.13 72 THR C C 1
ATOM 2747 O O . THR C 1 72 ? 2.492 26.784 83.133 1.00 83.56 72 THR C O 1
ATOM 2751 N N . ASP C 1 73 ? 3.942 28.316 82.266 1.00 86.90 73 ASP C N 1
ATOM 2752 C CA . ASP C 1 73 ? 4.938 27.339 81.794 1.00 81.34 73 ASP C CA 1
ATOM 2753 C C . ASP C 1 73 ? 5.510 26.207 82.672 1.00 85.98 73 ASP C C 1
ATOM 2754 O O . ASP C 1 73 ? 5.635 25.059 82.190 1.00 88.18 73 ASP C O 1
ATOM 2759 N N . ASP C 1 74 ? 5.866 26.478 83.926 1.00 76.65 74 ASP C N 1
ATOM 2760 C CA . ASP C 1 74 ? 6.440 25.404 84.743 1.00 80.99 74 ASP C CA 1
ATOM 2761 C C . ASP C 1 74 ? 5.447 24.223 84.953 1.00 87.54 74 ASP C C 1
ATOM 2762 O O . ASP C 1 74 ? 5.258 23.773 86.098 1.00 88.25 74 ASP C O 1
ATOM 2767 N N . ILE C 1 75 ? 4.830 23.696 83.880 1.00 85.48 75 ILE C N 1
ATOM 2768 C CA . ILE C 1 75 ? 3.838 22.639 84.090 1.00 83.98 75 ILE C CA 1
ATOM 2769 C C . ILE C 1 75 ? 4.426 21.361 84.647 1.00 85.03 75 ILE C C 1
ATOM 2770 O O . ILE C 1 75 ? 3.833 20.275 84.539 1.00 85.99 75 ILE C O 1
ATOM 2775 N N . GLY C 1 76 ? 5.597 21.517 85.269 1.00 86.09 76 GLY C N 1
ATOM 2776 C CA . GLY C 1 76 ? 6.233 20.411 85.956 1.00 82.57 76 GLY C CA 1
ATOM 2777 C C . GLY C 1 76 ? 5.495 20.453 87.286 1.00 79.17 76 GLY C C 1
ATOM 2778 O O . GLY C 1 76 ? 6.095 20.610 88.335 1.00 81.77 76 GLY C O 1
ATOM 2779 N N . ALA C 1 77 ? 4.169 20.373 87.214 1.00 76.40 77 ALA C N 1
ATOM 2780 C CA . ALA C 1 77 ? 3.298 20.391 88.380 1.00 78.29 77 ALA C CA 1
ATOM 2781 C C . ALA C 1 77 ? 2.005 19.729 87.958 1.00 82.39 77 ALA C C 1
ATOM 2782 O O . ALA C 1 77 ? 1.028 19.703 88.719 1.00 83.46 77 ALA C O 1
ATOM 2784 N N . TYR C 1 78 ? 1.984 19.199 86.739 1.00 78.92 78 TYR C N 1
ATOM 2785 C CA . TYR C 1 78 ? 0.775 18.527 86.282 1.00 83.75 78 TYR C CA 1
ATOM 2786 C C . TYR C 1 78 ? 0.875 16.978 86.314 1.00 80.74 78 TYR C C 1
ATOM 2787 O O . TYR C 1 78 ? 1.935 16.399 86.084 1.00 58.64 78 TYR C O 1
ATOM 2796 N N . GLY C 1 79 ? -0.246 16.326 86.628 1.00 81.24 79 GLY C N 1
ATOM 2797 C CA . GLY C 1 79 ? -0.288 14.876 86.656 1.00 80.01 79 GLY C CA 1
ATOM 2798 C C . GLY C 1 79 ? -0.533 14.265 85.281 1.00 81.96 79 GLY C C 1
ATOM 2799 O O . GLY C 1 79 ? -1.099 14.885 84.378 1.00 68.21 79 GLY C O 1
ATOM 2800 N N . PHE C 1 80 ? -0.081 13.031 85.114 1.00 83.57 80 PHE C N 1
ATOM 2801 C CA . PHE C 1 80 ? -0.269 12.311 83.859 1.00 79.97 80 PHE C CA 1
ATOM 2802 C C . PHE C 1 80 ? -1.742 12.403 83.358 1.00 82.26 80 PHE C C 1
ATOM 2803 O O . PHE C 1 80 ? -1.994 12.814 82.215 1.00 83.89 80 PHE C O 1
ATOM 2811 N N . LYS C 1 81 ? -2.698 12.014 84.204 1.00 55.92 81 LYS C N 1
ATOM 2812 C CA . LYS C 1 81 ? -4.110 12.044 83.859 1.00 64.23 81 LYS C CA 1
ATOM 2813 C C . LYS C 1 81 ? -4.330 13.437 83.307 1.00 78.20 81 LYS C C 1
ATOM 2814 O O . LYS C 1 81 ? -4.884 13.608 82.228 1.00 77.93 81 LYS C O 1
ATOM 2820 N N . ASP C 1 82 ? -3.850 14.422 84.066 1.00 81.66 82 ASP C N 1
ATOM 2821 C CA . ASP C 1 82 ? -3.927 15.850 83.729 1.00 80.19 82 ASP C CA 1
ATOM 2822 C C . ASP C 1 82 ? -3.369 16.162 82.334 1.00 78.61 82 ASP C C 1
ATOM 2823 O O . ASP C 1 82 ? -4.152 16.471 81.437 1.00 80.47 82 ASP C O 1
ATOM 2828 N N . ILE C 1 83 ? -2.038 16.110 82.169 1.00 63.97 83 ILE C N 1
ATOM 2829 C CA . ILE C 1 83 ? -1.390 16.351 80.879 1.00 60.84 83 ILE C CA 1
ATOM 2830 C C . ILE C 1 83 ? -2.322 15.778 79.768 1.00 75.22 83 ILE C C 1
ATOM 2831 O O . ILE C 1 83 ? -2.771 16.507 78.875 1.00 65.03 83 ILE C O 1
ATOM 2836 N N . LEU C 1 84 ? -2.647 14.487 79.833 1.00 74.21 84 LEU C N 1
ATOM 2837 C CA . LEU C 1 84 ? -3.570 13.924 78.842 1.00 72.54 84 LEU C CA 1
ATOM 2838 C C . LEU C 1 84 ? -4.833 14.836 78.699 1.00 78.69 84 LEU C C 1
ATOM 2839 O O . LEU C 1 84 ? -5.081 15.337 77.618 1.00 85.97 84 LEU C O 1
ATOM 2844 N N . ARG C 1 85 ? -5.628 15.066 79.746 1.00 80.91 85 ARG C N 1
ATOM 2845 C CA . ARG C 1 85 ? -6.779 15.972 79.597 1.00 73.79 85 ARG C CA 1
ATOM 2846 C C . ARG C 1 85 ? -6.355 17.185 78.728 1.00 83.08 85 ARG C C 1
ATOM 2847 O O . ARG C 1 85 ? -6.942 17.383 77.670 1.00 86.33 85 ARG C O 1
ATOM 2855 N N . GLU C 1 86 ? -5.336 17.959 79.149 1.00 80.75 86 GLU C N 1
ATOM 2856 C CA . GLU C 1 86 ? -4.815 19.150 78.422 1.00 68.44 86 GLU C CA 1
ATOM 2857 C C . GLU C 1 86 ? -4.259 18.861 76.991 1.00 79.88 86 GLU C C 1
ATOM 2858 O O . GLU C 1 86 ? -4.097 19.766 76.172 1.00 78.42 86 GLU C O 1
ATOM 2864 N N . ALA C 1 87 ? -3.958 17.603 76.686 1.00 77.82 87 ALA C N 1
ATOM 2865 C CA . ALA C 1 87 ? -3.471 17.254 75.353 1.00 75.70 87 ALA C CA 1
ATOM 2866 C C . ALA C 1 87 ? -4.651 16.931 74.452 1.00 73.45 87 ALA C C 1
ATOM 2867 O O . ALA C 1 87 ? -4.610 17.206 73.257 1.00 72.69 87 ALA C O 1
ATOM 2869 N N . LEU C 1 88 ? -5.685 16.337 75.043 1.00 49.29 88 LEU C N 1
ATOM 2870 C CA . LEU C 1 88 ? -6.893 15.945 74.328 1.00 70.80 88 LEU C CA 1
ATOM 2871 C C . LEU C 1 88 ? -7.738 17.194 74.114 1.00 86.38 88 LEU C C 1
ATOM 2872 O O . LEU C 1 88 ? -8.656 17.209 73.263 1.00 84.02 88 LEU C O 1
ATOM 2877 N N . ARG C 1 89 ? -7.440 18.235 74.901 1.00 86.77 89 ARG C N 1
ATOM 2878 C CA . ARG C 1 89 ? -8.145 19.510 74.772 1.00 83.16 89 ARG C CA 1
ATOM 2879 C C . ARG C 1 89 ? -7.621 20.046 73.452 1.00 83.23 89 ARG C C 1
ATOM 2880 O O . ARG C 1 89 ? -8.380 20.522 72.623 1.00 84.60 89 ARG C O 1
ATOM 2888 N N . PHE C 1 90 ? -6.323 19.887 73.235 1.00 71.61 90 PHE C N 1
ATOM 2889 C CA . PHE C 1 90 ? -5.702 20.434 72.048 1.00 78.50 90 PHE C CA 1
ATOM 2890 C C . PHE C 1 90 ? -5.525 19.510 70.873 1.00 73.97 90 PHE C C 1
ATOM 2891 O O . PHE C 1 90 ? -4.800 19.846 69.936 1.00 80.84 90 PHE C O 1
ATOM 2899 N N . GLY C 1 91 ? -6.167 18.355 70.895 1.00 71.24 91 GLY C N 1
ATOM 2900 C CA . GLY C 1 91 ? -5.997 17.414 69.790 1.00 66.43 91 GLY C CA 1
ATOM 2901 C C . GLY C 1 91 ? -4.547 17.026 69.503 1.00 73.71 91 GLY C C 1
ATOM 2902 O O . GLY C 1 91 ? -4.126 16.965 68.331 1.00 72.61 91 GLY C O 1
ATOM 2903 N N . LEU C 1 92 ? -3.775 16.799 70.574 1.00 68.30 92 LEU C N 1
ATOM 2904 C CA . LEU C 1 92 ? -2.369 16.391 70.479 1.00 57.42 92 LEU C CA 1
ATOM 2905 C C . LEU C 1 92 ? -2.455 14.881 70.426 1.00 73.35 92 LEU C C 1
ATOM 2906 O O . LEU C 1 92 ? -1.637 14.176 69.777 1.00 69.98 92 LEU C O 1
ATOM 2911 N N . ILE C 1 93 ? -3.513 14.438 71.101 1.00 63.32 93 ILE C N 1
ATOM 2912 C CA . ILE C 1 93 ? -3.899 13.058 71.314 1.00 70.67 93 ILE C CA 1
ATOM 2913 C C . ILE C 1 93 ? -5.324 12.878 70.859 1.00 75.57 93 ILE C C 1
ATOM 2914 O O . ILE C 1 93 ? -6.138 13.807 70.933 1.00 66.09 93 ILE C O 1
ATOM 2919 N N . GLY C 1 94 ? -5.639 11.666 70.433 1.00 70.85 94 GLY C N 1
ATOM 2920 C CA . GLY C 1 94 ? -6.984 11.404 69.986 1.00 81.14 94 GLY C CA 1
ATOM 2921 C C . GLY C 1 94 ? -7.840 10.832 71.098 1.00 82.12 94 GLY C C 1
ATOM 2922 O O . GLY C 1 94 ? -8.970 11.284 71.316 1.00 78.63 94 GLY C O 1
ATOM 2923 N N . ASP C 1 95 ? -7.293 9.843 71.802 1.00 76.06 95 ASP C N 1
ATOM 2924 C CA . ASP C 1 95 ? -8.008 9.169 72.869 1.00 75.74 95 ASP C CA 1
ATOM 2925 C C . ASP C 1 95 ? -7.130 9.073 74.109 1.00 83.83 95 ASP C C 1
ATOM 2926 O O . ASP C 1 95 ? -6.175 8.280 74.154 1.00 85.03 95 ASP C O 1
ATOM 2939 N N . SER C 1 97 ? -7.771 7.860 77.092 1.00 63.90 97 SER C N 1
ATOM 2940 C CA . SER C 1 97 ? -7.701 6.523 77.694 1.00 77.83 97 SER C CA 1
ATOM 2941 C C . SER C 1 97 ? -6.782 5.573 76.885 1.00 82.14 97 SER C C 1
ATOM 2942 O O . SER C 1 97 ? -6.314 4.538 77.397 1.00 78.22 97 SER C O 1
ATOM 2945 N N . LYS C 1 98 ? -6.517 5.929 75.625 1.00 78.75 98 LYS C N 1
ATOM 2946 C CA . LYS C 1 98 ? -5.641 5.131 74.789 1.00 71.89 98 LYS C CA 1
ATOM 2947 C C . LYS C 1 98 ? -4.290 5.168 75.455 1.00 71.07 98 LYS C C 1
ATOM 2948 O O . LYS C 1 98 ? -3.679 4.135 75.668 1.00 67.35 98 LYS C O 1
ATOM 2954 N N . TRP C 1 99 ? -3.846 6.368 75.812 1.00 64.56 99 TRP C N 1
ATOM 2955 C CA . TRP C 1 99 ? -2.569 6.542 76.464 1.00 65.60 99 TRP C CA 1
ATOM 2956 C C . TRP C 1 99 ? -2.537 6.031 77.914 1.00 73.35 99 TRP C C 1
ATOM 2957 O O . TRP C 1 99 ? -1.509 5.577 78.412 1.00 76.72 99 TRP C O 1
ATOM 2968 N N . VAL C 1 100 ? -3.686 6.107 78.572 1.00 78.37 100 VAL C N 1
ATOM 2969 C CA . VAL C 1 100 ? -3.864 5.659 79.953 1.00 79.11 100 VAL C CA 1
ATOM 2970 C C . VAL C 1 100 ? -3.602 4.152 80.128 1.00 80.59 100 VAL C C 1
ATOM 2971 O O . VAL C 1 100 ? -3.201 3.708 81.214 1.00 82.48 100 VAL C O 1
ATOM 2975 N N . ALA C 1 101 ? -3.848 3.360 79.085 1.00 68.92 101 ALA C N 1
ATOM 2976 C CA . ALA C 1 101 ? -3.586 1.937 79.197 1.00 76.90 101 ALA C CA 1
ATOM 2977 C C . ALA C 1 101 ? -2.128 1.739 78.775 1.00 78.17 101 ALA C C 1
ATOM 2978 O O . ALA C 1 101 ? -1.503 0.780 79.213 1.00 68.73 101 ALA C O 1
ATOM 2980 N N . TYR C 1 102 ? -1.612 2.653 77.935 1.00 69.47 102 TYR C N 1
ATOM 2981 C CA . TYR C 1 102 ? -0.208 2.638 77.472 1.00 79.39 102 TYR C CA 1
ATOM 2982 C C . TYR C 1 102 ? 0.541 2.973 78.740 1.00 84.80 102 TYR C C 1
ATOM 2983 O O . TYR C 1 102 ? 1.727 2.659 78.895 1.00 83.36 102 TYR C O 1
ATOM 2992 N N . ARG C 1 103 ? -0.176 3.667 79.622 1.00 84.93 103 ARG C N 1
ATOM 2993 C CA . ARG C 1 103 ? 0.348 4.051 80.918 1.00 83.56 103 ARG C CA 1
ATOM 2994 C C . ARG C 1 103 ? 0.415 2.798 81.776 1.00 77.86 103 ARG C C 1
ATOM 2995 O O . ARG C 1 103 ? 1.457 2.506 82.323 1.00 62.79 103 ARG C O 1
ATOM 3003 N N . ASP C 1 104 ? -0.699 2.066 81.893 1.00 72.81 104 ASP C N 1
ATOM 3004 C CA . ASP C 1 104 ? -0.697 0.866 82.721 1.00 80.85 104 ASP C CA 1
ATOM 3005 C C . ASP C 1 104 ? 0.068 -0.130 81.932 1.00 84.61 104 ASP C C 1
ATOM 3006 O O . ASP C 1 104 ? 0.135 -1.306 82.309 1.00 85.08 104 ASP C O 1
ATOM 3019 N N . ARG C 1 106 ? 3.265 0.783 80.545 1.00 68.38 106 ARG C N 1
ATOM 3020 C CA . ARG C 1 106 ? 4.640 1.077 80.898 1.00 69.99 106 ARG C CA 1
ATOM 3021 C C . ARG C 1 106 ? 4.929 0.637 82.327 1.00 67.39 106 ARG C C 1
ATOM 3022 O O . ARG C 1 106 ? 6.032 0.215 82.637 1.00 76.38 106 ARG C O 1
ATOM 3030 N N . ASN C 1 107 ? 3.947 0.751 83.205 1.00 75.28 107 ASN C N 1
ATOM 3031 C CA . ASN C 1 107 ? 4.138 0.364 84.600 1.00 63.09 107 ASN C CA 1
ATOM 3032 C C . ASN C 1 107 ? 4.192 -1.146 84.771 1.00 56.68 107 ASN C C 1
ATOM 3033 O O . ASN C 1 107 ? 4.502 -1.632 85.857 1.00 79.19 107 ASN C O 1
ATOM 3038 N N . ILE C 1 108 ? 3.875 -1.893 83.710 1.00 64.52 108 ILE C N 1
ATOM 3039 C CA . ILE C 1 108 ? 3.882 -3.370 83.757 1.00 78.76 108 ILE C CA 1
ATOM 3040 C C . ILE C 1 108 ? 4.859 -4.077 82.766 1.00 81.74 108 ILE C C 1
ATOM 3041 O O . ILE C 1 108 ? 4.776 -5.311 82.525 1.00 73.89 108 ILE C O 1
ATOM 3046 N N . THR C 1 109 ? 5.764 -3.294 82.182 1.00 70.73 109 THR C N 1
ATOM 3047 C CA . THR C 1 109 ? 6.732 -3.837 81.252 1.00 74.86 109 THR C CA 1
ATOM 3048 C C . THR C 1 109 ? 7.893 -4.355 82.062 1.00 85.19 109 THR C C 1
ATOM 3049 O O . THR C 1 109 ? 8.798 -5.011 81.509 1.00 86.69 109 THR C O 1
ATOM 3053 N N . SER C 1 110 ? 7.877 -4.011 83.356 1.00 82.93 110 SER C N 1
ATOM 3054 C CA . SER C 1 110 ? 8.902 -4.421 84.317 1.00 77.70 110 SER C CA 1
ATOM 3055 C C . SER C 1 110 ? 8.730 -5.896 84.659 1.00 76.87 110 SER C C 1
ATOM 3056 O O . SER C 1 110 ? 9.672 -6.506 85.162 1.00 72.80 110 SER C O 1
ATOM 3059 N N . HIS C 1 111 ? 7.529 -6.452 84.426 1.00 77.91 111 HIS C N 1
ATOM 3060 C CA . HIS C 1 111 ? 7.269 -7.886 84.696 1.00 83.12 111 HIS C CA 1
ATOM 3061 C C . HIS C 1 111 ? 7.233 -8.651 83.375 1.00 80.25 111 HIS C C 1
ATOM 3062 O O . HIS C 1 111 ? 6.725 -9.780 83.307 1.00 81.42 111 HIS C O 1
ATOM 3069 N N . THR C 1 112 ? 7.754 -8.033 82.328 1.00 77.12 112 THR C N 1
ATOM 3070 C CA . THR C 1 112 ? 7.721 -8.656 81.031 1.00 71.17 112 THR C CA 1
ATOM 3071 C C . THR C 1 112 ? 8.428 -10.002 81.036 1.00 77.24 112 THR C C 1
ATOM 3072 O O . THR C 1 112 ? 8.185 -10.803 80.143 1.00 76.13 112 THR C O 1
ATOM 3076 N N . TYR C 1 113 ? 9.279 -10.265 82.040 1.00 82.01 113 TYR C N 1
ATOM 3077 C CA . TYR C 1 113 ? 9.983 -11.579 82.160 1.00 82.51 113 TYR C CA 1
ATOM 3078 C C . TYR C 1 113 ? 8.973 -12.708 82.021 1.00 84.55 113 TYR C C 1
ATOM 3079 O O . TYR C 1 113 ? 9.339 -13.849 81.697 1.00 88.63 113 TYR C O 1
ATOM 3088 N N . ASP C 1 114 ? 7.710 -12.364 82.303 1.00 82.38 114 ASP C N 1
ATOM 3089 C CA . ASP C 1 114 ? 6.571 -13.272 82.218 1.00 80.98 114 ASP C CA 1
ATOM 3090 C C . ASP C 1 114 ? 6.281 -13.317 80.726 1.00 80.22 114 ASP C C 1
ATOM 3091 O O . ASP C 1 114 ? 5.705 -12.387 80.168 1.00 84.94 114 ASP C O 1
ATOM 3096 N N . GLN C 1 115 ? 6.745 -14.362 80.063 1.00 68.62 115 GLN C N 1
ATOM 3097 C CA . GLN C 1 115 ? 6.470 -14.501 78.641 1.00 77.99 115 GLN C CA 1
ATOM 3098 C C . GLN C 1 115 ? 5.052 -14.062 78.187 1.00 72.51 115 GLN C C 1
ATOM 3099 O O . GLN C 1 115 ? 4.910 -13.324 77.220 1.00 75.69 115 GLN C O 1
ATOM 3105 N N . GLU C 1 116 ? 4.007 -14.521 78.866 1.00 69.51 116 GLU C N 1
ATOM 3106 C CA . GLU C 1 116 ? 2.650 -14.167 78.446 1.00 82.86 116 GLU C CA 1
ATOM 3107 C C . GLU C 1 116 ? 2.455 -12.676 78.594 1.00 80.32 116 GLU C C 1
ATOM 3108 O O . GLU C 1 116 ? 1.852 -12.026 77.730 1.00 79.38 116 GLU C O 1
ATOM 3114 N N . LYS C 1 117 ? 2.951 -12.147 79.708 1.00 73.12 117 LYS C N 1
ATOM 3115 C CA . LYS C 1 117 ? 2.859 -10.723 79.970 1.00 74.20 117 LYS C CA 1
ATOM 3116 C C . LYS C 1 117 ? 3.563 -9.975 78.860 1.00 68.66 117 LYS C C 1
ATOM 3117 O O . LYS C 1 117 ? 3.295 -8.796 78.636 1.00 76.74 117 LYS C O 1
ATOM 3123 N N . ALA C 1 118 ? 4.484 -10.643 78.174 1.00 68.23 118 ALA C N 1
ATOM 3124 C CA . ALA C 1 118 ? 5.181 -9.979 77.097 1.00 66.66 118 ALA C CA 1
ATOM 3125 C C . ALA C 1 118 ? 4.239 -9.895 75.899 1.00 50.33 118 ALA C C 1
ATOM 3126 O O . ALA C 1 118 ? 4.234 -8.881 75.215 1.00 41.33 118 ALA C O 1
ATOM 3136 N N . ALA C 1 120 ? 1.065 -9.750 76.067 1.00 73.18 120 ALA C N 1
ATOM 3137 C CA . ALA C 1 120 ? 0.070 -8.790 76.529 1.00 71.41 120 ALA C CA 1
ATOM 3138 C C . ALA C 1 120 ? 0.473 -7.388 76.146 1.00 73.00 120 ALA C C 1
ATOM 3139 O O . ALA C 1 120 ? -0.257 -6.699 75.426 1.00 80.36 120 ALA C O 1
ATOM 3141 N N . VAL C 1 121 ? 1.635 -6.963 76.629 1.00 56.86 121 VAL C N 1
ATOM 3142 C CA . VAL C 1 121 ? 2.130 -5.635 76.299 1.00 60.86 121 VAL C CA 1
ATOM 3143 C C . VAL C 1 121 ? 2.405 -5.517 74.786 1.00 65.74 121 VAL C C 1
ATOM 3144 O O . VAL C 1 121 ? 1.964 -4.580 74.100 1.00 59.14 121 VAL C O 1
ATOM 3148 N N . TYR C 1 122 ? 3.142 -6.477 74.257 1.00 67.55 122 TYR C N 1
ATOM 3149 C CA . TYR C 1 122 ? 3.457 -6.431 72.850 1.00 72.05 122 TYR C CA 1
ATOM 3150 C C . TYR C 1 122 ? 2.260 -6.285 71.935 1.00 66.32 122 TYR C C 1
ATOM 3151 O O . TYR C 1 122 ? 2.240 -5.381 71.099 1.00 56.04 122 TYR C O 1
ATOM 3160 N N . ALA C 1 123 ? 1.291 -7.190 72.077 1.00 75.65 123 ALA C N 1
ATOM 3161 C CA . ALA C 1 123 ? 0.085 -7.201 71.234 1.00 79.55 123 ALA C CA 1
ATOM 3162 C C . ALA C 1 123 ? -0.712 -5.883 71.136 1.00 74.83 123 ALA C C 1
ATOM 3163 O O . ALA C 1 123 ? -1.593 -5.749 70.285 1.00 78.62 123 ALA C O 1
ATOM 3165 N N . GLN C 1 124 ? -0.379 -4.912 71.975 1.00 63.81 124 GLN C N 1
ATOM 3166 C CA . GLN C 1 124 ? -1.039 -3.627 71.970 1.00 57.59 124 GLN C CA 1
ATOM 3167 C C . GLN C 1 124 ? -0.196 -2.485 71.374 1.00 68.66 124 GLN C C 1
ATOM 3168 O O . GLN C 1 124 ? -0.621 -1.321 71.412 1.00 77.06 124 GLN C O 1
ATOM 3174 N N . ILE C 1 125 ? 1.000 -2.783 70.857 1.00 71.74 125 ILE C N 1
ATOM 3175 C CA . ILE C 1 125 ? 1.830 -1.713 70.299 1.00 66.77 125 ILE C CA 1
ATOM 3176 C C . ILE C 1 125 ? 1.516 -1.362 68.842 1.00 56.10 125 ILE C C 1
ATOM 3177 O O . ILE C 1 125 ? 1.630 -0.199 68.455 1.00 63.98 125 ILE C O 1
ATOM 3182 N N . ASP C 1 126 ? 1.150 -2.345 68.029 1.00 60.50 126 ASP C N 1
ATOM 3183 C CA . ASP C 1 126 ? 0.785 -2.022 66.651 1.00 76.40 126 ASP C CA 1
ATOM 3184 C C . ASP C 1 126 ? -0.262 -0.907 66.851 1.00 84.42 126 ASP C C 1
ATOM 3185 O O . ASP C 1 126 ? -0.280 0.119 66.139 1.00 79.01 126 ASP C O 1
ATOM 3190 N N . ASP C 1 127 ? -1.133 -1.107 67.842 1.00 75.54 127 ASP C N 1
ATOM 3191 C CA . ASP C 1 127 ? -2.140 -0.110 68.125 1.00 66.38 127 ASP C CA 1
ATOM 3192 C C . ASP C 1 127 ? -1.499 1.135 68.674 1.00 59.31 127 ASP C C 1
ATOM 3193 O O . ASP C 1 127 ? -1.806 2.253 68.243 1.00 71.09 127 ASP C O 1
ATOM 3198 N N . PHE C 1 128 ? -0.609 0.958 69.643 1.00 52.97 128 PHE C N 1
ATOM 3199 C CA . PHE C 1 128 ? 0.011 2.131 70.222 1.00 64.12 128 PHE C CA 1
ATOM 3200 C C . PHE C 1 128 ? 0.629 2.946 69.086 1.00 63.61 128 PHE C C 1
ATOM 3201 O O . PHE C 1 128 ? 0.673 4.175 69.135 1.00 70.07 128 PHE C O 1
ATOM 3209 N N . LEU C 1 129 ? 1.071 2.254 68.047 1.00 67.18 129 LEU C N 1
ATOM 3210 C CA . LEU C 1 129 ? 1.705 2.900 66.901 1.00 65.91 129 LEU C CA 1
ATOM 3211 C C . LEU C 1 129 ? 0.962 4.054 66.172 1.00 60.30 129 LEU C C 1
ATOM 3212 O O . LEU C 1 129 ? 1.590 5.063 65.750 1.00 46.05 129 LEU C O 1
ATOM 3217 N N . ILE C 1 130 ? -0.355 3.954 66.049 1.00 55.01 130 ILE C N 1
ATOM 3218 C CA . ILE C 1 130 ? -1.079 5.052 65.390 1.00 70.61 130 ILE C CA 1
ATOM 3219 C C . ILE C 1 130 ? -1.187 6.318 66.262 1.00 62.26 130 ILE C C 1
ATOM 3220 O O . ILE C 1 130 ? -0.900 7.457 65.822 1.00 44.80 130 ILE C O 1
ATOM 3225 N N . GLU C 1 131 ? -1.611 6.123 67.504 1.00 65.15 131 GLU C N 1
ATOM 3226 C CA . GLU C 1 131 ? -1.740 7.273 68.388 1.00 67.83 131 GLU C CA 1
ATOM 3227 C C . GLU C 1 131 ? -0.384 7.981 68.454 1.00 68.69 131 GLU C C 1
ATOM 3228 O O . GLU C 1 131 ? -0.313 9.212 68.377 1.00 52.34 131 GLU C O 1
ATOM 3234 N N . SER C 1 132 ? 0.693 7.194 68.574 1.00 59.16 132 SER C N 1
ATOM 3235 C CA . SER C 1 132 ? 2.029 7.765 68.642 1.00 51.16 132 SER C CA 1
ATOM 3236 C C . SER C 1 132 ? 2.196 8.646 67.409 1.00 67.05 132 SER C C 1
ATOM 3237 O O . SER C 1 132 ? 2.295 9.880 67.534 1.00 69.08 132 SER C O 1
ATOM 3240 N N . SER C 1 133 ? 2.192 8.003 66.234 1.00 65.70 133 SER C N 1
ATOM 3241 C CA . SER C 1 133 ? 2.365 8.672 64.932 1.00 73.98 133 SER C CA 1
ATOM 3242 C C . SER C 1 133 ? 1.663 10.014 64.951 1.00 73.35 133 SER C C 1
ATOM 3243 O O . SER C 1 133 ? 2.260 11.069 64.692 1.00 69.13 133 SER C O 1
ATOM 3246 N N . PHE C 1 134 ? 0.378 9.938 65.264 1.00 61.77 134 PHE C N 1
ATOM 3247 C CA . PHE C 1 134 ? -0.462 11.096 65.383 1.00 62.35 134 PHE C CA 1
ATOM 3248 C C . PHE C 1 134 ? 0.289 12.195 66.127 1.00 74.08 134 PHE C C 1
ATOM 3249 O O . PHE C 1 134 ? 0.691 13.183 65.520 1.00 63.45 134 PHE C O 1
ATOM 3257 N N . LEU C 1 135 ? 0.486 12.010 67.439 1.00 78.82 135 LEU C N 1
ATOM 3258 C CA . LEU C 1 135 ? 1.183 12.991 68.261 1.00 73.02 135 LEU C CA 1
ATOM 3259 C C . LEU C 1 135 ? 2.380 13.583 67.539 1.00 74.62 135 LEU C C 1
ATOM 3260 O O . LEU C 1 135 ? 2.590 14.800 67.537 1.00 75.28 135 LEU C O 1
ATOM 3265 N N . LEU C 1 136 ? 3.189 12.718 66.949 1.00 69.99 136 LEU C N 1
ATOM 3266 C CA . LEU C 1 136 ? 4.358 13.206 66.259 1.00 66.66 136 LEU C CA 1
ATOM 3267 C C . LEU C 1 136 ? 3.884 14.214 65.222 1.00 52.35 136 LEU C C 1
ATOM 3268 O O . LEU C 1 136 ? 4.467 15.288 65.099 1.00 59.28 136 LEU C O 1
ATOM 3273 N N . GLU C 1 137 ? 2.826 13.884 64.477 1.00 51.71 137 GLU C N 1
ATOM 3274 C CA . GLU C 1 137 ? 2.342 14.814 63.420 1.00 74.59 137 GLU C CA 1
ATOM 3275 C C . GLU C 1 137 ? 2.059 16.168 64.057 1.00 71.57 137 GLU C C 1
ATOM 3276 O O . GLU C 1 137 ? 2.752 17.163 63.787 1.00 65.19 137 GLU C O 1
ATOM 3282 N N . GLN C 1 138 ? 1.025 16.160 64.911 1.00 68.76 138 GLN C N 1
ATOM 3283 C CA . GLN C 1 138 ? 0.550 17.313 65.677 1.00 54.02 138 GLN C CA 1
ATOM 3284 C C . GLN C 1 138 ? 1.713 18.151 66.212 1.00 72.65 138 GLN C C 1
ATOM 3285 O O . GLN C 1 138 ? 1.778 19.385 66.048 1.00 68.27 138 GLN C O 1
ATOM 3291 N N . LEU C 1 139 ? 2.650 17.474 66.859 1.00 79.18 139 LEU C N 1
ATOM 3292 C CA . LEU C 1 139 ? 3.779 18.181 67.422 1.00 80.51 139 LEU C CA 1
ATOM 3293 C C . LEU C 1 139 ? 4.665 18.783 66.336 1.00 79.61 139 LEU C C 1
ATOM 3294 O O . LEU C 1 139 ? 5.153 19.913 66.474 1.00 70.87 139 LEU C O 1
ATOM 3299 N N . ARG C 1 140 ? 4.839 18.024 65.257 1.00 78.28 140 ARG C N 1
ATOM 3300 C CA . ARG C 1 140 ? 5.661 18.420 64.107 1.00 84.10 140 ARG C CA 1
ATOM 3301 C C . ARG C 1 140 ? 5.214 19.776 63.528 1.00 85.38 140 ARG C C 1
ATOM 3302 O O . ARG C 1 140 ? 6.046 20.687 63.272 1.00 76.73 140 ARG C O 1
ATOM 3310 N N . GLN C 1 141 ? 3.900 19.900 63.331 1.00 78.56 141 GLN C N 1
ATOM 3311 C CA . GLN C 1 141 ? 3.331 21.136 62.810 1.00 80.10 141 GLN C CA 1
ATOM 3312 C C . GLN C 1 141 ? 3.551 22.233 63.880 1.00 77.87 141 GLN C C 1
ATOM 3313 O O . GLN C 1 141 ? 4.563 22.977 63.774 1.00 78.66 141 GLN C O 1
ATOM 3319 N N . ASN D 1 7 ? 9.627 -18.534 94.477 1.00 79.30 7 ASN D N 1
ATOM 3320 C CA . ASN D 1 7 ? 9.781 -17.078 94.136 1.00 83.06 7 ASN D CA 1
ATOM 3321 C C . ASN D 1 7 ? 11.144 -16.715 93.488 1.00 86.30 7 ASN D C 1
ATOM 3322 O O . ASN D 1 7 ? 11.227 -15.887 92.550 1.00 90.12 7 ASN D O 1
ATOM 3327 N N . LEU D 1 8 ? 12.214 -17.310 93.989 1.00 66.80 8 LEU D N 1
ATOM 3328 C CA . LEU D 1 8 ? 13.522 -17.070 93.410 1.00 67.12 8 LEU D CA 1
ATOM 3329 C C . LEU D 1 8 ? 13.575 -17.702 91.997 1.00 79.96 8 LEU D C 1
ATOM 3330 O O . LEU D 1 8 ? 14.579 -17.565 91.261 1.00 75.02 8 LEU D O 1
ATOM 3335 N N . ASN D 1 9 ? 12.506 -18.423 91.651 1.00 68.33 9 ASN D N 1
ATOM 3336 C CA . ASN D 1 9 ? 12.361 -19.075 90.357 1.00 55.31 9 ASN D CA 1
ATOM 3337 C C . ASN D 1 9 ? 12.348 -18.099 89.183 1.00 60.39 9 ASN D C 1
ATOM 3338 O O . ASN D 1 9 ? 12.915 -18.379 88.118 1.00 66.06 9 ASN D O 1
ATOM 3343 N N . VAL D 1 10 ? 11.662 -16.982 89.403 1.00 54.60 10 VAL D N 1
ATOM 3344 C CA . VAL D 1 10 ? 11.529 -15.875 88.475 1.00 58.14 10 VAL D CA 1
ATOM 3345 C C . VAL D 1 10 ? 12.910 -15.318 88.199 1.00 48.96 10 VAL D C 1
ATOM 3346 O O . VAL D 1 10 ? 13.353 -15.292 87.051 1.00 48.96 10 VAL D O 1
ATOM 3350 N N . LEU D 1 11 ? 13.574 -14.848 89.258 1.00 55.06 11 LEU D N 1
ATOM 3351 C CA . LEU D 1 11 ? 14.909 -14.322 89.116 1.00 40.14 11 LEU D CA 1
ATOM 3352 C C . LEU D 1 11 ? 15.689 -15.375 88.385 1.00 43.66 11 LEU D C 1
ATOM 3353 O O . LEU D 1 11 ? 16.462 -15.067 87.474 1.00 57.58 11 LEU D O 1
ATOM 3358 N N . ASP D 1 12 ? 15.445 -16.634 88.736 1.00 56.87 12 ASP D N 1
ATOM 3359 C CA . ASP D 1 12 ? 16.195 -17.699 88.077 1.00 69.04 12 ASP D CA 1
ATOM 3360 C C . ASP D 1 12 ? 15.965 -17.844 86.592 1.00 53.83 12 ASP D C 1
ATOM 3361 O O . ASP D 1 12 ? 16.926 -17.942 85.836 1.00 61.77 12 ASP D O 1
ATOM 3366 N N . ALA D 1 13 ? 14.708 -17.851 86.170 1.00 57.97 13 ALA D N 1
ATOM 3367 C CA . ALA D 1 13 ? 14.385 -17.939 84.746 1.00 64.56 13 ALA D CA 1
ATOM 3368 C C . ALA D 1 13 ? 14.873 -16.665 83.992 1.00 60.45 13 ALA D C 1
ATOM 3369 O O . ALA D 1 13 ? 15.442 -16.742 82.887 1.00 46.90 13 ALA D O 1
ATOM 3371 N N . ALA D 1 14 ? 14.622 -15.499 84.578 1.00 44.12 14 ALA D N 1
ATOM 3372 C CA . ALA D 1 14 ? 15.030 -14.240 83.946 1.00 45.35 14 ALA D CA 1
ATOM 3373 C C . ALA D 1 14 ? 16.496 -14.303 83.646 1.00 55.49 14 ALA D C 1
ATOM 3374 O O . ALA D 1 14 ? 16.939 -13.979 82.533 1.00 58.35 14 ALA D O 1
ATOM 3376 N N . PHE D 1 15 ? 17.271 -14.719 84.636 1.00 36.76 15 PHE D N 1
ATOM 3377 C CA . PHE D 1 15 ? 18.696 -14.770 84.395 1.00 36.21 15 PHE D CA 1
ATOM 3378 C C . PHE D 1 15 ? 19.053 -15.731 83.277 1.00 53.66 15 PHE D C 1
ATOM 3379 O O . PHE D 1 15 ? 20.031 -15.482 82.528 1.00 46.36 15 PHE D O 1
ATOM 3387 N N . TYR D 1 16 ? 18.272 -16.807 83.151 1.00 52.44 16 TYR D N 1
ATOM 3388 C CA . TYR D 1 16 ? 18.570 -17.798 82.120 1.00 61.41 16 TYR D CA 1
ATOM 3389 C C . TYR D 1 16 ? 18.371 -17.143 80.772 1.00 53.63 16 TYR D C 1
ATOM 3390 O O . TYR D 1 16 ? 19.294 -17.139 79.924 1.00 56.29 16 TYR D O 1
ATOM 3399 N N . SER D 1 17 ? 17.178 -16.556 80.632 1.00 59.18 17 SER D N 1
ATOM 3400 C CA . SER D 1 17 ? 16.746 -15.845 79.441 1.00 54.87 17 SER D CA 1
ATOM 3401 C C . SER D 1 17 ? 17.827 -14.844 79.019 1.00 52.67 17 SER D C 1
ATOM 3402 O O . SER D 1 17 ? 18.167 -14.802 77.854 1.00 58.63 17 SER D O 1
ATOM 3405 N N . LEU D 1 18 ? 18.393 -14.086 79.963 1.00 39.15 18 LEU D N 1
ATOM 3406 C CA . LEU D 1 18 ? 19.469 -13.134 79.661 1.00 53.81 18 LEU D CA 1
ATOM 3407 C C . LEU D 1 18 ? 20.651 -13.934 79.182 1.00 60.64 18 LEU D C 1
ATOM 3408 O O . LEU D 1 18 ? 21.070 -13.799 78.011 1.00 76.42 18 LEU D O 1
ATOM 3413 N N . GLU D 1 19 ? 21.209 -14.764 80.064 1.00 66.42 19 GLU D N 1
ATOM 3414 C CA . GLU D 1 19 ? 22.397 -15.540 79.681 1.00 57.70 19 GLU D CA 1
ATOM 3415 C C . GLU D 1 19 ? 22.220 -16.121 78.266 1.00 65.94 19 GLU D C 1
ATOM 3416 O O . GLU D 1 19 ? 23.116 -15.989 77.435 1.00 45.83 19 GLU D O 1
ATOM 3422 N N . GLN D 1 20 ? 21.057 -16.717 77.989 1.00 54.52 20 GLN D N 1
ATOM 3423 C CA . GLN D 1 20 ? 20.777 -17.303 76.679 1.00 51.67 20 GLN D CA 1
ATOM 3424 C C . GLN D 1 20 ? 20.868 -16.335 75.514 1.00 64.93 20 GLN D C 1
ATOM 3425 O O . GLN D 1 20 ? 21.541 -16.629 74.520 1.00 52.45 20 GLN D O 1
ATOM 3431 N N . THR D 1 21 ? 20.177 -15.194 75.651 1.00 61.17 21 THR D N 1
ATOM 3432 C CA . THR D 1 21 ? 20.169 -14.119 74.661 1.00 52.19 21 THR D CA 1
ATOM 3433 C C . THR D 1 21 ? 21.594 -13.619 74.400 1.00 56.57 21 THR D C 1
ATOM 3434 O O . THR D 1 21 ? 21.948 -13.384 73.273 1.00 61.84 21 THR D O 1
ATOM 3438 N N . VAL D 1 22 ? 22.407 -13.414 75.428 1.00 46.95 22 VAL D N 1
ATOM 3439 C CA . VAL D 1 22 ? 23.756 -12.923 75.147 1.00 55.04 22 VAL D CA 1
ATOM 3440 C C . VAL D 1 22 ? 24.576 -13.919 74.359 1.00 57.14 22 VAL D C 1
ATOM 3441 O O . VAL D 1 22 ? 25.551 -13.512 73.721 1.00 70.09 22 VAL D O 1
ATOM 3445 N N . VAL D 1 23 ? 24.200 -15.206 74.418 1.00 61.22 23 VAL D N 1
ATOM 3446 C CA . VAL D 1 23 ? 24.900 -16.270 73.688 1.00 64.82 23 VAL D CA 1
ATOM 3447 C C . VAL D 1 23 ? 24.496 -16.251 72.209 1.00 65.50 23 VAL D C 1
ATOM 3448 O O . VAL D 1 23 ? 25.312 -16.534 71.345 1.00 72.51 23 VAL D O 1
ATOM 3452 N N . GLN D 1 24 ? 23.240 -15.906 71.935 1.00 57.74 24 GLN D N 1
ATOM 3453 C CA . GLN D 1 24 ? 22.727 -15.821 70.572 1.00 57.67 24 GLN D CA 1
ATOM 3454 C C . GLN D 1 24 ? 23.485 -14.756 69.840 1.00 57.00 24 GLN D C 1
ATOM 3455 O O . GLN D 1 24 ? 24.009 -14.960 68.751 1.00 58.06 24 GLN D O 1
ATOM 3461 N N . ILE D 1 25 ? 23.497 -13.590 70.454 1.00 57.38 25 ILE D N 1
ATOM 3462 C CA . ILE D 1 25 ? 24.171 -12.452 69.904 1.00 56.54 25 ILE D CA 1
ATOM 3463 C C . ILE D 1 25 ? 25.618 -12.863 69.787 1.00 52.07 25 ILE D C 1
ATOM 3464 O O . ILE D 1 25 ? 26.303 -12.437 68.877 1.00 52.38 25 ILE D O 1
ATOM 3469 N N . SER D 1 26 ? 26.054 -13.734 70.690 1.00 65.37 26 SER D N 1
ATOM 3470 C CA . SER D 1 26 ? 27.433 -14.212 70.705 1.00 67.38 26 SER D CA 1
ATOM 3471 C C . SER D 1 26 ? 27.809 -14.781 69.379 1.00 57.90 26 SER D C 1
ATOM 3472 O O . SER D 1 26 ? 28.870 -14.491 68.873 1.00 47.98 26 SER D O 1
ATOM 3475 N N . ASP D 1 27 ? 26.924 -15.638 68.867 1.00 58.60 27 ASP D N 1
ATOM 3476 C CA . ASP D 1 27 ? 27.068 -16.351 67.589 1.00 61.99 27 ASP D CA 1
ATOM 3477 C C . ASP D 1 27 ? 27.307 -15.354 66.441 1.00 55.91 27 ASP D C 1
ATOM 3478 O O . ASP D 1 27 ? 26.553 -15.277 65.442 1.00 50.21 27 ASP D O 1
ATOM 3483 N N . ARG D 1 28 ? 28.340 -14.548 66.658 1.00 56.61 28 ARG D N 1
ATOM 3484 C CA . ARG D 1 28 ? 28.827 -13.474 65.766 1.00 48.95 28 ARG D CA 1
ATOM 3485 C C . ARG D 1 28 ? 28.602 -13.722 64.265 1.00 65.14 28 ARG D C 1
ATOM 3486 O O . ARG D 1 28 ? 28.508 -12.794 63.472 1.00 67.05 28 ARG D O 1
ATOM 3494 N N . ASN D 1 29 ? 28.525 -14.993 63.898 1.00 62.43 29 ASN D N 1
ATOM 3495 C CA . ASN D 1 29 ? 28.308 -15.407 62.535 1.00 62.97 29 ASN D CA 1
ATOM 3496 C C . ASN D 1 29 ? 26.860 -15.224 62.037 1.00 56.51 29 ASN D C 1
ATOM 3497 O O . ASN D 1 29 ? 26.618 -14.867 60.884 1.00 44.06 29 ASN D O 1
ATOM 3502 N N . TRP D 1 30 ? 25.893 -15.503 62.890 1.00 53.50 30 TRP D N 1
ATOM 3503 C CA . TRP D 1 30 ? 24.491 -15.347 62.515 1.00 58.97 30 TRP D CA 1
ATOM 3504 C C . TRP D 1 30 ? 24.068 -13.885 62.757 1.00 61.35 30 TRP D C 1
ATOM 3505 O O . TRP D 1 30 ? 23.354 -13.285 61.944 1.00 53.32 30 TRP D O 1
ATOM 3516 N N . PHE D 1 31 ? 24.529 -13.318 63.871 1.00 67.23 31 PHE D N 1
ATOM 3517 C CA . PHE D 1 31 ? 24.212 -11.934 64.241 1.00 61.87 31 PHE D CA 1
ATOM 3518 C C . PHE D 1 31 ? 24.642 -10.980 63.147 1.00 56.50 31 PHE D C 1
ATOM 3519 O O . PHE D 1 31 ? 23.840 -10.163 62.667 1.00 47.56 31 PHE D O 1
ATOM 3527 N N . ASP D 1 32 ? 25.904 -11.068 62.742 1.00 48.47 32 ASP D N 1
ATOM 3528 C CA . ASP D 1 32 ? 26.412 -10.161 61.686 1.00 56.35 32 ASP D CA 1
ATOM 3529 C C . ASP D 1 32 ? 25.757 -10.346 60.320 1.00 44.87 32 ASP D C 1
ATOM 3530 O O . ASP D 1 32 ? 25.880 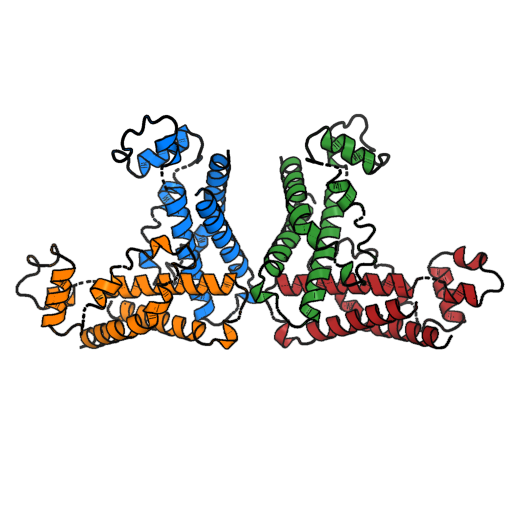-9.525 59.448 1.00 43.06 32 ASP D O 1
ATOM 3543 N N . GLN D 1 34 ? 22.537 -10.693 59.924 1.00 61.80 34 GLN D N 1
ATOM 3544 C CA . GLN D 1 34 ? 21.232 -10.036 60.042 1.00 48.33 34 GLN D CA 1
ATOM 3545 C C . GLN D 1 34 ? 21.193 -8.601 59.707 1.00 37.10 34 GLN D C 1
ATOM 3546 O O . GLN D 1 34 ? 22.180 -7.924 59.832 1.00 37.41 34 GLN D O 1
ATOM 3552 N N . PRO D 1 35 ? 20.007 -8.125 59.299 1.00 43.76 35 PRO D N 1
ATOM 3553 C CA . PRO D 1 35 ? 19.685 -6.749 58.927 1.00 47.60 35 PRO D CA 1
ATOM 3554 C C . PRO D 1 35 ? 19.776 -5.915 60.175 1.00 50.27 35 PRO D C 1
ATOM 3555 O O . PRO D 1 35 ? 19.313 -6.283 61.255 1.00 61.37 35 PRO D O 1
ATOM 3559 N N . SER D 1 36 ? 20.404 -4.774 60.006 1.00 56.15 36 SER D N 1
ATOM 3560 C CA . SER D 1 36 ? 20.629 -3.867 61.079 1.00 37.12 36 SER D CA 1
ATOM 3561 C C . SER D 1 36 ? 19.406 -3.625 61.984 1.00 39.04 36 SER D C 1
ATOM 3562 O O . SER D 1 36 ? 19.527 -3.521 63.192 1.00 36.03 36 SER D O 1
ATOM 3565 N N . ILE D 1 37 ? 18.198 -3.546 61.449 1.00 32.76 37 ILE D N 1
ATOM 3566 C CA . ILE D 1 37 ? 17.111 -3.357 62.397 1.00 34.06 37 ILE D CA 1
ATOM 3567 C C . ILE D 1 37 ? 16.963 -4.587 63.332 1.00 43.25 37 ILE D C 1
ATOM 3568 O O . ILE D 1 37 ? 16.461 -4.495 64.474 1.00 36.02 37 ILE D O 1
ATOM 3573 N N . VAL D 1 38 ? 17.346 -5.767 62.846 1.00 19.60 38 VAL D N 1
ATOM 3574 C CA . VAL D 1 38 ? 17.206 -6.933 63.723 1.00 32.82 38 VAL D CA 1
ATOM 3575 C C . VAL D 1 38 ? 18.225 -6.948 64.849 1.00 30.96 38 VAL D C 1
ATOM 3576 O O . VAL D 1 38 ? 17.902 -7.240 65.985 1.00 51.77 38 VAL D O 1
ATOM 3580 N N . GLN D 1 39 ? 19.472 -6.653 64.483 1.00 38.34 39 GLN D N 1
ATOM 3581 C CA . GLN D 1 39 ? 20.611 -6.599 65.371 1.00 40.02 39 GLN D CA 1
ATOM 3582 C C . GLN D 1 39 ? 20.344 -5.560 66.422 1.00 47.56 39 GLN D C 1
ATOM 3583 O O . GLN D 1 39 ? 20.512 -5.800 67.592 1.00 52.84 39 GLN D O 1
ATOM 3589 N N . ASP D 1 40 ? 19.953 -4.377 65.992 1.00 48.75 40 ASP D N 1
ATOM 3590 C CA . ASP D 1 40 ? 19.722 -3.351 66.968 1.00 55.88 40 ASP D CA 1
ATOM 3591 C C . ASP D 1 40 ? 18.510 -3.668 67.841 1.00 44.21 40 ASP D C 1
ATOM 3592 O O . ASP D 1 40 ? 18.421 -3.128 68.957 1.00 30.33 40 ASP D O 1
ATOM 3597 N N . THR D 1 41 ? 17.595 -4.522 67.374 1.00 42.75 41 THR D N 1
ATOM 3598 C CA . THR D 1 41 ? 16.427 -4.858 68.203 1.00 38.70 41 THR D CA 1
ATOM 3599 C C . THR D 1 41 ? 16.856 -5.903 69.255 1.00 33.48 41 THR D C 1
ATOM 3600 O O . THR D 1 41 ? 16.421 -5.858 70.417 1.00 39.89 41 THR D O 1
ATOM 3604 N N . LEU D 1 42 ? 17.797 -6.768 68.906 1.00 39.43 42 LEU D N 1
ATOM 3605 C CA . LEU D 1 42 ? 18.272 -7.797 69.866 1.00 37.37 42 LEU D CA 1
ATOM 3606 C C . LEU D 1 42 ? 18.954 -7.096 71.009 1.00 42.05 42 LEU D C 1
ATOM 3607 O O . LEU D 1 42 ? 18.652 -7.300 72.172 1.00 41.61 42 LEU D O 1
ATOM 3612 N N . ILE D 1 43 ? 19.887 -6.232 70.674 1.00 28.62 43 ILE D N 1
ATOM 3613 C CA . ILE D 1 43 ? 20.614 -5.492 71.706 1.00 32.63 43 ILE D CA 1
ATOM 3614 C C . ILE D 1 43 ? 19.623 -4.731 72.575 1.00 45.12 43 ILE D C 1
ATOM 3615 O O . ILE D 1 43 ? 19.658 -4.818 73.815 1.00 37.93 43 ILE D O 1
ATOM 3620 N N . ALA D 1 44 ? 18.690 -4.030 71.961 1.00 34.15 44 ALA D N 1
ATOM 3621 C CA . ALA D 1 44 ? 17.705 -3.374 72.812 1.00 37.08 44 ALA D CA 1
ATOM 3622 C C . ALA D 1 44 ? 16.938 -4.407 73.724 1.00 42.98 44 ALA D C 1
ATOM 3623 O O . ALA D 1 44 ? 16.520 -4.091 74.872 1.00 31.84 44 ALA D O 1
ATOM 3625 N N . GLY D 1 45 ? 16.710 -5.626 73.220 1.00 40.95 45 GLY D N 1
ATOM 3626 C CA . GLY D 1 45 ? 15.961 -6.570 74.033 1.00 24.94 45 GLY D CA 1
ATOM 3627 C C . GLY D 1 45 ? 16.876 -7.033 75.176 1.00 24.99 45 GLY D C 1
ATOM 3628 O O . GLY D 1 45 ? 16.476 -7.199 76.328 1.00 44.41 45 GLY D O 1
ATOM 3629 N N . ALA D 1 46 ? 18.140 -7.237 74.856 1.00 28.88 46 ALA D N 1
ATOM 3630 C CA . ALA D 1 46 ? 19.082 -7.672 75.860 1.00 49.06 46 ALA D CA 1
ATOM 3631 C C . ALA D 1 46 ? 19.113 -6.596 76.944 1.00 46.98 46 ALA D C 1
ATOM 3632 O O . ALA D 1 46 ? 19.115 -6.889 78.138 1.00 36.07 46 ALA D O 1
ATOM 3634 N N . ILE D 1 47 ? 19.114 -5.331 76.536 1.00 43.78 47 ILE D N 1
ATOM 3635 C CA . ILE D 1 47 ? 19.164 -4.311 77.550 1.00 37.68 47 ILE D CA 1
ATOM 3636 C C . ILE D 1 47 ? 17.972 -4.463 78.402 1.00 37.26 47 ILE D C 1
ATOM 3637 O O . ILE D 1 47 ? 18.085 -4.491 79.630 1.00 33.71 47 ILE D O 1
ATOM 3642 N N . GLN D 1 48 ? 16.808 -4.585 77.787 1.00 36.69 48 GLN D N 1
ATOM 3643 C CA . GLN D 1 48 ? 15.602 -4.785 78.614 1.00 24.42 48 GLN D CA 1
ATOM 3644 C C . GLN D 1 48 ? 15.820 -5.936 79.596 1.00 29.49 48 GLN D C 1
ATOM 3645 O O . GLN D 1 48 ? 15.594 -5.831 80.818 1.00 33.81 48 GLN D O 1
ATOM 3651 N N . LYS D 1 49 ? 16.276 -7.059 79.065 1.00 33.78 49 LYS D N 1
ATOM 3652 C CA . LYS D 1 49 ? 16.479 -8.195 79.937 1.00 37.56 49 LYS D CA 1
ATOM 3653 C C . LYS D 1 49 ? 17.447 -7.917 81.065 1.00 39.32 49 LYS D C 1
ATOM 3654 O O . LYS D 1 49 ? 17.291 -8.433 82.175 1.00 39.69 49 LYS D O 1
ATOM 3660 N N . PHE D 1 50 ? 18.436 -7.077 80.810 1.00 30.90 50 PHE D N 1
ATOM 3661 C CA . PHE D 1 50 ? 19.353 -6.777 81.886 1.00 40.35 50 PHE D CA 1
ATOM 3662 C C . PHE D 1 50 ? 18.608 -6.000 82.963 1.00 46.76 50 PHE D C 1
ATOM 3663 O O . PHE D 1 50 ? 18.713 -6.295 84.161 1.00 60.27 50 PHE D O 1
ATOM 3671 N N . GLU D 1 51 ? 17.824 -5.017 82.559 1.00 48.72 51 GLU D N 1
ATOM 3672 C CA . GLU D 1 51 ? 17.067 -4.276 83.553 1.00 37.46 51 GLU D CA 1
ATOM 3673 C C . GLU D 1 51 ? 16.245 -5.225 84.417 1.00 46.16 51 GLU D C 1
ATOM 3674 O O . GLU D 1 51 ? 16.156 -5.034 85.628 1.00 47.37 51 GLU D O 1
ATOM 3680 N N . PHE D 1 52 ? 15.651 -6.252 83.804 1.00 41.08 52 PHE D N 1
ATOM 3681 C CA . PHE D 1 52 ? 14.865 -7.198 84.561 1.00 35.32 52 PHE D CA 1
ATOM 3682 C C . PHE D 1 52 ? 15.722 -7.817 85.602 1.00 47.76 52 PHE D C 1
ATOM 3683 O O . PHE D 1 52 ? 15.344 -7.820 86.805 1.00 42.44 52 PHE D O 1
ATOM 3691 N N . VAL D 1 53 ? 16.860 -8.383 85.157 1.00 41.14 53 VAL D N 1
ATOM 3692 C CA . VAL D 1 53 ? 17.670 -9.091 86.122 1.00 30.25 53 VAL D CA 1
ATOM 3693 C C . VAL D 1 53 ? 18.137 -8.171 87.219 1.00 45.96 53 VAL D C 1
ATOM 3694 O O . VAL D 1 53 ? 18.083 -8.539 88.402 1.00 42.94 53 VAL D O 1
ATOM 3698 N N . TYR D 1 54 ? 18.529 -6.956 86.843 1.00 33.70 54 TYR D N 1
ATOM 3699 C CA . TYR D 1 54 ? 18.983 -5.994 87.810 1.00 15.91 54 TYR D CA 1
ATOM 3700 C C . TYR D 1 54 ? 17.946 -5.638 88.868 1.00 41.95 54 TYR D C 1
ATOM 3701 O O . TYR D 1 54 ? 18.242 -5.745 90.068 1.00 37.91 54 TYR D O 1
ATOM 3710 N N . GLU D 1 55 ? 16.741 -5.240 88.463 1.00 49.15 55 GLU D N 1
ATOM 3711 C CA . GLU D 1 55 ? 15.694 -4.954 89.440 1.00 53.52 55 GLU D CA 1
ATOM 3712 C C . GLU D 1 55 ? 15.465 -6.169 90.365 1.00 46.60 55 GLU D C 1
ATOM 3713 O O . GLU D 1 55 ? 15.332 -6.064 91.606 1.00 56.30 55 GLU D O 1
ATOM 3719 N N . LEU D 1 56 ? 15.397 -7.327 89.743 1.00 34.92 56 LEU D N 1
ATOM 3720 C CA . LEU D 1 56 ? 15.089 -8.559 90.472 1.00 41.84 56 LEU D CA 1
ATOM 3721 C C . LEU D 1 56 ? 16.215 -8.928 91.427 1.00 49.92 56 LEU D C 1
ATOM 3722 O O . LEU D 1 56 ? 15.987 -9.243 92.582 1.00 56.17 56 LEU D O 1
ATOM 3727 N N . SER D 1 57 ? 17.436 -8.881 90.938 1.00 29.36 57 SER D N 1
ATOM 3728 C CA . SER D 1 57 ? 18.591 -9.179 91.775 1.00 43.05 57 SER D CA 1
ATOM 3729 C C . SER D 1 57 ? 18.468 -8.335 93.020 1.00 43.58 57 SER D C 1
ATOM 3730 O O . SER D 1 57 ? 18.489 -8.861 94.121 1.00 45.40 57 SER D O 1
ATOM 3733 N N . LEU D 1 58 ? 18.294 -7.023 92.835 1.00 49.44 58 LEU D N 1
ATOM 3734 C CA . LEU D 1 58 ? 18.204 -6.040 93.942 1.00 31.17 58 LEU D CA 1
ATOM 3735 C C . LEU D 1 58 ? 17.068 -6.270 94.956 1.00 45.93 58 LEU D C 1
ATOM 3736 O O . LEU D 1 58 ? 17.231 -6.151 96.193 1.00 38.01 58 LEU D O 1
ATOM 3741 N N . LYS D 1 59 ? 15.917 -6.598 94.408 1.00 50.22 59 LYS D N 1
ATOM 3742 C CA . LYS D 1 59 ? 14.763 -6.874 95.207 1.00 42.96 59 LYS D CA 1
ATOM 3743 C C . LYS D 1 59 ? 15.120 -7.997 96.192 1.00 37.08 59 LYS D C 1
ATOM 3744 O O . LYS D 1 59 ? 15.067 -7.809 97.393 1.00 40.35 59 LYS D O 1
ATOM 3766 N N . LYS D 1 62 ? 17.665 -7.031 98.928 1.00 49.06 62 LYS D N 1
ATOM 3767 C CA . LYS D 1 62 ? 16.995 -6.278 100.015 1.00 49.03 62 LYS D CA 1
ATOM 3768 C C . LYS D 1 62 ? 16.161 -7.284 100.782 1.00 51.89 62 LYS D C 1
ATOM 3769 O O . LYS D 1 62 ? 16.204 -7.361 102.001 1.00 46.28 62 LYS D O 1
ATOM 3775 N N . ARG D 1 63 ? 15.422 -8.108 100.079 1.00 33.50 63 ARG D N 1
ATOM 3776 C CA . ARG D 1 63 ? 14.659 -9.073 100.813 1.00 46.34 63 ARG D CA 1
ATOM 3777 C C . ARG D 1 63 ? 15.521 -9.923 101.742 1.00 44.54 63 ARG D C 1
ATOM 3778 O O . ARG D 1 63 ? 15.326 -9.890 102.952 1.00 52.25 63 ARG D O 1
ATOM 3786 N N . GLN D 1 64 ? 16.488 -10.665 101.196 1.00 58.69 64 GLN D N 1
ATOM 3787 C CA . GLN D 1 64 ? 17.344 -11.537 102.037 1.00 38.33 64 GLN D CA 1
ATOM 3788 C C . GLN D 1 64 ? 17.986 -10.764 103.205 1.00 51.20 64 GLN D C 1
ATOM 3789 O O . GLN D 1 64 ? 18.078 -11.312 104.307 1.00 39.20 64 GLN D O 1
ATOM 3795 N N . LEU D 1 65 ? 18.368 -9.492 103.007 1.00 55.45 65 LEU D N 1
ATOM 3796 C CA . LEU D 1 65 ? 18.945 -8.710 104.115 1.00 43.40 65 LEU D CA 1
ATOM 3797 C C . LEU D 1 65 ? 17.914 -8.472 105.210 1.00 53.40 65 LEU D C 1
ATOM 3798 O O . LEU D 1 65 ? 18.254 -8.373 106.409 1.00 45.43 65 LEU D O 1
ATOM 3803 N N . GLN D 1 66 ? 16.642 -8.407 104.819 1.00 51.33 66 GLN D N 1
ATOM 3804 C CA . GLN D 1 66 ? 15.622 -8.185 105.825 1.00 45.48 66 GLN D CA 1
ATOM 3805 C C . GLN D 1 66 ? 15.524 -9.464 106.579 1.00 43.39 66 GLN D C 1
ATOM 3806 O O . GLN D 1 66 ? 15.602 -9.447 107.795 1.00 50.43 66 GLN D O 1
ATOM 3812 N N . GLN D 1 67 ? 15.433 -10.580 105.865 1.00 33.02 67 GLN D N 1
ATOM 3813 C CA . GLN D 1 67 ? 15.411 -11.872 106.526 1.00 44.27 67 GLN D CA 1
ATOM 3814 C C . GLN D 1 67 ? 16.472 -12.097 107.614 1.00 35.71 67 GLN D C 1
ATOM 3815 O O . GLN D 1 67 ? 16.171 -12.638 108.658 1.00 52.93 67 GLN D O 1
ATOM 3821 N N . ASP D 1 68 ? 17.730 -11.713 107.364 1.00 50.80 68 ASP D N 1
ATOM 3822 C CA . ASP D 1 68 ? 18.819 -11.891 108.343 1.00 38.36 68 ASP D CA 1
ATOM 3823 C C . ASP D 1 68 ? 18.921 -10.805 109.371 1.00 45.54 68 ASP D C 1
ATOM 3824 O O . ASP D 1 68 ? 19.655 -10.943 110.346 1.00 55.69 68 ASP D O 1
ATOM 3829 N N . ALA D 1 69 ? 18.197 -9.714 109.146 1.00 33.49 69 ALA D N 1
ATOM 3830 C CA . ALA D 1 69 ? 18.245 -8.596 110.052 1.00 37.81 69 ALA D CA 1
ATOM 3831 C C . ALA D 1 69 ? 17.560 -8.806 111.419 1.00 42.60 69 ALA D C 1
ATOM 3832 O O . ALA D 1 69 ? 16.646 -9.652 111.614 1.00 40.95 69 ALA D O 1
ATOM 3834 N N . ILE D 1 70 ? 18.009 -7.996 112.357 1.00 36.85 70 ILE D N 1
ATOM 3835 C CA . ILE D 1 70 ? 17.559 -8.008 113.748 1.00 51.04 70 ILE D CA 1
ATOM 3836 C C . ILE D 1 70 ? 16.111 -7.474 113.706 1.00 61.30 70 ILE D C 1
ATOM 3837 O O . ILE D 1 70 ? 15.254 -7.896 114.489 1.00 45.07 70 ILE D O 1
ATOM 3842 N N . ASN D 1 71 ? 15.854 -6.578 112.749 1.00 65.45 71 ASN D N 1
ATOM 3843 C CA . ASN D 1 71 ? 14.520 -6.014 112.496 1.00 58.06 71 ASN D CA 1
ATOM 3844 C C . ASN D 1 71 ? 14.530 -5.689 111.024 1.00 57.77 71 ASN D C 1
ATOM 3845 O O . ASN D 1 71 ? 15.593 -5.534 110.432 1.00 71.39 71 ASN D O 1
ATOM 3850 N N . THR D 1 72 ? 13.353 -5.581 110.435 1.00 41.76 72 THR D N 1
ATOM 3851 C CA . THR D 1 72 ? 13.205 -5.254 109.017 1.00 59.37 72 THR D CA 1
ATOM 3852 C C . THR D 1 72 ? 13.369 -3.759 108.736 1.00 68.37 72 THR D C 1
ATOM 3853 O O . THR D 1 72 ? 13.747 -3.367 107.633 1.00 81.04 72 THR D O 1
ATOM 3857 N N . ASP D 1 73 ? 13.112 -2.929 109.740 1.00 77.18 73 ASP D N 1
ATOM 3858 C CA . ASP D 1 73 ? 13.171 -1.473 109.608 1.00 68.94 73 ASP D CA 1
ATOM 3859 C C . ASP D 1 73 ? 14.401 -0.816 109.062 1.00 74.59 73 ASP D C 1
ATOM 3860 O O . ASP D 1 73 ? 14.381 -0.303 107.954 1.00 73.24 73 ASP D O 1
ATOM 3865 N N . ASP D 1 74 ? 15.481 -0.809 109.836 1.00 79.85 74 ASP D N 1
ATOM 3866 C CA . ASP D 1 74 ? 16.662 -0.074 109.405 1.00 83.16 74 ASP D CA 1
ATOM 3867 C C . ASP D 1 74 ? 17.257 -0.340 108.003 1.00 80.88 74 ASP D C 1
ATOM 3868 O O . ASP D 1 74 ? 17.948 0.528 107.439 1.00 81.88 74 ASP D O 1
ATOM 3873 N N . ILE D 1 75 ? 16.983 -1.516 107.439 1.00 72.58 75 ILE D N 1
ATOM 3874 C CA . ILE D 1 75 ? 17.499 -1.888 106.133 1.00 60.30 75 ILE D CA 1
ATOM 3875 C C . ILE D 1 75 ? 16.671 -1.341 104.968 1.00 72.65 75 ILE D C 1
ATOM 3876 O O . ILE D 1 75 ? 17.212 -0.877 103.937 1.00 52.90 75 ILE D O 1
ATOM 3881 N N . GLY D 1 76 ? 15.354 -1.428 105.137 1.00 81.21 76 GLY D N 1
ATOM 3882 C CA . GLY D 1 76 ? 14.419 -0.927 104.143 1.00 85.74 76 GLY D CA 1
ATOM 3883 C C . GLY D 1 76 ? 14.434 0.580 104.278 1.00 80.22 76 GLY D C 1
ATOM 3884 O O . GLY D 1 76 ? 13.832 1.331 103.516 1.00 72.63 76 GLY D O 1
ATOM 3885 N N . ALA D 1 77 ? 15.184 0.998 105.279 1.00 81.40 77 ALA D N 1
ATOM 3886 C CA . ALA D 1 77 ? 15.344 2.387 105.606 1.00 84.29 77 ALA D CA 1
ATOM 3887 C C . ALA D 1 77 ? 16.557 2.978 104.922 1.00 79.35 77 ALA D C 1
ATOM 3888 O O . ALA D 1 77 ? 16.707 4.196 104.906 1.00 81.25 77 ALA D O 1
ATOM 3890 N N . TYR D 1 78 ? 17.469 2.180 104.391 1.00 62.25 78 TYR D N 1
ATOM 3891 C CA . TYR D 1 78 ? 18.534 2.927 103.746 1.00 84.80 78 TYR D CA 1
ATOM 3892 C C . TYR D 1 78 ? 18.718 2.776 102.248 1.00 83.48 78 TYR D C 1
ATOM 3893 O O . TYR D 1 78 ? 18.186 1.859 101.608 1.00 83.86 78 TYR D O 1
ATOM 3902 N N . GLY D 1 79 ? 19.434 3.757 101.707 1.00 74.81 79 GLY D N 1
ATOM 3903 C CA . GLY D 1 79 ? 19.687 3.863 100.290 1.00 64.78 79 GLY D CA 1
A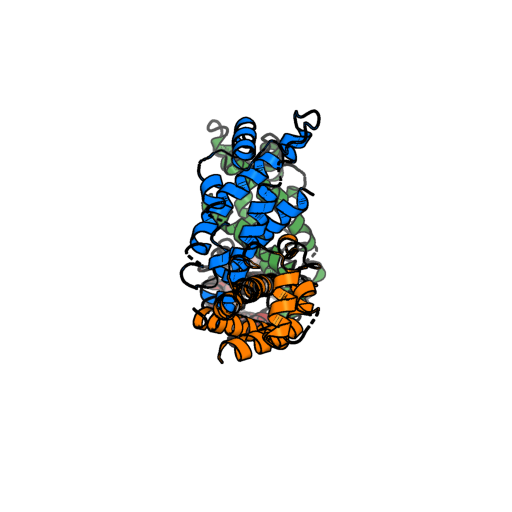TOM 3904 C C . GLY D 1 79 ? 20.521 2.759 99.723 1.00 49.87 79 GLY D C 1
ATOM 3905 O O . GLY D 1 79 ? 21.094 1.950 100.450 1.00 64.60 79 GLY D O 1
ATOM 3906 N N . PHE D 1 80 ? 20.566 2.770 98.403 1.00 51.86 80 PHE D N 1
ATOM 3907 C CA . PHE D 1 80 ? 21.263 1.809 97.591 1.00 61.10 80 PHE D CA 1
ATOM 3908 C C . PHE D 1 80 ? 22.632 1.447 98.116 1.00 62.26 80 PHE D C 1
ATOM 3909 O O . PHE D 1 80 ? 22.908 0.267 98.350 1.00 75.23 80 PHE D O 1
ATOM 3917 N N . LYS D 1 81 ? 23.493 2.440 98.314 1.00 45.01 81 LYS D N 1
ATOM 3918 C CA . LYS D 1 81 ? 24.843 2.134 98.778 1.00 66.47 81 LYS D CA 1
ATOM 3919 C C . LYS D 1 81 ? 24.860 1.427 100.117 1.00 54.02 81 LYS D C 1
ATOM 3920 O O . LYS D 1 81 ? 25.690 0.559 100.372 1.00 51.58 81 LYS D O 1
ATOM 3926 N N . ASP D 1 82 ? 23.905 1.762 100.966 1.00 48.98 82 ASP D N 1
ATOM 3927 C CA . ASP D 1 82 ? 23.859 1.087 102.240 1.00 59.02 82 ASP D CA 1
ATOM 3928 C C . ASP D 1 82 ? 23.461 -0.351 102.126 1.00 64.03 82 ASP D C 1
ATOM 3929 O O . ASP D 1 82 ? 23.955 -1.193 102.892 1.00 70.86 82 ASP D O 1
ATOM 3934 N N . ILE D 1 83 ? 22.579 -0.666 101.186 1.00 63.24 83 ILE D N 1
ATOM 3935 C CA . ILE D 1 83 ? 22.186 -2.057 101.068 1.00 60.38 83 ILE D CA 1
ATOM 3936 C C . ILE D 1 83 ? 23.334 -2.798 100.454 1.00 42.48 83 ILE D C 1
ATOM 3937 O O . ILE D 1 83 ? 23.722 -3.892 100.901 1.00 49.98 83 ILE D O 1
ATOM 3942 N N . LEU D 1 84 ? 23.906 -2.205 99.429 1.00 47.68 84 LEU D N 1
ATOM 3943 C CA . LEU D 1 84 ? 25.034 -2.869 98.784 1.00 69.54 84 LEU D CA 1
ATOM 3944 C C . LEU D 1 84 ? 26.104 -3.277 99.782 1.00 64.75 84 LEU D C 1
ATOM 3945 O O . LEU D 1 84 ? 26.689 -4.357 99.684 1.00 53.38 84 LEU D O 1
ATOM 3950 N N . ARG D 1 85 ? 26.329 -2.379 100.736 1.00 47.02 85 ARG D N 1
ATOM 3951 C CA . ARG D 1 85 ? 27.356 -2.513 101.744 1.00 63.25 85 ARG D CA 1
ATOM 3952 C C . ARG D 1 85 ? 27.048 -3.641 102.644 1.00 65.15 85 ARG D C 1
ATOM 3953 O O . ARG D 1 85 ? 27.919 -4.465 102.967 1.00 69.86 85 ARG D O 1
ATOM 3961 N N . GLU D 1 86 ? 25.790 -3.672 103.057 1.00 51.62 86 GLU D N 1
ATOM 3962 C CA . GLU D 1 86 ? 25.337 -4.694 103.955 1.00 31.58 86 GLU D CA 1
ATOM 3963 C C . GLU D 1 86 ? 25.300 -5.987 103.236 1.00 36.37 86 GLU D C 1
ATOM 3964 O O . GLU D 1 86 ? 25.424 -7.022 103.880 1.00 51.53 86 GLU D O 1
ATOM 3970 N N . ALA D 1 87 ? 25.174 -5.945 101.897 1.00 41.67 87 ALA D N 1
ATOM 3971 C CA . ALA D 1 87 ? 25.137 -7.185 101.081 1.00 48.74 87 ALA D CA 1
ATOM 3972 C C . ALA D 1 87 ? 26.573 -7.765 101.015 1.00 48.37 87 ALA D C 1
ATOM 3973 O O . ALA D 1 87 ? 26.823 -8.997 101.028 1.00 40.24 87 ALA D O 1
ATOM 3975 N N . LEU D 1 88 ? 27.523 -6.845 100.949 1.00 58.81 88 LEU D N 1
ATOM 3976 C CA . LEU D 1 88 ? 28.922 -7.219 100.892 1.00 62.82 88 LEU D CA 1
ATOM 3977 C C . LEU D 1 88 ? 29.205 -7.950 102.163 1.00 51.15 88 LEU D C 1
ATOM 3978 O O . LEU D 1 88 ? 29.649 -9.077 102.132 1.00 48.52 88 LEU D O 1
ATOM 3983 N N . ARG D 1 89 ? 28.913 -7.316 103.290 1.00 46.02 89 ARG D N 1
ATOM 3984 C CA . ARG D 1 89 ? 29.132 -7.964 104.572 1.00 51.74 89 ARG D CA 1
ATOM 3985 C C . ARG D 1 89 ? 28.608 -9.418 104.681 1.00 59.28 89 ARG D C 1
ATOM 3986 O O . ARG D 1 89 ? 29.390 -10.356 104.879 1.00 53.78 89 ARG D O 1
ATOM 3994 N N . PHE D 1 90 ? 27.296 -9.624 104.569 1.00 62.32 90 PHE D N 1
ATOM 3995 C CA . PHE D 1 90 ? 26.803 -10.995 104.668 1.00 53.51 90 PHE D CA 1
ATOM 3996 C C . PHE D 1 90 ? 27.199 -11.842 103.459 1.00 45.31 90 PHE D C 1
ATOM 3997 O O . PHE D 1 90 ? 26.614 -12.885 103.205 1.00 59.53 90 PHE D O 1
ATOM 4005 N N . GLY D 1 91 ? 28.189 -11.371 102.715 1.00 52.76 91 GLY D N 1
ATOM 4006 C CA . GLY D 1 91 ? 28.704 -12.093 101.569 1.00 36.27 91 GLY D CA 1
ATOM 4007 C C . GLY D 1 91 ? 27.822 -12.314 100.362 1.00 52.69 91 GLY D C 1
ATOM 4008 O O . GLY D 1 91 ? 28.195 -13.172 99.579 1.00 58.25 91 GLY D O 1
ATOM 4009 N N . LEU D 1 92 ? 26.723 -11.558 100.168 1.00 50.31 92 LEU D N 1
ATOM 4010 C CA . LEU D 1 92 ? 25.791 -11.764 99.008 1.00 45.65 92 LEU D CA 1
ATOM 4011 C C . LEU D 1 92 ? 26.329 -11.356 97.644 1.00 28.02 92 LEU D C 1
ATOM 4012 O O . LEU D 1 92 ? 26.079 -11.978 96.633 1.00 33.21 92 LEU D O 1
ATOM 4017 N N . ILE D 1 93 ? 27.079 -10.296 97.618 1.00 30.41 93 ILE D N 1
ATOM 4018 C CA . ILE D 1 93 ? 27.703 -9.834 96.425 1.00 36.16 93 ILE D CA 1
ATOM 4019 C C . ILE D 1 93 ? 29.254 -9.903 96.570 1.00 61.14 93 ILE D C 1
ATOM 4020 O O . ILE D 1 93 ? 29.816 -9.778 97.676 1.00 52.22 93 ILE D O 1
ATOM 4025 N N . GLY D 1 94 ? 29.938 -10.117 95.451 1.00 61.78 94 GLY D N 1
ATOM 4026 C CA . GLY D 1 94 ? 31.383 -10.180 95.495 1.00 70.78 94 GLY D CA 1
ATOM 4027 C C . GLY D 1 94 ? 32.034 -8.810 95.573 1.00 70.77 94 GLY D C 1
ATOM 4028 O O . GLY D 1 94 ? 32.718 -8.479 96.537 1.00 64.24 94 GLY D O 1
ATOM 4029 N N . ASP D 1 95 ? 31.794 -8.003 94.548 1.00 78.95 95 ASP D N 1
ATOM 4030 C CA . ASP D 1 95 ? 32.368 -6.673 94.427 1.00 63.08 95 ASP D CA 1
ATOM 4031 C C . ASP D 1 95 ? 31.277 -5.647 94.419 1.00 50.49 95 ASP D C 1
ATOM 4032 O O . ASP D 1 95 ? 30.480 -5.633 93.484 1.00 61.32 95 ASP D O 1
ATOM 4045 N N . SER D 1 97 ? 31.672 -2.460 93.984 1.00 71.18 97 SER D N 1
ATOM 4046 C CA . SER D 1 97 ? 32.009 -1.495 92.949 1.00 68.38 97 SER D CA 1
ATOM 4047 C C . SER D 1 97 ? 31.187 -1.759 91.659 1.00 78.46 97 SER D C 1
ATOM 4048 O O . SER D 1 97 ? 30.688 -0.814 91.047 1.00 59.96 97 SER D O 1
ATOM 4051 N N . LYS D 1 98 ? 31.038 -3.028 91.255 1.00 55.50 98 LYS D N 1
ATOM 4052 C CA . LYS D 1 98 ? 30.297 -3.351 90.047 1.00 68.42 98 LYS D CA 1
ATOM 4053 C C . LYS D 1 98 ? 28.806 -2.962 90.147 1.00 70.14 98 LYS D C 1
ATOM 4054 O O . LYS D 1 98 ? 28.199 -2.471 89.194 1.00 62.22 98 LYS D O 1
ATOM 4060 N N . TRP D 1 99 ? 28.212 -3.172 91.306 1.00 62.71 99 TRP D N 1
ATOM 4061 C CA . TRP D 1 99 ? 26.805 -2.866 91.433 1.00 61.41 99 TRP D CA 1
ATOM 4062 C C . TRP D 1 99 ? 26.513 -1.387 91.364 1.00 59.67 99 TRP D C 1
ATOM 4063 O O . TRP D 1 99 ? 25.502 -0.980 90.828 1.00 70.52 99 TRP D O 1
ATOM 4074 N N . VAL D 1 100 ? 27.384 -0.561 91.911 1.00 68.93 100 VAL D N 1
ATOM 4075 C CA . VAL D 1 100 ? 27.136 0.863 91.828 1.00 48.13 100 VAL D CA 1
ATOM 4076 C C . VAL D 1 100 ? 27.053 1.220 90.347 1.00 68.14 100 VAL D C 1
ATOM 4077 O O . VAL D 1 100 ? 26.240 2.054 89.953 1.00 69.47 100 VAL D O 1
ATOM 4081 N N . ALA D 1 101 ? 27.902 0.576 89.540 1.00 52.02 101 ALA D N 1
ATOM 4082 C CA . ALA D 1 101 ? 27.964 0.804 88.114 1.00 43.41 101 ALA D CA 1
ATOM 4083 C C . ALA D 1 101 ? 26.652 0.399 87.468 1.00 63.81 101 ALA D C 1
ATOM 4084 O O . ALA D 1 101 ? 26.052 1.192 86.731 1.00 68.94 101 ALA D O 1
ATOM 4086 N N . TYR D 1 102 ? 26.221 -0.832 87.747 1.00 58.68 102 TYR D N 1
ATOM 4087 C CA . TYR D 1 102 ? 24.975 -1.353 87.199 1.00 52.88 102 TYR D CA 1
ATOM 4088 C C . TYR D 1 102 ? 23.799 -0.429 87.434 1.00 46.19 102 TYR D C 1
ATOM 4089 O O . TYR D 1 102 ? 22.990 -0.274 86.515 1.00 71.43 102 TYR D O 1
ATOM 4098 N N . ARG D 1 103 ? 23.701 0.202 88.611 1.00 38.76 103 ARG D N 1
ATOM 4099 C CA . ARG D 1 103 ? 22.568 1.133 88.904 1.00 54.07 103 ARG D CA 1
ATOM 4100 C C . ARG D 1 103 ? 22.589 2.318 87.955 1.00 48.16 103 ARG D C 1
ATOM 4101 O O . ARG D 1 103 ? 21.548 2.836 87.576 1.00 65.11 103 ARG D O 1
ATOM 4109 N N . ASP D 1 104 ? 23.782 2.763 87.586 1.00 54.49 104 ASP D N 1
ATOM 4110 C CA . ASP D 1 104 ? 23.888 3.884 86.670 1.00 57.50 104 ASP D CA 1
ATOM 4111 C C . ASP D 1 104 ? 23.340 3.429 85.320 1.00 70.17 104 ASP D C 1
ATOM 4112 O O . ASP D 1 104 ? 22.461 4.079 84.746 1.00 80.24 104 ASP D O 1
ATOM 4125 N N . ARG D 1 106 ? 21.310 1.183 84.513 1.00 51.14 106 ARG D N 1
ATOM 4126 C CA . ARG D 1 106 ? 19.859 1.035 84.574 1.00 55.77 106 ARG D CA 1
ATOM 4127 C C . ARG D 1 106 ? 19.205 2.399 84.417 1.00 63.29 106 ARG D C 1
ATOM 4128 O O . ARG D 1 106 ? 18.151 2.544 83.796 1.00 55.13 106 ARG D O 1
ATOM 4136 N N . ASN D 1 107 ? 19.842 3.404 84.999 1.00 66.55 107 ASN D N 1
ATOM 4137 C CA . ASN D 1 107 ? 19.303 4.732 84.930 1.00 67.92 107 ASN D CA 1
ATOM 4138 C C . ASN D 1 107 ? 19.570 5.403 83.614 1.00 66.56 107 ASN D C 1
ATOM 4139 O O . ASN D 1 107 ? 18.973 6.422 83.294 1.00 65.47 107 ASN D O 1
ATOM 4144 N N . ILE D 1 108 ? 20.467 4.840 82.823 1.00 76.05 108 ILE D N 1
ATOM 4145 C CA . ILE D 1 108 ? 20.679 5.427 81.522 1.00 80.14 108 ILE D CA 1
ATOM 4146 C C . ILE D 1 108 ? 20.284 4.463 80.409 1.00 82.16 108 ILE D C 1
ATOM 4147 O O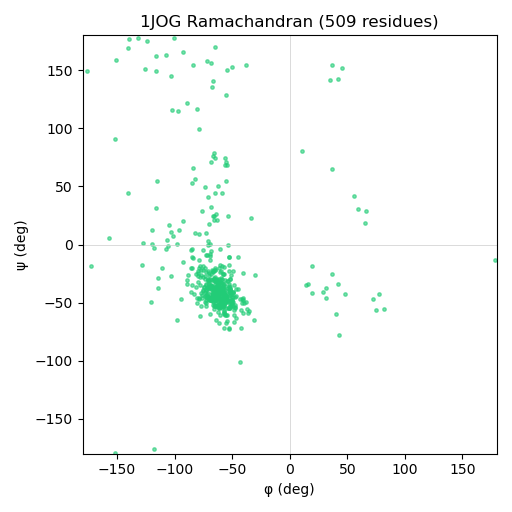 . ILE D 1 108 ? 20.872 4.491 79.318 1.00 88.05 108 ILE D O 1
ATOM 4152 N N . THR D 1 109 ? 19.283 3.619 80.688 1.00 82.20 109 THR D N 1
ATOM 4153 C CA . THR D 1 109 ? 18.767 2.658 79.697 1.00 82.83 109 THR D CA 1
ATOM 4154 C C . THR D 1 109 ? 17.454 3.229 79.185 1.00 83.32 109 THR D C 1
ATOM 4155 O O . THR D 1 109 ? 16.668 2.548 78.520 1.00 85.00 109 THR D O 1
ATOM 4159 N N . SER D 1 110 ? 17.221 4.486 79.548 1.00 84.50 110 SER D N 1
ATOM 4160 C CA . SER D 1 110 ? 16.060 5.250 79.109 1.00 82.04 110 SER D CA 1
ATOM 4161 C C . SER D 1 110 ? 16.695 6.377 78.270 1.00 84.65 110 SER D C 1
ATOM 4162 O O . SER D 1 110 ? 16.468 7.576 78.536 1.00 82.17 110 SER D O 1
ATOM 4165 N N . HIS D 1 111 ? 17.507 5.957 77.283 1.00 80.27 111 HIS D N 1
ATOM 4166 C CA . HIS D 1 111 ? 18.274 6.815 76.361 1.00 78.49 111 HIS D CA 1
ATOM 4167 C C . HIS D 1 111 ? 18.854 5.834 75.334 1.00 85.99 111 HIS D C 1
ATOM 4168 O O . HIS D 1 111 ? 19.323 6.192 74.236 1.00 89.23 111 HIS D O 1
ATOM 4175 N N . THR D 1 112 ? 18.856 4.579 75.739 1.00 80.05 112 THR D N 1
ATOM 4176 C CA . THR D 1 112 ? 19.359 3.503 74.919 1.00 77.39 112 THR D CA 1
ATOM 4177 C C . THR D 1 112 ? 18.716 3.498 73.531 1.00 78.80 112 THR D C 1
ATOM 4178 O O . THR D 1 112 ? 19.153 2.771 72.640 1.00 87.52 112 THR D O 1
ATOM 4182 N N . TYR D 1 113 ? 17.678 4.296 73.335 1.00 75.87 113 TYR D N 1
ATOM 4183 C CA . TYR D 1 113 ? 17.031 4.311 72.036 1.00 82.88 113 TYR D CA 1
ATOM 4184 C C . TYR D 1 113 ? 18.158 4.522 71.011 1.00 81.02 113 TYR D C 1
ATOM 4185 O O . TYR D 1 113 ? 18.064 4.087 69.841 1.00 82.31 113 TYR D O 1
ATOM 4194 N N . ASP D 1 114 ? 19.238 5.154 71.480 1.00 77.42 114 ASP D N 1
ATOM 4195 C CA . ASP D 1 114 ? 20.421 5.433 70.646 1.00 83.59 114 ASP D CA 1
ATOM 4196 C C . ASP D 1 114 ? 21.086 4.083 70.283 1.00 83.69 114 ASP D C 1
ATOM 4197 O O . ASP D 1 114 ? 21.139 3.179 71.119 1.00 85.54 114 ASP D O 1
ATOM 4202 N N . GLN D 1 115 ? 21.580 3.934 69.053 1.00 80.40 115 GLN D N 1
ATOM 4203 C CA . GLN D 1 115 ? 22.215 2.682 68.638 1.00 80.75 115 GLN D CA 1
ATOM 4204 C C . GLN D 1 115 ? 23.746 2.688 68.846 1.00 84.58 115 GLN D C 1
ATOM 4205 O O . GLN D 1 115 ? 24.494 1.901 68.240 1.00 78.98 115 GLN D O 1
ATOM 4211 N N . GLU D 1 116 ? 24.188 3.590 69.723 1.00 82.53 116 GLU D N 1
ATOM 4212 C CA . GLU D 1 116 ? 25.597 3.768 70.045 1.00 76.88 116 GLU D CA 1
ATOM 4213 C C . GLU D 1 116 ? 25.640 3.511 71.496 1.00 83.23 116 GLU D C 1
ATOM 4214 O O . GLU D 1 116 ? 26.494 2.766 71.987 1.00 85.09 116 GLU D O 1
ATOM 4220 N N . LYS D 1 117 ? 24.722 4.192 72.180 1.00 84.11 117 LYS D N 1
ATOM 4221 C CA . LYS D 1 117 ? 24.544 4.044 73.620 1.00 82.65 117 LYS D CA 1
ATOM 4222 C C . LYS D 1 117 ? 24.267 2.548 73.799 1.00 81.28 117 LYS D C 1
ATOM 4223 O O . LYS D 1 117 ? 25.003 1.828 74.477 1.00 81.16 117 LYS D O 1
ATOM 4229 N N . ALA D 1 118 ? 23.205 2.089 73.161 1.00 63.32 118 ALA D N 1
ATOM 4230 C CA . ALA D 1 118 ? 22.853 0.706 73.266 1.00 70.34 118 ALA D CA 1
ATOM 4231 C C . ALA D 1 118 ? 24.125 -0.153 73.393 1.00 70.43 118 ALA D C 1
ATOM 4232 O O . ALA D 1 118 ? 24.183 -1.038 74.259 1.00 69.00 118 ALA D O 1
ATOM 4242 N N . ALA D 1 120 ? 27.070 0.774 74.433 1.00 66.70 120 ALA D N 1
ATOM 4243 C CA . ALA D 1 120 ? 27.775 1.082 75.652 1.00 71.51 120 ALA D CA 1
ATOM 4244 C C . ALA D 1 120 ? 27.288 -0.031 76.574 1.00 71.37 120 ALA D C 1
ATOM 4245 O O . ALA D 1 120 ? 27.978 -1.042 76.769 1.00 83.97 120 ALA D O 1
ATOM 4247 N N . VAL D 1 121 ? 26.069 0.144 77.071 1.00 69.82 121 VAL D N 1
ATOM 4248 C CA . VAL D 1 121 ? 25.406 -0.808 77.966 1.00 71.13 121 VAL D CA 1
ATOM 4249 C C . VAL D 1 121 ? 25.548 -2.313 77.673 1.00 63.78 121 VAL D C 1
ATOM 4250 O O . VAL D 1 121 ? 25.799 -3.081 78.587 1.00 68.32 121 VAL D O 1
ATOM 4254 N N . TYR D 1 122 ? 25.382 -2.746 76.425 1.00 50.75 122 TYR D N 1
ATOM 4255 C CA . TYR D 1 122 ? 25.458 -4.178 76.136 1.00 49.94 122 TYR D CA 1
ATOM 4256 C C . TYR D 1 122 ? 26.874 -4.664 76.409 1.00 63.51 122 TYR D C 1
ATOM 4257 O O . TYR D 1 122 ? 27.087 -5.849 76.620 1.00 72.54 122 TYR D O 1
ATOM 4266 N N . ALA D 1 123 ? 27.851 -3.757 76.397 1.00 67.58 123 ALA D N 1
ATOM 4267 C CA . ALA D 1 123 ? 29.256 -4.136 76.649 1.00 62.23 123 ALA D CA 1
ATOM 4268 C C . ALA D 1 123 ? 29.460 -4.643 78.077 1.00 59.10 123 ALA D C 1
ATOM 4269 O O . ALA D 1 123 ? 30.208 -5.583 78.339 1.00 58.42 123 ALA D O 1
ATOM 4271 N N . GLN D 1 124 ? 28.778 -4.004 79.007 1.00 71.34 124 GLN D N 1
ATOM 4272 C CA . GLN D 1 124 ? 28.880 -4.382 80.407 1.00 61.28 124 GLN D CA 1
ATOM 4273 C C . GLN D 1 124 ? 27.986 -5.547 80.762 1.00 48.14 124 GLN D C 1
ATOM 4274 O O . GLN D 1 124 ? 27.818 -5.855 81.941 1.00 51.52 124 GLN D O 1
ATOM 4280 N N . ILE D 1 125 ? 27.393 -6.214 79.780 1.00 45.59 125 ILE D N 1
ATOM 4281 C CA . ILE D 1 125 ? 26.539 -7.317 80.186 1.00 63.32 125 ILE D CA 1
ATOM 4282 C C . ILE D 1 125 ? 27.262 -8.625 80.534 1.00 68.05 125 ILE D C 1
ATOM 4283 O O . ILE D 1 125 ? 26.767 -9.413 81.363 1.00 55.51 125 ILE D O 1
ATOM 4288 N N . ASP D 1 126 ? 28.434 -8.858 79.948 1.00 69.47 126 ASP D N 1
ATOM 4289 C CA . ASP D 1 126 ? 29.175 -10.070 80.276 1.00 69.99 126 ASP D CA 1
ATOM 4290 C C . ASP D 1 126 ? 29.679 -10.086 81.718 1.00 68.96 126 ASP D C 1
ATOM 4291 O O . ASP D 1 126 ? 29.793 -11.159 82.330 1.00 66.44 126 ASP D O 1
ATOM 4296 N N . ASP D 1 127 ? 29.964 -8.903 82.258 1.00 56.53 127 ASP D N 1
ATOM 4297 C CA . ASP D 1 127 ? 30.452 -8.799 83.632 1.00 71.09 127 ASP D CA 1
ATOM 4298 C C . ASP D 1 127 ? 29.233 -8.943 84.557 1.00 69.05 127 ASP D C 1
ATOM 4299 O O . ASP D 1 127 ? 29.252 -9.713 85.533 1.00 70.70 127 ASP D O 1
ATOM 4304 N N . PHE D 1 128 ? 28.161 -8.226 84.223 1.00 61.22 128 PHE D N 1
ATOM 4305 C CA . PHE D 1 128 ? 26.941 -8.286 85.022 1.00 54.98 128 PHE D CA 1
ATOM 4306 C C . PHE D 1 128 ? 26.526 -9.741 85.261 1.00 46.17 128 PHE D C 1
ATOM 4307 O O . PHE D 1 128 ? 26.167 -10.146 86.359 1.00 58.42 128 PHE D O 1
ATOM 4315 N N . LEU D 1 129 ? 26.575 -10.529 84.216 1.00 60.92 129 LEU D N 1
ATOM 4316 C CA . LEU D 1 129 ? 26.227 -11.930 84.319 1.00 60.32 129 LEU D CA 1
ATOM 4317 C C . LEU D 1 129 ? 27.088 -12.652 85.335 1.00 66.21 129 LEU D C 1
ATOM 4318 O O . LEU D 1 129 ? 26.665 -13.686 85.877 1.00 72.77 129 LEU D O 1
ATOM 4323 N N . ILE D 1 130 ? 28.296 -12.145 85.598 1.00 52.62 130 ILE D N 1
ATOM 4324 C CA . ILE D 1 130 ? 29.128 -12.873 86.546 1.00 74.17 130 ILE D CA 1
ATOM 4325 C C . ILE D 1 130 ? 28.647 -12.587 87.962 1.00 59.83 130 ILE D C 1
ATOM 4326 O O . ILE D 1 130 ? 28.339 -13.496 88.712 1.00 63.91 130 ILE D O 1
ATOM 4331 N N . GLU D 1 131 ? 28.534 -11.316 88.291 1.00 45.99 131 GLU D N 1
ATOM 4332 C CA . GLU D 1 131 ? 28.040 -10.893 89.576 1.00 50.17 131 GLU D CA 1
ATOM 4333 C C . GLU D 1 131 ? 26.581 -11.312 89.823 1.00 59.04 131 GLU D C 1
ATOM 4334 O O . GLU D 1 131 ? 26.279 -11.955 90.827 1.00 65.35 131 GLU D O 1
ATOM 4340 N N . SER D 1 132 ? 25.658 -10.993 88.924 1.00 56.49 132 SER D N 1
ATOM 4341 C CA . SER D 1 132 ? 24.295 -11.416 89.219 1.00 57.45 132 SER D CA 1
ATOM 4342 C C . SER D 1 132 ? 24.240 -12.914 89.413 1.00 48.62 132 SER D C 1
ATOM 4343 O O . SER D 1 132 ? 23.272 -13.392 89.981 1.00 54.04 132 SER D O 1
ATOM 4346 N N . SER D 1 133 ? 25.248 -13.652 88.927 1.00 50.23 133 SER D N 1
ATOM 4347 C CA . SER D 1 133 ? 25.262 -15.123 89.109 1.00 61.50 133 SER D CA 1
ATOM 4348 C C . SER D 1 133 ? 25.762 -15.368 90.505 1.00 56.27 133 SER D C 1
ATOM 4349 O O . SER D 1 133 ? 25.204 -16.161 91.293 1.00 41.49 133 SER D O 1
ATOM 4352 N N . PHE D 1 134 ? 26.826 -14.655 90.814 1.00 44.85 134 PHE D N 1
ATOM 4353 C CA . PHE D 1 134 ? 27.393 -14.755 92.139 1.00 73.36 134 PHE D CA 1
ATOM 4354 C C . PHE D 1 134 ? 26.287 -14.584 93.205 1.00 53.43 134 PHE D C 1
ATOM 4355 O O . PHE D 1 134 ? 26.176 -15.392 94.108 1.00 31.75 134 PHE D O 1
ATOM 4363 N N . LEU D 1 135 ? 25.470 -13.541 93.065 1.00 42.09 135 LEU D N 1
ATOM 4364 C CA . LEU D 1 135 ? 24.374 -13.262 93.998 1.00 50.41 135 LEU D CA 1
ATOM 4365 C C . LEU D 1 135 ? 23.349 -14.373 94.094 1.00 36.67 135 LEU D C 1
ATOM 4366 O O . LEU D 1 135 ? 23.021 -14.834 95.207 1.00 48.24 135 LEU D O 1
ATOM 4371 N N . LEU D 1 136 ? 22.839 -14.787 92.932 1.00 60.15 136 LEU D N 1
ATOM 4372 C CA . LEU D 1 136 ? 21.817 -15.837 92.760 1.00 52.80 136 LEU D CA 1
ATOM 4373 C C . LEU D 1 136 ? 22.309 -17.054 93.474 1.00 66.18 136 LEU D C 1
ATOM 4374 O O . LEU D 1 136 ? 21.516 -17.853 93.991 1.00 73.63 136 LEU D O 1
ATOM 4379 N N . GLU D 1 137 ? 23.634 -17.190 93.491 1.00 67.87 137 GLU D N 1
ATOM 4380 C CA . GLU D 1 137 ? 24.273 -18.328 94.141 1.00 77.11 137 GLU D CA 1
ATOM 4381 C C . GLU D 1 137 ? 24.092 -18.228 95.633 1.00 70.88 137 GLU D C 1
ATOM 4382 O O . GLU D 1 137 ? 23.508 -19.115 96.264 1.00 67.96 137 GLU D O 1
ATOM 4388 N N . GLN D 1 138 ? 24.602 -17.131 96.183 1.00 56.89 138 GLN D N 1
ATOM 4389 C CA . GLN D 1 138 ? 24.489 -16.906 97.585 1.00 55.31 138 GLN D CA 1
ATOM 4390 C C . GLN D 1 138 ? 23.033 -16.937 97.992 1.00 65.91 138 GLN D C 1
ATOM 4391 O O . GLN D 1 138 ? 22.708 -17.338 99.110 1.00 63.50 138 GLN D O 1
ATOM 4397 N N . LEU D 1 139 ? 22.138 -16.539 97.100 1.00 63.78 139 LEU D N 1
ATOM 4398 C CA . LEU D 1 139 ? 20.718 -16.521 97.471 1.00 54.16 139 LEU D CA 1
ATOM 4399 C C . LEU D 1 139 ? 20.093 -17.881 97.529 1.00 63.33 139 LEU D C 1
ATOM 4400 O O . LEU D 1 139 ? 19.239 -18.123 98.355 1.00 61.92 139 LEU D O 1
ATOM 4405 N N . ARG D 1 140 ? 20.509 -18.756 96.620 1.00 77.47 140 ARG D N 1
ATOM 4406 C CA . ARG D 1 140 ? 19.983 -20.116 96.542 1.00 75.76 140 ARG D CA 1
ATOM 4407 C C . ARG D 1 140 ? 20.341 -20.890 97.827 1.00 78.64 140 ARG D C 1
ATOM 4408 O O . ARG D 1 140 ? 19.591 -21.762 98.272 1.00 63.20 140 ARG D O 1
ATOM 4416 N N . GLN D 1 141 ? 21.474 -20.558 98.440 1.00 66.90 141 GLN D N 1
ATOM 4417 C CA . GLN D 1 141 ? 21.881 -21.252 99.641 1.00 63.30 141 GLN D CA 1
ATOM 4418 C C . GLN D 1 141 ? 21.052 -21.018 100.904 1.00 70.27 141 GLN D C 1
ATOM 4419 O O . GLN D 1 141 ? 21.199 -21.734 101.872 1.00 81.56 141 GLN D O 1
ATOM 4425 N N . ARG D 1 142 ? 20.199 -20.009 100.908 1.00 77.98 142 ARG D N 1
ATOM 4426 C CA . ARG D 1 142 ? 19.266 -19.805 102.006 1.00 71.75 142 ARG D CA 1
ATOM 4427 C C . ARG D 1 142 ? 17.888 -20.002 101.268 1.00 82.95 142 ARG D C 1
ATOM 4428 O O . ARG D 1 142 ? 17.526 -21.195 101.002 1.00 74.98 142 ARG D O 1
#

Radius of gyration: 30.36 Å; Cα contacts (8 Å, |Δi|>4): 494; chains: 4; bounding box: 52×55×113 Å

Sequence (517 aa):
NLNVLDAAFYSLEQTVVQISDRNWFDQPSIVQDTLIAGAIQKFEFVYELSLKKRQLQQDAINTDDIGAYGFKDILREALRFGLIGDSKWVAYRDRNITSHTYDQEKAAVYAQIDDFLIESSFLLEQLRQNLNVLDAAFYSLEQTVVQISDRNWFDQPSIVQDTLIAGAIQKFEFVYELSLKKRQLQQDAINTDDIGAYGFKDILREALRFGLIG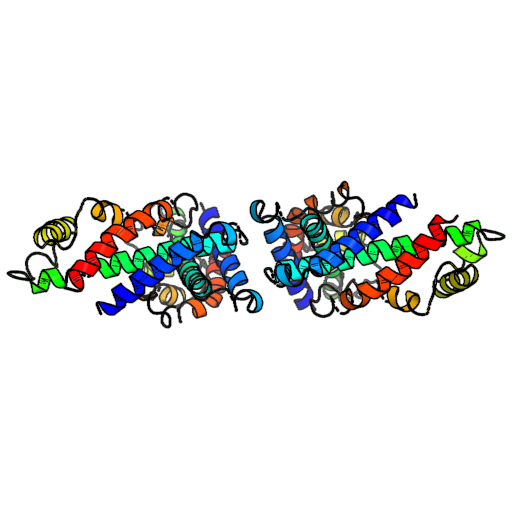DSKWVAYRDRNITSHTYDQEKAAVYAQIDDFLIESSFLLEQLRQNLNVLDAAFYSLEQTVVQISDRNWFDQPSIVQDTLIAGAIQKFEFVYELSLKKRQLQQDAINTDDIGAYGFKDILREALRFGLIGDSKWVAYRDRNITSHTYDQEKAAVYAQIDDFLIESSFLLEQLRQNLNVLDAAFYSLEQTVVQISDRNWFDQPSIVQDTLIAGAIQKFEFVYELSLKKRQLQQDAINTDDIGAYGFKDILREALRFGLIGDSKWVAYRDRNITSHTYDQEKAAVYAQIDDFLIESSFLLEQLRQR

B-factor: mean 56.6, std 19.01, range [7.88, 99.41]

Organism: Haemophilus influenzae (strain ATCC 51907 / DSM 11121 / KW20 / Rd) (NCBI:txid71421)

Nearest PDB structures (foldseek):
  7bxo-assembly1_F  TM=5.897E-01  e=1.001E+00  Shewanella oneidensis MR-1
  8gjg-assembly1_A  TM=4.346E-01  e=5.460E+00  synthetic construct
  6egc-assembly1_A  TM=3.576E-01  e=3.102E+00  synthetic construct
  6pyu-assembly1_B  TM=2.929E-01  e=6.052E+00  Homo sapiens
  7bxo-assembly1_F  TM=5.531E-01  e=8.198E-01  Shewanella oneidensis MR-1

InterPro domains:
  IPR010235 Probable ribonuclease HepT [PF08780] (7-141)
  IPR010235 Probable ribonuclease HepT [TIGR01987] (14-141)